Protein 9C27 (pdb70)

Solvent-accessible surface area: 28696 Å² total; per-residue (Å²): 190,56,87,122,90,52,178,112,56,127,58,104,85,77,75,88,110,112,126,96,199,66,146,104,40,74,32,21,97,47,55,80,107,30,0,49,0,19,4,0,4,89,0,44,3,51,65,41,86,115,42,63,51,116,86,96,38,53,68,18,84,170,45,35,58,73,37,11,57,2,0,23,22,0,8,0,52,10,2,8,6,5,1,0,13,7,3,1,49,38,131,32,4,43,71,0,9,55,63,20,4,20,0,4,1,27,32,1,43,1,30,1,14,69,1,12,0,45,45,32,75,118,116,133,85,48,58,94,78,64,70,91,5,117,91,0,68,0,0,6,13,25,5,102,134,43,98,8,36,29,20,6,7,100,63,97,155,30,72,2,21,68,40,60,137,127,59,4,127,0,19,76,0,43,9,100,21,84,18,86,79,74,79,70,61,187,74,49,54,25,74,30,110,48,31,188,140,17,34,106,68,54,0,62,168,23,112,51,93,92,20,21,56,48,18,78,10,81,4,77,23,149,7,51,125,22,49,68,8,78,8,13,6,25,51,60,54,21,52,85,102,64,83,81,130,152,37,28,233,90,36,25,72,82,67,140,60,88,100,58,108,124,92,86,13,74,91,116,35,70,107,75,47,42,77,137,112,64,20,0,21,0,51,52,0,5,7,75,191,96,60,119,39,68,20,34,30,67,40,111,56,138,96,36,40,70,47,69,71,1,6,56,24,10,2,2,7,14,0,106,44,123,114,124,102,15,28,2,23,3,18,38,40,39,38,83,14,113,210,37,104,15,5,23,2,23,4,66,8,0,49,48,8,42,0,0,10,34,56,64,24,137,86,166,119,80,68,47,96,8,64,88,53,153,36,20,59,64,34,89,25,10,16,7,10,18,0,16,1,1,14,49,16,88,121,137,157,129,62,128,114,43,85,24,17,42,46,20,3,0,7,3,108,114,0,0,6,2,3,0,0,10,11,50,56,42,93,7,86,124,50,64,119,166,119,51,50,155,63,45,74,67,4,41,0,25,2,20,0,15,0,36,0,27,0,90,9,16,111,97,117,96,66,82,81,253,81,115,33,57,32,23,173,81,16,82,11,43,3,82,96,11,41,78,139,21,84,25,115,86,37,148,25,184,20,88,157,51,146,0,75,0,62,0,55,29,2,14,12,10,18,27,39,16,6,86,95

Sequence (517 aa):
TSVNSAEASTGAGGGGSNPVKSMWSEGATFSANSVTCTFSRQFLIPYDPEHHYKVFSPAASKVCTISPIMGYSTPWRYLDFNALNLFFSPLEFQHLIENYGSIAPDALTVTISEIAVKDVTDKTGGGVQVTDSTTGRLCMLVDHEYKYPYVLGQGQDTLAPELPIWVYFPPQYAYLTVGDVNTQGISGDSKKLASEESAFYVLEHSSFQLLGTGGTATMSYKFPPVPPENLEGCSQHFYEMYNPLYGSRLGVPDTLGGDPKFRSLTHEDHAIQPQNFMPGPLVNSVSTKEGALTGLSTGTSQNTRISLRPGPVSQPYHHWDTDKYVTGINAISHGQTTQGVGRFPNEKEQLKQLQGLNMHTYFPTDQIERPLMVGSVWNRRALHYESQLWSKIPNLDDSFKTQFAALGGWGLHQPPPQIFLKILPQSGPIGGIKSMGITTLVQYAVGIMTVTMTFKLGPRKATGRWNPQPGVYPPHAAGHLPYVLYDPTATDAKQHHRHGYEKPEELWTAKSRVHPL

B-factor: mean 19.85, std 13.91, range [2.74, 76.26]

InterPro domains:
  IPR001403 Coat protein VP1/VP2, Parvovirus [PF00740] (237-746)
  IPR013607 Phospholipase A2-like domain [PF08398] (122-200)
  IPR016184 Capsid/spike protein, ssDNA virus [SSF88645] (247-781)
  IPR036952 Parvovirus coat protein VP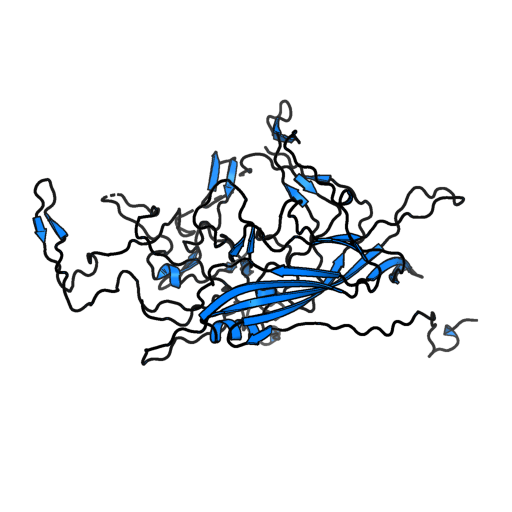1/VP2 [G3DSA:2.170.30.10] (248-781)

Radius of gyration: 28.63 Å; Cα contacts (8 Å, |Δi|>4): 1140; chains: 1; bounding box: 73×101×44 Å

Secondary structure (DSSP, 8-state):
--GGGSTT------------------EEEE-SSEEEEEEEEEEEE---SS---EEE---B---B-SS--EEEEEEEEE-----HHHHS-HHHHHHHHHH-SEEEEEEEEEEEEEEEEEEEEEPTTSSEEEEE-SS--EEEEE-TT--S----SS--S-PPPSSTTS-B-PPEEEEEE--EEEE-GGG--EEEE--TT-----GGGS--EEE-TT--EEEEEEPPP-PPEE--EESS-GGG-S-TTS--SSEEEEE-SSSPEEEE--SS-GGG---SSEEPPBSS--BTTT----SSEEEEETTEEEE-TT--TTS-SEEEETTEEEEBTT---SSEE---EE-EE--HHHIIIII-TT--EE---EES-BPPPTTEE--PPPP-TT---EEEPP--S--SS-SB-TTSSEEESS-S--EEEEEPP-B---SSSTT--S-B--EEEEEEEEEEEEEEEEPPPP---SSPPPP-PPPPBSSS-SSS---GGGS--S-GGGTT---BSEE-----SEE--

Nearest PDB structures (foldseek):
  9c27-assembly1_A  TM=1.002E+00  e=0.000E+00  Human parvovirus B19
  6nn3-assembly1_A  TM=9.720E-01  e=5.824E-78  Human parvovirus B19
  1s58-assembly1_A  TM=9.199E-01  e=7.116E-69  Human parvovirus B19
  8tu2-assembly1_A  TM=7.575E-01  e=6.068E-30  Rat bocavirus
  4qc8-assembly1_A  TM=7.443E-01  e=3.613E-29  Bovine parvovirus 1

Foldseek 3Di:
DDQVVPVPDDDDDPDDDDPDDDDQDADWDDDPWWIKFKHKAKAWEFFDFDQDKDKDKDWFQQAAAQATWIWIFGSWFWAAAQWQLRRDALVRVLVQLVFFFWWAFWKKKKKWFQKFKWFWDADVVGDIDIHTDQPWWKWKDWPLVCPDDDDYDPLDPAHDDSDRVDYHHTDGDMDIFQACWDQPPPSRITMGDHDPRGDDDDPVVDDTDTAGRRGMDMDIGTADDFDIFGLAFAPAALLPPDDLQAWDPDWDFDADDPDTDTDTGGSPVSVPDDHPAAAFWDDQLAFPVPALDGDDWDHDDNRHIDQPAPPFQQAAQWADDPPDITGGSRDDAPDADPVHHGAEAHQVRQVSHQRDHPRWDPVVHTDDTDDGDVRHDTDGRFAFNGAGAEDEDPPDPDDDPQQADNSGHGYDPSDRTIMIIDIDWAWDDDDDDPPPPTTTGRIMMMTMIMMMIMMTTHGDDDDPDPDDQADLDSAQFQFDRESDQDQCVVGPRPVCVVVRHTDHSYTRGRNSGHDHD

Organism: Human parvovirus B19 (NCBI:txid10798)

Structure (mmCIF, N/CA/C/O backbone):
data_9C27
#
_entry.id   9C27
#
_cell.length_a   1.00
_cell.length_b   1.00
_cell.length_c   1.00
_cell.angle_alpha   90.00
_cell.angle_beta   90.00
_cell.angle_gamma   90.00
#
_symmetry.space_group_name_H-M   'P 1'
#
loop_
_atom_site.group_PDB
_atom_site.id
_atom_site.type_symbol
_atom_site.label_atom_id
_atom_site.label_alt_id
_atom_site.label_comp_id
_atom_site.label_asym_id
_atom_site.label_entity_id
_atom_site.label_seq_id
_atom_site.pdbx_PDB_ins_code
_atom_site.Cartn_x
_atom_site.Cartn_y
_atom_site.Cartn_z
_atom_site.occupancy
_atom_site.B_iso_or_equiv
_atom_site.auth_seq_id
_atom_site.auth_comp_id
_atom_site.auth_asym_id
_atom_site.auth_atom_id
_atom_site.pdbx_PDB_model_num
ATOM 1 N N . THR A 1 2 ? -13.802 70.446 101.052 1.00 55.37 2 THR A N 1
ATOM 2 C CA . THR A 1 2 ? -14.539 69.209 100.822 1.00 56.46 2 THR A CA 1
ATOM 3 C C . THR A 1 2 ? -13.660 67.988 101.073 1.00 56.32 2 THR A C 1
ATOM 4 O O . THR A 1 2 ? -12.433 68.075 101.048 1.00 56.93 2 THR A O 1
ATOM 8 N N . SER A 1 3 ? -14.303 66.849 101.322 1.00 54.66 3 SER A N 1
ATOM 9 C CA . SER A 1 3 ? -13.602 65.609 101.613 1.00 51.83 3 SER A CA 1
ATOM 10 C C . SER A 1 3 ? -14.457 64.436 101.163 1.00 49.52 3 SER A C 1
ATOM 11 O O . SER A 1 3 ? -15.688 64.509 101.168 1.00 51.44 3 SER A O 1
ATOM 14 N N . VAL A 1 4 ? -13.788 63.355 100.755 1.00 48.72 4 VAL A N 1
ATOM 15 C CA . VAL A 1 4 ? -14.489 62.106 100.471 1.00 46.52 4 VAL A CA 1
ATOM 16 C C . VAL A 1 4 ? -15.158 61.554 101.724 1.00 49.18 4 VAL A C 1
ATOM 17 O O . VAL A 1 4 ? -16.177 60.858 101.638 1.00 49.50 4 VAL A O 1
ATOM 21 N N . ASN A 1 5 ? -14.622 61.871 102.906 1.00 50.92 5 ASN A N 1
ATOM 22 C CA . ASN A 1 5 ? -15.279 61.508 104.159 1.00 52.18 5 ASN A CA 1
ATOM 23 C C . ASN A 1 5 ? -16.660 62.132 104.319 1.00 52.83 5 ASN A C 1
ATOM 24 O O . ASN A 1 5 ? -17.408 61.706 105.205 1.00 55.29 5 ASN A O 1
ATOM 29 N N . SER A 1 6 ? -17.016 63.123 103.497 1.00 53.23 6 SER A N 1
ATOM 30 C CA . SER A 1 6 ? -18.337 63.738 103.594 1.00 51.83 6 SER A CA 1
ATOM 31 C C . SER A 1 6 ? -19.458 62.743 103.322 1.00 53.42 6 SER A C 1
ATOM 32 O O . SER A 1 6 ? -20.561 62.896 103.857 1.00 55.73 6 SER A O 1
ATOM 35 N N . ALA A 1 7 ? -19.208 61.727 102.502 1.00 53.15 7 ALA A N 1
ATOM 36 C CA . ALA A 1 7 ? -20.084 60.567 102.419 1.00 52.70 7 ALA A CA 1
ATOM 37 C C . ALA A 1 7 ? -19.548 59.463 103.322 1.00 52.78 7 ALA A C 1
ATOM 38 O O . ALA A 1 7 ? -18.426 58.983 103.127 1.00 51.46 7 ALA A O 1
ATOM 40 N N . GLU A 1 8 ? -20.352 59.071 104.315 1.00 54.42 8 GLU A N 1
ATOM 41 C CA . GLU A 1 8 ? -19.845 58.227 105.391 1.00 56.47 8 GLU A CA 1
ATOM 42 C C . GLU A 1 8 ? -19.656 56.783 104.944 1.00 52.14 8 GLU A C 1
ATOM 43 O O . GLU A 1 8 ? -18.826 56.065 105.513 1.00 51.93 8 GLU A O 1
ATOM 49 N N . ALA A 1 9 ? -20.409 56.339 103.938 1.00 48.37 9 ALA A N 1
ATOM 50 C CA . ALA A 1 9 ? -20.273 54.999 103.388 1.00 44.64 9 ALA A CA 1
ATOM 51 C C . ALA A 1 9 ? -19.443 54.971 102.110 1.00 40.10 9 ALA A C 1
ATOM 52 O O . ALA A 1 9 ? -19.606 54.060 101.292 1.00 41.35 9 ALA A O 1
ATOM 54 N N . SER A 1 10 ? -18.566 55.949 101.918 1.00 39.55 10 SER A N 1
ATOM 55 C CA . SER A 1 10 ? -17.724 56.024 100.737 1.00 35.60 10 SER A CA 1
ATOM 56 C C . SER A 1 10 ? -16.258 55.967 101.142 1.00 33.22 10 SER A C 1
ATOM 57 O O . SER A 1 10 ? -15.868 56.467 102.200 1.00 35.96 10 SER A O 1
ATOM 60 N N . THR A 1 11 ? -15.451 55.341 100.291 1.00 29.06 11 THR A N 1
ATOM 61 C CA . THR A 1 11 ? -14.006 55.323 100.438 1.00 27.67 11 THR A CA 1
ATOM 62 C C . THR A 1 11 ? -13.355 56.008 99.245 1.00 25.04 11 THR A C 1
ATOM 63 O O . THR A 1 11 ? -13.866 55.955 98.123 1.00 25.26 11 THR A O 1
ATOM 67 N N . GLY A 1 12 ? -12.225 56.663 99.502 1.00 24.75 12 GLY A N 1
ATOM 68 C CA . GLY A 1 12 ? -11.408 57.165 98.415 1.00 20.43 12 GLY A CA 1
ATOM 69 C C . GLY A 1 12 ? -10.849 56.041 97.565 1.00 20.11 12 GLY A C 1
ATOM 70 O O . GLY A 1 12 ? -10.623 54.926 98.037 1.00 23.96 12 GLY A O 1
ATOM 71 N N . ALA A 1 13 ? -10.633 56.342 96.289 1.00 19.92 13 ALA A N 1
ATOM 72 C CA . ALA A 1 13 ? -10.070 55.390 95.344 1.00 20.44 13 ALA A CA 1
ATOM 73 C C . ALA A 1 13 ? -8.924 56.023 94.569 1.00 21.39 13 ALA A C 1
ATOM 74 O O . ALA A 1 13 ? -9.025 57.164 94.111 1.00 21.49 13 ALA A O 1
ATOM 76 N N . GLY A 1 14 ? -7.833 55.274 94.438 1.00 23.80 14 GLY A N 1
ATOM 77 C CA . GLY A 1 14 ? -6.617 55.723 93.799 1.00 24.24 14 GLY A CA 1
ATOM 78 C C . GLY A 1 14 ? -6.462 55.357 92.340 1.00 28.03 14 GLY A C 1
ATOM 79 O O . GLY A 1 14 ? -5.440 55.703 91.740 1.00 30.51 14 GLY A O 1
ATOM 80 N N . GLY A 1 15 ? -7.437 54.671 91.749 1.00 27.65 15 GLY A N 1
ATOM 81 C CA . GLY A 1 15 ? -7.407 54.377 90.322 1.00 30.94 15 GLY A CA 1
ATOM 82 C C . GLY A 1 15 ? -6.218 53.572 89.843 1.00 34.20 15 GLY A C 1
ATOM 83 O O . GLY A 1 15 ? -5.625 53.904 88.808 1.00 39.64 15 GLY A O 1
ATOM 84 N N . GLY A 1 16 ? -5.849 52.522 90.573 1.00 29.74 16 GLY A N 1
ATOM 85 C CA . GLY A 1 16 ? -4.702 51.711 90.209 1.00 32.05 16 GLY A CA 1
ATOM 86 C C . GLY A 1 16 ? -4.871 50.950 88.900 1.00 31.60 16 GLY A C 1
ATOM 87 O O . GLY A 1 16 ? -5.934 50.913 88.279 1.00 37.66 16 GLY A O 1
ATOM 88 N N . GLY A 1 17 ? -3.763 50.328 88.478 1.00 24.12 17 GLY A N 1
ATOM 89 C CA . GLY A 1 17 ? -3.685 49.643 87.203 1.00 20.27 17 GLY A CA 1
ATOM 90 C C . GLY A 1 17 ? -4.335 48.265 87.195 1.00 21.38 17 GLY A C 1
ATOM 91 O O . GLY A 1 17 ? -4.661 47.683 88.228 1.00 23.68 17 GLY A O 1
ATOM 92 N N . SER A 1 18 ? -4.511 47.733 85.986 1.00 19.49 18 SER A N 1
ATOM 93 C CA . SER A 1 18 ? -5.114 46.425 85.763 1.00 21.65 18 SER A CA 1
ATOM 94 C C . SER A 1 18 ? -4.124 45.518 85.043 1.00 20.69 18 SER A C 1
ATOM 95 O O . SER A 1 18 ? -3.345 45.979 84.205 1.00 23.07 18 SER A O 1
ATOM 98 N N . ASN A 1 19 ? -4.152 44.227 85.375 1.00 20.27 19 ASN A N 1
ATOM 99 C CA . ASN A 1 19 ? -3.211 43.264 84.802 1.00 18.74 19 ASN A CA 1
ATOM 100 C C . ASN A 1 19 ? -3.856 41.890 84.671 1.00 18.53 19 ASN A C 1
ATOM 101 O O . ASN A 1 19 ? -3.725 41.037 85.558 1.00 19.91 19 ASN A O 1
ATOM 106 N N . PRO A 1 20 ? -4.555 41.635 83.566 1.00 20.98 20 PRO A N 1
ATOM 107 C CA . PRO A 1 20 ? -5.400 40.434 83.465 1.00 20.54 20 PRO A CA 1
ATOM 108 C C . PRO A 1 20 ? -4.625 39.149 83.185 1.00 22.36 20 PRO A C 1
ATOM 109 O O . PRO A 1 20 ? -5.073 38.309 82.401 1.00 25.25 20 PRO A O 1
ATOM 113 N N . VAL A 1 21 ? -3.463 38.991 83.811 1.00 22.97 21 VAL A N 1
ATOM 114 C CA . VAL A 1 21 ? -2.632 37.801 83.650 1.00 22.42 21 VAL A CA 1
ATOM 115 C C . VAL A 1 21 ? -3.241 36.630 84.411 1.00 24.50 21 VAL A C 1
ATOM 116 O O . VAL A 1 21 ? -3.818 36.796 85.492 1.00 27.20 21 VAL A O 1
ATOM 120 N N . LYS A 1 22 ? -3.119 35.435 83.837 1.00 24.01 22 LYS A N 1
ATOM 121 C CA . LYS A 1 22 ? -3.369 34.174 84.525 1.00 24.49 22 LYS A CA 1
ATOM 122 C C . LYS A 1 22 ? -2.052 33.453 84.778 1.00 24.57 22 LYS A C 1
ATOM 123 O O . LYS A 1 22 ? -1.231 33.313 83.867 1.00 28.29 22 LYS A O 1
ATOM 129 N N . SER A 1 23 ? -1.854 33.003 86.016 1.00 25.33 23 SER A N 1
ATOM 130 C CA . SER A 1 23 ? -0.721 32.162 86.379 1.00 23.21 23 SER A CA 1
ATOM 131 C C . SER A 1 23 ? -1.202 31.024 87.266 1.00 21.77 23 SER A C 1
ATOM 132 O O . SER A 1 23 ? -2.299 31.069 87.825 1.00 26.68 23 SER A O 1
ATOM 135 N N . MET A 1 24 ? -0.372 29.991 87.378 1.00 20.38 24 MET A N 1
ATOM 136 C CA . MET A 1 24 ? -0.689 28.814 88.174 1.00 19.18 24 MET A CA 1
ATOM 137 C C . MET A 1 24 ? 0.092 28.819 89.480 1.00 17.58 24 MET A C 1
ATOM 138 O O . MET A 1 24 ? 1.274 29.170 89.511 1.00 18.13 24 MET A O 1
ATOM 143 N N . TRP A 1 25 ? -0.577 28.423 90.558 1.00 16.71 25 TRP A N 1
ATOM 144 C CA . TRP A 1 25 ? 0.073 27.828 91.720 1.00 12.84 25 TRP A CA 1
ATOM 145 C C . TRP A 1 25 ? 0.165 26.322 91.498 1.00 13.73 25 TRP A C 1
ATOM 146 O O . TRP A 1 25 ? -0.840 25.613 91.596 1.00 19.06 25 TRP A O 1
ATOM 157 N N . SER A 1 26 ? 1.363 25.834 91.192 1.00 14.75 26 SER A N 1
ATOM 158 C CA . SER A 1 26 ? 1.578 24.430 90.859 1.00 14.36 26 SER A CA 1
ATOM 159 C C . SER A 1 26 ? 2.078 23.679 92.087 1.00 14.54 26 SER A C 1
ATOM 160 O O . SER A 1 26 ? 3.163 23.972 92.599 1.00 15.97 26 SER A O 1
ATOM 163 N N . GLU A 1 27 ? 1.291 22.709 92.549 1.00 13.82 27 GLU A N 1
ATOM 164 C CA . GLU A 1 27 ? 1.669 21.885 93.688 1.00 15.49 27 GLU A CA 1
ATOM 165 C C . GLU A 1 27 ? 1.079 20.491 93.542 1.00 16.19 27 GLU A C 1
ATOM 166 O O . GLU A 1 27 ? 0.041 20.300 92.903 1.00 20.07 27 GLU A O 1
ATOM 172 N N . GLY A 1 28 ? 1.762 19.521 94.144 1.00 14.02 28 GLY A N 1
ATOM 173 C CA . GLY A 1 28 ? 1.316 18.142 94.209 1.00 13.74 28 GLY A CA 1
ATOM 174 C C . GLY A 1 28 ? 2.254 17.140 93.569 1.00 14.36 28 GLY A C 1
ATOM 175 O O . GLY A 1 28 ? 3.055 17.482 92.695 1.00 15.10 28 GLY A O 1
ATOM 176 N N . ALA A 1 29 ? 2.160 15.889 94.012 1.00 14.99 29 ALA A N 1
ATOM 177 C CA . ALA A 1 29 ? 2.838 14.757 93.394 1.00 13.48 29 ALA A CA 1
ATOM 178 C C . ALA A 1 29 ? 1.905 14.039 92.428 1.00 13.64 29 ALA A C 1
ATOM 179 O O . ALA A 1 29 ? 0.802 13.639 92.811 1.00 16.75 29 ALA A O 1
ATOM 181 N N . THR A 1 30 ? 2.339 13.890 91.181 1.00 14.55 30 THR A N 1
ATOM 182 C CA . THR A 1 30 ? 1.694 12.996 90.227 1.00 13.48 30 THR A CA 1
ATOM 183 C C . THR A 1 30 ? 2.504 11.704 90.163 1.00 11.54 30 THR A C 1
ATOM 184 O O . THR A 1 30 ? 3.621 11.689 89.640 1.00 13.67 30 THR A O 1
ATOM 188 N N . PHE A 1 31 ? 1.938 10.625 90.694 1.00 10.83 31 PHE A N 1
ATOM 189 C CA . PHE A 1 31 ? 2.553 9.307 90.619 1.00 11.52 31 PHE A CA 1
ATOM 190 C C . PHE A 1 31 ? 2.249 8.603 89.301 1.00 12.83 31 PHE A C 1
ATOM 191 O O . PHE A 1 31 ? 1.194 8.792 88.691 1.00 17.73 31 PHE A O 1
ATOM 199 N N . SER A 1 32 ? 3.199 7.775 88.872 1.00 13.87 32 SER A N 1
ATOM 200 C CA . SER A 1 32 ? 3.022 6.864 87.753 1.00 13.76 32 SER A CA 1
ATOM 201 C C . SER A 1 32 ? 3.682 5.541 88.114 1.00 14.31 32 SER A C 1
ATOM 202 O O . SER A 1 32 ? 4.316 5.409 89.163 1.00 15.80 32 SER A O 1
ATOM 205 N N . ALA A 1 33 ? 3.505 4.542 87.244 1.00 17.11 33 ALA A N 1
ATOM 206 C CA . ALA A 1 33 ? 4.068 3.220 87.510 1.00 15.49 33 ALA A CA 1
ATOM 207 C C . ALA A 1 33 ? 5.568 3.279 87.771 1.00 15.00 33 ALA A C 1
ATOM 208 O O . ALA A 1 33 ? 6.086 2.545 88.618 1.00 16.28 33 ALA A O 1
ATOM 210 N N . ASN A 1 34 ? 6.283 4.148 87.061 1.00 15.27 34 ASN A N 1
ATOM 211 C CA . ASN A 1 34 ? 7.736 4.121 87.067 1.00 15.97 34 ASN A CA 1
ATOM 212 C C . ASN A 1 34 ? 8.359 5.415 87.562 1.00 14.43 34 ASN A C 1
ATOM 213 O O . ASN A 1 34 ? 9.590 5.510 87.607 1.00 14.91 34 ASN A O 1
ATOM 218 N N . SER A 1 35 ? 7.556 6.408 87.934 1.00 13.74 35 SER A N 1
ATOM 219 C CA . SER A 1 35 ? 8.090 7.688 88.369 1.00 12.73 35 SER A CA 1
ATOM 220 C C . SER A 1 35 ? 7.011 8.466 89.103 1.00 11.79 35 SER A C 1
ATOM 221 O O . SER A 1 35 ? 5.822 8.155 89.014 1.00 14.56 35 SER A O 1
ATOM 224 N N . VAL A 1 36 ? 7.446 9.485 89.834 1.00 11.12 36 VAL A N 1
ATOM 225 C CA . VAL A 1 36 ? 6.558 10.500 90.381 1.00 10.27 36 VAL A CA 1
ATOM 226 C C . VAL A 1 36 ? 7.112 11.861 89.990 1.00 10.71 36 VAL A C 1
ATOM 227 O O . VAL A 1 36 ? 8.327 12.079 90.023 1.00 13.51 36 VAL A O 1
ATOM 231 N N . THR A 1 37 ? 6.227 12.768 89.595 1.00 12.51 37 THR A N 1
ATOM 232 C CA . THR A 1 37 ? 6.583 14.165 89.401 1.00 12.41 37 THR A CA 1
ATOM 233 C C . THR A 1 37 ? 6.039 14.984 90.563 1.00 11.64 37 THR A C 1
ATOM 234 O O . THR A 1 37 ? 4.822 15.092 90.736 1.00 14.63 37 THR A O 1
ATOM 238 N N . CYS A 1 38 ? 6.938 15.561 91.348 1.00 13.16 38 CYS A N 1
ATOM 239 C CA . CYS A 1 38 ? 6.581 16.316 92.539 1.00 12.06 38 CYS A CA 1
ATOM 240 C C . CYS A 1 38 ? 6.788 17.798 92.270 1.00 14.15 38 CYS A C 1
ATOM 241 O O . CYS A 1 38 ? 7.889 18.212 91.893 1.00 15.55 38 CYS A O 1
ATOM 244 N N . THR A 1 39 ? 5.741 18.590 92.454 1.00 14.54 39 THR A N 1
ATOM 245 C CA . THR A 1 39 ? 5.851 20.034 92.342 1.00 12.89 39 THR A CA 1
ATOM 246 C C . THR A 1 39 ? 5.453 20.668 93.665 1.00 13.05 39 THR A C 1
ATOM 247 O O . THR A 1 39 ? 4.441 20.292 94.263 1.00 17.62 39 THR A O 1
ATOM 251 N N . PHE A 1 40 ? 6.247 21.627 94.121 1.00 12.19 40 PHE A N 1
ATOM 252 C CA . PHE A 1 40 ? 5.836 22.523 95.187 1.00 12.33 40 PHE A CA 1
ATOM 253 C C . PHE A 1 40 ? 6.048 23.964 94.748 1.00 12.31 40 PHE A C 1
ATOM 254 O O . PHE A 1 40 ? 6.912 24.258 93.920 1.00 13.07 40 PHE A O 1
ATOM 262 N N . SER A 1 41 ? 5.248 24.859 95.314 1.00 13.51 41 SER A N 1
ATOM 263 C CA . SER A 1 41 ? 5.412 26.290 95.126 1.00 11.00 41 SER A CA 1
ATOM 264 C C . SER A 1 41 ? 5.519 26.959 96.484 1.00 10.48 41 SER A C 1
ATOM 265 O O . SER A 1 41 ? 4.849 26.561 97.440 1.00 12.27 41 SER A O 1
ATOM 268 N N . ARG A 1 42 ? 6.376 27.966 96.564 1.00 10.04 42 ARG A N 1
ATOM 269 C CA . ARG A 1 42 ? 6.432 28.860 97.706 1.00 9.14 42 ARG A CA 1
ATOM 270 C C . ARG A 1 42 ? 6.489 30.284 97.188 1.00 9.00 42 ARG A C 1
ATOM 271 O O . ARG A 1 42 ? 7.167 30.562 96.196 1.00 11.43 42 ARG A O 1
ATOM 279 N N . GLN A 1 43 ? 5.775 31.182 97.851 1.00 8.22 43 GLN A N 1
ATOM 280 C CA . GLN A 1 43 ? 6.131 32.586 97.757 1.00 8.52 43 GLN A CA 1
ATOM 281 C C . GLN A 1 43 ? 7.488 32.809 98.405 1.00 8.05 43 GLN A C 1
ATOM 282 O O . GLN A 1 43 ? 7.769 32.290 99.487 1.00 10.59 43 GLN A O 1
ATOM 288 N N . PHE A 1 44 ? 8.330 33.588 97.743 1.00 7.84 44 PHE A N 1
ATOM 289 C CA . PHE A 1 44 ? 9.590 34.009 98.325 1.00 8.98 44 PHE A CA 1
ATOM 290 C C . PHE A 1 44 ? 9.619 35.525 98.439 1.00 7.86 44 PHE A C 1
ATOM 291 O O . PHE A 1 44 ? 8.919 36.238 97.718 1.00 8.57 44 PHE A O 1
ATOM 299 N N . LEU A 1 45 ? 10.436 36.009 99.368 1.00 8.12 45 LEU A N 1
ATOM 300 C CA . LEU A 1 45 ? 10.714 37.430 99.506 1.00 8.00 45 LEU A CA 1
ATOM 301 C C . LEU A 1 45 ? 12.216 37.643 99.587 1.00 9.16 45 LEU A C 1
ATOM 302 O O . LEU A 1 45 ? 12.910 36.949 100.337 1.00 9.89 45 LEU A O 1
ATOM 307 N N . ILE A 1 46 ? 12.706 38.601 98.818 1.00 8.91 46 ILE A N 1
ATOM 308 C CA . ILE A 1 46 ? 14.097 39.034 98.861 1.00 8.81 46 ILE A CA 1
ATOM 309 C C . ILE A 1 46 ? 14.124 40.451 99.423 1.00 8.89 46 ILE A C 1
ATOM 310 O O . ILE A 1 46 ? 13.506 41.352 98.843 1.00 9.68 46 ILE A O 1
ATOM 315 N N . PRO A 1 47 ? 14.803 40.691 100.540 1.00 9.93 47 PRO A N 1
ATOM 316 C CA . PRO A 1 47 ? 14.656 41.971 101.235 1.00 9.37 47 PRO A CA 1
ATOM 317 C C . PRO A 1 47 ? 15.378 43.097 100.515 1.00 10.49 47 PRO A C 1
ATOM 318 O O . PRO A 1 47 ? 16.254 42.885 99.675 1.00 11.32 47 PRO A O 1
ATOM 322 N N . TYR A 1 48 ? 14.985 44.318 100.862 1.00 11.44 48 TYR A N 1
ATOM 323 C CA . TYR A 1 48 ? 15.795 45.483 100.544 1.00 13.64 48 TYR A CA 1
ATOM 324 C C . TYR A 1 48 ? 17.166 45.356 101.185 1.00 13.63 48 TYR A C 1
ATOM 325 O O . TYR A 1 48 ? 17.283 45.221 102.406 1.00 14.10 48 TYR A O 1
ATOM 334 N N . ASP A 1 49 ? 18.200 45.414 100.357 1.00 14.87 49 ASP A N 1
ATOM 335 C CA . ASP A 1 49 ? 19.567 45.563 100.832 1.00 18.64 49 ASP A CA 1
ATOM 336 C C . ASP A 1 49 ? 20.028 46.990 100.582 1.00 19.33 49 ASP A C 1
ATOM 337 O O . ASP A 1 49 ? 20.144 47.405 99.419 1.00 20.17 49 ASP A O 1
ATOM 342 N N . PRO A 1 50 ? 20.291 47.775 101.629 1.00 21.01 50 PRO A N 1
ATOM 343 C CA . PRO A 1 50 ? 20.578 49.200 101.425 1.00 22.40 50 PRO A CA 1
ATOM 344 C C . PRO A 1 50 ? 21.966 49.460 100.872 1.00 24.35 50 PRO A C 1
ATOM 345 O O . PRO A 1 50 ? 22.191 50.527 100.288 1.00 28.25 50 PRO A O 1
ATOM 349 N N . GLU A 1 51 ? 22.897 48.525 101.038 1.00 23.51 51 GLU A N 1
ATOM 350 C CA . GLU A 1 51 ? 24.259 48.697 100.542 1.00 28.45 51 GLU A CA 1
ATOM 351 C C . GLU A 1 51 ? 24.764 47.333 100.097 1.00 26.83 51 GLU A C 1
ATOM 352 O O . GLU A 1 51 ? 24.977 46.447 100.928 1.00 29.87 51 GLU A O 1
ATOM 358 N N . HIS A 1 52 ? 24.929 47.166 98.785 1.00 23.81 52 HIS A N 1
ATOM 359 C CA . HIS A 1 52 ? 25.257 45.876 98.177 1.00 21.77 52 HIS A CA 1
ATOM 360 C C . HIS A 1 52 ? 26.746 45.551 98.330 1.00 23.07 52 HIS A C 1
ATOM 361 O O . HIS A 1 52 ? 27.465 45.302 97.364 1.00 23.94 52 HIS A O 1
ATOM 368 N N . HIS A 1 53 ? 27.209 45.571 99.574 1.00 22.98 53 HIS A N 1
ATOM 369 C CA . HIS A 1 53 ? 28.615 45.311 99.850 1.00 22.15 53 HIS A CA 1
ATOM 370 C C . HIS A 1 53 ? 28.932 43.827 99.702 1.00 17.84 53 HIS A C 1
ATOM 371 O O . HIS A 1 53 ? 28.148 42.964 100.104 1.00 17.55 53 HIS A O 1
ATOM 378 N N . TYR A 1 54 ? 30.092 43.536 99.124 1.00 16.51 54 TYR A N 1
ATOM 379 C CA . TYR A 1 54 ? 30.801 42.301 99.427 1.00 13.11 54 TYR A CA 1
ATOM 380 C C . TYR A 1 54 ? 31.598 42.488 100.709 1.00 13.87 54 TYR A C 1
ATOM 381 O O . TYR A 1 54 ? 32.266 43.509 100.889 1.00 19.71 54 TYR A O 1
ATOM 390 N N . LYS A 1 55 ? 31.531 41.503 101.598 1.00 12.88 55 LYS A N 1
ATOM 391 C CA . LYS A 1 55 ? 32.281 41.525 102.844 1.00 13.62 55 LYS A CA 1
ATOM 392 C C . LYS A 1 55 ? 33.135 40.274 102.965 1.00 14.60 55 LYS A C 1
ATOM 393 O O . LYS A 1 55 ? 32.714 39.182 102.574 1.00 15.45 55 LYS A O 1
ATOM 399 N N . VAL A 1 56 ? 34.332 40.440 103.516 1.00 16.30 56 VAL A N 1
ATOM 400 C CA . VAL A 1 56 ? 35.153 39.306 103.922 1.00 15.96 56 VAL A CA 1
ATOM 401 C C . VAL A 1 56 ? 34.666 38.765 105.264 1.00 18.91 56 VAL A C 1
ATOM 402 O O . VAL A 1 56 ? 34.560 39.500 106.251 1.00 21.60 56 VAL A O 1
ATOM 406 N N . PHE A 1 57 ? 34.315 37.483 105.281 1.00 21.36 57 PHE A N 1
ATOM 407 C CA . PHE A 1 57 ? 33.982 36.755 106.502 1.00 21.47 57 PHE A CA 1
ATOM 408 C C . PHE A 1 57 ? 35.283 36.272 107.132 1.00 23.73 57 PHE A C 1
ATOM 409 O O . PHE A 1 57 ? 35.947 35.385 106.588 1.00 24.14 57 PHE A O 1
ATOM 417 N N . SER A 1 58 ? 35.663 36.848 108.270 1.00 27.71 58 SER A N 1
ATOM 418 C CA . SER A 1 58 ? 36.993 36.623 108.842 1.00 32.78 58 SER A CA 1
ATOM 419 C C . SER A 1 58 ? 36.936 36.639 110.361 1.00 38.33 58 SER A C 1
ATOM 420 O O . SER A 1 58 ? 37.295 37.630 111.009 1.00 45.27 58 SER A O 1
ATOM 423 N N . PRO A 1 59 ? 36.481 35.547 110.971 1.00 37.53 59 PRO A N 1
ATOM 424 C CA . PRO A 1 59 ? 36.576 35.421 112.428 1.00 40.72 59 PRO A CA 1
ATOM 425 C C . PRO A 1 59 ? 38.014 35.191 112.869 1.00 44.22 59 PRO A C 1
ATOM 426 O O . PRO A 1 59 ? 38.839 34.652 112.128 1.00 45.55 59 PRO A O 1
ATOM 430 N N . ALA A 1 60 ? 38.311 35.607 114.098 1.00 47.50 60 ALA A N 1
ATOM 431 C CA . ALA A 1 60 ? 39.588 35.262 114.707 1.00 49.09 60 ALA A CA 1
ATOM 432 C C . ALA A 1 60 ? 39.549 33.856 115.303 1.00 52.06 60 ALA A C 1
ATOM 433 O O . ALA A 1 60 ? 38.486 33.289 115.566 1.00 52.56 60 ALA A O 1
ATOM 435 N N . ALA A 1 61 ? 40.742 33.295 115.514 1.00 49.92 61 ALA A N 1
ATOM 436 C CA . ALA A 1 61 ? 40.920 32.059 116.261 1.00 53.02 61 ALA A CA 1
ATOM 437 C C . ALA A 1 61 ? 41.950 32.246 117.366 1.00 58.20 61 ALA A C 1
ATOM 438 O O . ALA A 1 61 ? 42.879 33.049 117.244 1.00 58.02 61 ALA A O 1
ATOM 440 N N . SER A 1 62 ? 41.775 31.491 118.446 1.00 59.41 62 SER A N 1
ATOM 441 C CA . SER A 1 62 ? 42.546 31.698 119.666 1.00 60.32 62 SER A CA 1
ATOM 442 C C . SER A 1 62 ? 42.706 30.397 120.446 1.00 60.14 62 SER A C 1
ATOM 443 O O . SER A 1 62 ? 42.124 30.228 121.517 1.00 59.75 62 SER A O 1
ATOM 446 N N . LYS A 1 73 ? 36.655 24.008 124.654 1.00 48.08 73 LYS A N 1
ATOM 447 C CA . LYS A 1 73 ? 36.870 24.909 123.528 1.00 48.95 73 LYS A CA 1
ATOM 448 C C . LYS A 1 73 ? 37.645 24.196 122.424 1.00 46.52 73 LYS A C 1
ATOM 449 O O . LYS A 1 73 ? 38.795 23.803 122.615 1.00 45.57 73 LYS A O 1
ATOM 455 N N . VAL A 1 74 ? 37.011 24.032 121.267 1.00 42.23 74 VAL A N 1
ATOM 456 C CA . VAL A 1 74 ? 37.655 23.469 120.086 1.00 38.84 74 VAL A CA 1
ATOM 457 C C . VAL A 1 74 ? 37.505 24.457 118.940 1.00 36.53 74 VAL A C 1
ATOM 458 O O . VAL A 1 74 ? 36.384 24.840 118.585 1.00 37.66 74 VAL A O 1
ATOM 462 N N . CYS A 1 75 ? 38.630 24.871 118.371 1.00 33.46 75 CYS A N 1
ATOM 463 C CA . CYS A 1 75 ? 38.641 25.599 117.114 1.00 31.02 75 CYS A CA 1
ATOM 464 C C . CYS A 1 75 ? 38.685 24.617 115.947 1.00 28.32 75 CYS A C 1
ATOM 465 O O . CYS A 1 75 ? 39.009 23.440 116.107 1.00 28.03 75 CYS A O 1
ATOM 468 N N . THR A 1 76 ? 38.343 25.117 114.763 1.00 26.39 76 THR A N 1
ATOM 469 C CA . THR A 1 76 ? 38.693 24.422 113.535 1.00 24.76 76 THR A CA 1
ATOM 470 C C . THR A 1 76 ? 40.211 24.292 113.407 1.00 24.37 76 THR A C 1
ATOM 471 O O . THR A 1 76 ? 40.985 24.918 114.134 1.00 27.70 76 THR A O 1
ATOM 475 N N . ILE A 1 77 ? 40.632 23.443 112.467 1.00 23.65 77 ILE A N 1
ATOM 476 C CA . ILE A 1 77 ? 42.054 23.150 112.308 1.00 23.50 77 ILE A CA 1
ATOM 477 C C . ILE A 1 77 ? 42.837 24.422 112.001 1.00 25.21 77 ILE A C 1
ATOM 478 O O . ILE A 1 77 ? 43.967 24.602 112.470 1.00 26.90 77 ILE A O 1
ATOM 483 N N . SER A 1 78 ? 42.249 25.325 111.230 1.00 24.59 78 SER A N 1
ATOM 484 C CA . SER A 1 78 ? 42.759 26.674 111.056 1.00 25.45 78 SER A CA 1
ATOM 485 C C . SER A 1 78 ? 41.584 27.638 111.073 1.00 24.66 78 SER A C 1
ATOM 486 O O . SER A 1 78 ? 40.436 27.221 110.891 1.00 25.96 78 SER A O 1
ATOM 489 N N . PRO A 1 79 ? 41.834 28.930 111.300 1.00 26.14 79 PRO A N 1
ATOM 490 C CA . PRO A 1 79 ? 40.737 29.901 111.228 1.00 26.22 79 PRO A CA 1
ATOM 491 C C . PRO A 1 79 ? 40.135 29.931 109.833 1.00 23.43 79 PRO A C 1
ATOM 492 O O . PRO A 1 79 ? 40.848 29.901 108.831 1.00 24.49 79 PRO A O 1
ATOM 496 N N . ILE A 1 80 ? 38.815 29.973 109.772 1.00 22.67 80 ILE A N 1
ATOM 497 C CA . ILE A 1 80 ? 38.133 30.014 108.486 1.00 22.00 80 ILE A CA 1
ATOM 498 C C . ILE A 1 80 ? 38.122 31.443 107.967 1.00 20.29 80 ILE A C 1
ATOM 499 O O . ILE A 1 80 ? 38.157 32.411 108.733 1.00 25.41 80 ILE A O 1
ATOM 504 N N . MET A 1 81 ? 38.084 31.578 106.648 1.00 19.38 81 MET A N 1
ATOM 505 C CA . MET A 1 81 ? 37.877 32.871 106.023 1.00 18.02 81 MET A CA 1
ATOM 506 C C . MET A 1 81 ? 37.030 32.672 104.778 1.00 15.23 81 MET A C 1
ATOM 507 O O . MET A 1 81 ? 37.132 31.651 104.094 1.00 15.25 81 MET A O 1
ATOM 512 N N . GLY A 1 82 ? 36.196 33.659 104.489 1.00 13.47 82 GLY A N 1
ATOM 513 C CA . GLY A 1 82 ? 35.351 33.578 103.325 1.00 12.96 82 GLY A CA 1
ATOM 514 C C . GLY A 1 82 ? 34.867 34.941 102.892 1.00 12.64 82 GLY A C 1
ATOM 515 O O . GLY A 1 82 ? 35.352 35.973 103.361 1.00 14.31 82 GLY A O 1
ATOM 516 N N . TYR A 1 83 ? 33.887 34.931 101.995 1.00 10.14 83 TYR A N 1
ATOM 517 C CA . TYR A 1 83 ? 33.257 36.153 101.526 1.00 9.83 83 TYR A CA 1
ATOM 518 C C . TYR A 1 83 ? 31.747 36.026 101.611 1.00 8.47 83 TYR A C 1
ATOM 519 O O . TYR A 1 83 ? 31.181 34.973 101.309 1.00 8.85 83 TYR A O 1
ATOM 528 N N . SER A 1 84 ? 31.112 37.109 102.037 1.00 8.96 84 SER A N 1
ATOM 529 C CA . SER A 1 84 ? 29.669 37.282 101.985 1.00 8.17 84 SER A CA 1
ATOM 530 C C . SER A 1 84 ? 29.304 38.204 100.829 1.00 9.04 84 SER A C 1
ATOM 531 O O . SER A 1 84 ? 29.936 39.248 100.642 1.00 11.73 84 SER A O 1
ATOM 534 N N . THR A 1 85 ? 28.309 37.812 100.046 1.00 7.93 85 THR A N 1
ATOM 535 C CA . THR A 1 85 ? 27.918 38.571 98.869 1.00 8.91 85 THR A CA 1
ATOM 536 C C . THR A 1 85 ? 26.547 39.208 99.081 1.00 8.36 85 THR A C 1
ATOM 537 O O . THR A 1 85 ? 25.799 38.804 99.975 1.00 9.18 85 THR A O 1
ATOM 541 N N . PRO A 1 86 ? 26.192 40.230 98.292 1.00 10.09 86 PRO A N 1
ATOM 542 C CA . PRO A 1 86 ? 24.819 40.757 98.337 1.00 9.15 86 PRO A CA 1
ATOM 543 C C . PRO A 1 86 ? 23.777 39.871 97.673 1.00 7.71 86 PRO A C 1
ATOM 544 O O . PRO A 1 86 ? 22.594 40.225 97.682 1.00 11.29 86 PRO A O 1
ATOM 548 N N . TRP A 1 87 ? 24.169 38.742 97.101 1.00 7.44 87 TRP A N 1
ATOM 549 C CA . TRP A 1 87 ? 23.229 37.859 96.430 1.00 7.07 87 TRP A CA 1
ATOM 550 C C . TRP A 1 87 ? 22.540 36.930 97.421 1.00 6.29 87 TRP A C 1
ATOM 551 O O . TRP A 1 87 ? 23.115 36.523 98.432 1.00 7.42 87 TRP A O 1
ATOM 562 N N . ARG A 1 88 ? 21.288 36.610 97.123 1.00 7.02 88 ARG A N 1
ATOM 563 C CA . ARG A 1 88 ? 20.593 35.500 97.751 1.00 5.79 88 ARG A CA 1
ATOM 564 C C . ARG A 1 88 ? 20.651 34.294 96.822 1.00 5.91 88 ARG A C 1
ATOM 565 O O . ARG A 1 88 ? 20.964 34.409 95.638 1.00 7.66 88 ARG A O 1
ATOM 573 N N . TYR A 1 89 ? 20.334 33.126 97.370 1.00 6.43 89 TYR A N 1
ATOM 574 C CA . TYR A 1 89 ? 20.211 31.919 96.569 1.00 7.03 89 TYR A CA 1
ATOM 575 C C . TYR A 1 89 ? 19.058 31.071 97.087 1.00 7.85 89 TYR A C 1
ATOM 576 O O . TYR A 1 89 ? 18.591 31.238 98.213 1.00 9.77 89 TYR A O 1
ATOM 585 N N . LEU A 1 90 ? 18.611 30.148 96.239 1.00 9.85 90 LEU A N 1
ATOM 586 C CA . LEU A 1 90 ? 17.490 29.260 96.526 1.00 10.37 90 LEU A CA 1
ATOM 587 C C . LEU A 1 90 ? 17.983 27.916 97.045 1.00 13.07 90 LEU A C 1
ATOM 588 O O . LEU A 1 90 ? 18.832 27.277 96.414 1.00 13.63 90 LEU A O 1
ATOM 593 N N . ASP A 1 91 ? 17.451 27.488 98.188 1.00 14.74 91 ASP A N 1
ATOM 594 C CA . ASP A 1 91 ? 17.731 26.167 98.740 1.00 14.89 91 ASP A CA 1
ATOM 595 C C . ASP A 1 91 ? 16.420 25.411 98.922 1.00 16.80 91 ASP A C 1
ATOM 596 O O . ASP A 1 91 ? 15.573 25.809 99.727 1.00 18.89 91 ASP A O 1
ATOM 601 N N . PHE A 1 92 ? 16.264 24.320 98.171 1.00 14.28 92 PHE A N 1
ATOM 602 C CA . PHE A 1 92 ? 15.112 23.427 98.229 1.00 13.89 92 PHE A CA 1
ATOM 603 C C . PHE A 1 92 ? 15.564 21.974 98.343 1.00 12.54 92 PHE A C 1
ATOM 604 O O . PHE A 1 92 ? 14.851 21.056 97.931 1.00 14.33 92 PHE A O 1
ATOM 612 N N . ASN A 1 93 ? 16.753 21.763 98.901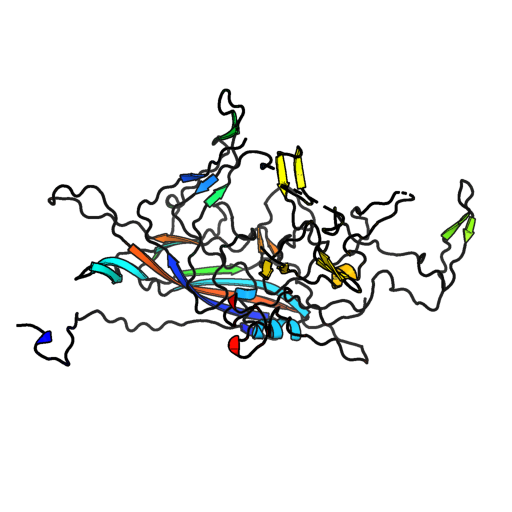 1.00 11.07 93 ASN A N 1
ATOM 613 C CA . ASN A 1 93 ? 17.392 20.451 98.988 1.00 10.53 93 ASN A CA 1
ATOM 614 C C . ASN A 1 93 ? 16.867 19.639 100.179 1.00 9.49 93 ASN A C 1
ATOM 615 O O . ASN A 1 93 ? 17.599 19.290 101.103 1.00 11.46 93 ASN A O 1
ATOM 620 N N . ALA A 1 94 ? 15.566 19.351 100.160 1.00 11.03 94 ALA A N 1
ATOM 621 C CA . ALA A 1 94 ? 15.002 18.439 101.147 1.00 10.69 94 ALA A CA 1
ATOM 622 C C . ALA A 1 94 ? 13.795 17.713 100.573 1.00 9.72 94 ALA A C 1
ATOM 623 O O . ALA A 1 94 ? 12.960 18.313 99.893 1.00 12.09 94 ALA A O 1
ATOM 625 N N . LEU A 1 95 ? 13.728 16.410 100.855 1.00 9.35 95 LEU A N 1
ATOM 626 C CA . LEU A 1 95 ? 12.708 15.550 100.261 1.00 9.31 95 LEU A CA 1
ATOM 627 C C . LEU A 1 95 ? 11.293 15.967 100.653 1.00 9.47 95 LEU A C 1
ATOM 628 O O . LEU A 1 95 ? 10.398 16.017 99.803 1.00 10.37 95 LEU A O 1
ATOM 633 N N . ASN A 1 96 ? 11.075 16.280 101.933 1.00 9.21 96 ASN A N 1
ATOM 634 C CA . ASN A 1 96 ? 9.758 16.668 102.433 1.00 8.49 96 ASN A CA 1
ATOM 635 C C . ASN A 1 96 ? 9.190 17.932 101.798 1.00 10.45 96 ASN A C 1
ATOM 636 O O . ASN A 1 96 ? 7.991 18.186 101.952 1.00 12.37 96 ASN A O 1
ATOM 641 N N . LEU A 1 97 ? 9.993 18.723 101.092 1.00 9.54 97 LEU A N 1
ATOM 642 C CA . LEU A 1 97 ? 9.423 19.812 100.306 1.00 10.45 97 LEU A CA 1
ATOM 643 C C . LEU A 1 97 ? 8.619 19.282 99.127 1.00 9.86 97 LEU A C 1
ATOM 644 O O . LEU A 1 97 ? 7.596 19.863 98.751 1.00 11.90 97 LEU A O 1
ATOM 649 N N . PHE A 1 98 ? 9.068 18.180 98.538 1.00 10.20 98 PHE A N 1
ATOM 650 C CA . PHE A 1 98 ? 8.456 17.658 97.325 1.00 10.62 98 PHE A CA 1
ATOM 651 C C . PHE A 1 98 ? 7.227 16.800 97.601 1.00 10.49 98 PHE A C 1
ATOM 652 O O . PHE A 1 98 ? 6.328 16.735 96.758 1.00 14.69 98 PHE A O 1
ATOM 660 N N . PHE A 1 99 ? 7.166 16.135 98.749 1.00 9.62 99 PHE A N 1
ATOM 661 C CA . PHE A 1 99 ? 6.033 15.292 99.107 1.00 9.76 99 PHE A CA 1
ATOM 662 C C . PHE A 1 99 ? 5.307 15.885 100.305 1.00 8.94 99 PHE A C 1
ATOM 663 O O . PHE A 1 99 ? 5.929 16.179 101.330 1.00 9.63 99 PHE A O 1
ATOM 671 N N . SER A 1 100 ? 3.992 16.067 100.170 1.00 9.28 100 SER A N 1
ATOM 672 C CA . SER A 1 100 ? 3.135 16.127 101.339 1.00 8.93 100 SER A CA 1
ATOM 673 C C . SER A 1 100 ? 3.274 14.838 102.149 1.00 7.23 100 SER A C 1
ATOM 674 O O . SER A 1 100 ? 3.702 13.809 101.624 1.00 7.82 100 SER A O 1
ATOM 677 N N . PRO A 1 101 ? 2.918 14.873 103.436 1.00 6.53 101 PRO A N 1
ATOM 678 C CA . PRO A 1 101 ? 2.926 13.634 104.233 1.00 7.24 101 PRO A CA 1
ATOM 679 C C . PRO A 1 101 ? 2.122 12.490 103.634 1.00 6.95 101 PRO A C 1
ATOM 680 O O . PRO A 1 101 ? 2.561 11.337 103.692 1.00 9.78 101 PRO A O 1
ATOM 684 N N . LEU A 1 102 ? 0.965 12.780 103.041 1.00 7.23 102 LEU A N 1
ATOM 685 C CA . LEU A 1 102 ? 0.203 11.751 102.338 1.00 8.12 102 LEU A CA 1
ATOM 686 C C . LEU A 1 102 ? 0.970 11.185 101.147 1.00 7.66 102 LEU A C 1
ATOM 687 O O . LEU A 1 102 ? 1.058 9.965 100.974 1.00 8.94 102 LEU A O 1
ATOM 692 N N . GLU A 1 103 ? 1.533 12.061 100.316 1.00 7.36 103 GLU A N 1
ATOM 693 C CA . GLU A 1 103 ? 2.263 11.614 99.133 1.00 8.84 103 GLU A CA 1
ATOM 694 C C . GLU A 1 103 ? 3.493 10.783 99.489 1.00 7.79 103 GLU A C 1
ATOM 695 O O . GLU A 1 103 ? 3.811 9.813 98.793 1.00 8.68 103 GLU A O 1
ATOM 701 N N . PHE A 1 104 ? 4.197 11.141 100.564 1.00 7.82 104 PHE A N 1
ATOM 702 C CA . PHE A 1 104 ? 5.323 10.324 101.010 1.00 7.62 104 PHE A CA 1
ATOM 703 C C . PHE A 1 104 ? 4.877 8.954 101.509 1.00 8.10 104 PHE A C 1
ATOM 704 O O . PHE A 1 104 ? 5.525 7.945 101.211 1.00 8.14 104 PHE A O 1
ATOM 712 N N . GLN A 1 105 ? 3.787 8.893 102.275 1.00 8.90 105 GLN A N 1
ATOM 713 C CA . GLN A 1 105 ? 3.177 7.606 102.596 1.00 9.16 105 GLN A CA 1
ATOM 714 C C . GLN A 1 105 ? 2.892 6.791 101.340 1.00 9.01 105 GLN A C 1
ATOM 715 O O . GLN A 1 105 ? 3.240 5.609 101.260 1.00 11.48 105 GLN A O 1
ATOM 721 N N . HIS A 1 106 ? 2.269 7.418 100.341 1.00 8.54 106 HIS A N 1
ATOM 722 C CA . HIS A 1 106 ? 1.977 6.734 99.084 1.00 9.46 106 HIS A CA 1
ATOM 723 C C . HIS A 1 106 ? 3.240 6.236 98.386 1.00 9.19 106 HIS A C 1
ATOM 724 O O . HIS A 1 106 ? 3.258 5.125 97.846 1.00 10.19 106 HIS A O 1
ATOM 731 N N . LEU A 1 107 ? 4.292 7.057 98.360 1.00 8.36 107 LEU A N 1
ATOM 732 C CA . LEU A 1 107 ? 5.587 6.638 97.824 1.00 8.39 107 LEU A CA 1
ATOM 733 C C . LEU A 1 107 ? 6.116 5.374 98.495 1.00 9.08 107 LEU A C 1
ATOM 734 O O . LEU A 1 107 ? 6.423 4.381 97.828 1.00 10.10 107 LEU A O 1
ATOM 739 N N . ILE A 1 108 ? 6.248 5.401 99.821 1.00 8.55 108 ILE A N 1
ATOM 740 C CA . ILE A 1 108 ? 6.838 4.280 100.541 1.00 9.92 108 ILE A CA 1
ATOM 741 C C . ILE A 1 108 ? 5.916 3.069 100.628 1.00 11.71 108 ILE A C 1
ATOM 742 O O . ILE A 1 108 ? 6.398 1.947 100.811 1.00 15.24 108 ILE A O 1
ATOM 747 N N . GLU A 1 109 ? 4.602 3.257 100.502 1.00 13.01 109 GLU A N 1
ATOM 748 C CA . GLU A 1 109 ? 3.680 2.125 100.457 1.00 12.96 109 GLU A CA 1
ATOM 749 C C . GLU A 1 109 ? 3.689 1.377 99.128 1.00 12.04 109 GLU A C 1
ATOM 750 O O . GLU A 1 109 ? 3.358 0.188 99.100 1.00 15.06 109 GLU A O 1
ATOM 756 N N . ASN A 1 110 ? 4.040 2.032 98.024 1.00 10.42 110 ASN A N 1
ATOM 757 C CA . ASN A 1 110 ? 3.728 1.495 96.706 1.00 9.94 110 ASN A CA 1
ATOM 758 C C . ASN A 1 110 ? 4.930 1.233 95.810 1.00 9.55 110 ASN A C 1
ATOM 759 O O . ASN A 1 110 ? 4.749 0.713 94.705 1.00 10.90 110 ASN A O 1
ATOM 764 N N . TYR A 1 111 ? 6.139 1.588 96.231 1.00 9.72 111 TYR A N 1
ATOM 765 C CA . TYR A 1 111 ? 7.298 1.541 95.355 1.00 9.46 111 TYR A CA 1
ATOM 766 C C . TYR A 1 111 ? 8.486 0.943 96.092 1.00 10.78 111 TYR A C 1
ATOM 767 O O . TYR A 1 111 ? 8.640 1.115 97.302 1.00 13.45 111 TYR A O 1
ATOM 776 N N . GLY A 1 112 ? 9.308 0.208 95.348 1.00 11.28 112 GLY A N 1
ATOM 777 C CA . GLY A 1 112 ? 10.454 -0.464 95.921 1.00 11.43 112 GLY A CA 1
ATOM 778 C C . GLY A 1 112 ? 11.718 0.366 96.010 1.00 11.55 112 GLY A C 1
ATOM 779 O O . GLY A 1 112 ? 12.591 0.065 96.828 1.00 14.53 112 GLY A O 1
ATOM 780 N N . SER A 1 113 ? 11.838 1.407 95.189 1.00 10.39 113 SER A N 1
ATOM 781 C CA . SER A 1 113 ? 13.024 2.252 95.242 1.00 11.42 113 SER A CA 1
ATOM 782 C C . SER A 1 113 ? 12.712 3.621 94.659 1.00 10.10 113 SER A C 1
ATOM 783 O O . SER A 1 113 ? 11.726 3.805 93.943 1.00 11.68 113 SER A O 1
ATOM 786 N N . ILE A 1 114 ? 13.577 4.580 94.978 1.00 9.59 114 ILE A N 1
ATOM 787 C CA . ILE A 1 114 ? 13.462 5.946 94.483 1.00 8.63 114 ILE A CA 1
ATOM 788 C C . ILE A 1 114 ? 14.843 6.458 94.089 1.00 8.81 114 ILE A C 1
ATOM 789 O O . ILE A 1 114 ? 15.834 6.198 94.778 1.00 10.33 114 ILE A O 1
ATOM 794 N N . ALA A 1 115 ? 14.906 7.182 92.977 1.00 8.49 115 ALA A N 1
ATOM 795 C CA . ALA A 1 115 ? 16.091 7.922 92.580 1.00 8.37 115 ALA A CA 1
ATOM 796 C C . ALA A 1 115 ? 15.678 9.269 92.007 1.00 8.54 115 ALA A C 1
ATOM 797 O O . ALA A 1 115 ? 14.617 9.381 91.384 1.00 8.94 115 ALA A O 1
ATOM 799 N N . PRO A 1 116 ? 16.499 10.301 92.189 1.00 9.34 116 PRO A N 1
ATOM 800 C CA . PRO A 1 116 ? 16.239 11.574 91.512 1.00 8.33 116 PRO A CA 1
ATOM 801 C C . PRO A 1 116 ? 16.461 11.448 90.014 1.00 9.53 116 PRO A C 1
ATOM 802 O O . PRO A 1 116 ? 17.391 10.781 89.560 1.00 11.95 116 PRO A O 1
ATOM 806 N N . ASP A 1 117 ? 15.592 12.097 89.244 1.00 9.18 117 ASP A N 1
ATOM 807 C CA . ASP A 1 117 ? 15.672 12.037 87.789 1.00 12.27 117 ASP A CA 1
ATOM 808 C C . ASP A 1 117 ? 15.882 13.403 87.150 1.00 12.15 117 ASP A C 1
ATOM 809 O O . ASP A 1 117 ? 16.861 13.590 86.422 1.00 14.77 117 ASP A O 1
ATOM 814 N N . ALA A 1 118 ? 14.999 14.364 87.399 1.00 11.79 118 ALA A N 1
ATOM 815 C CA . ALA A 1 118 ? 15.088 15.6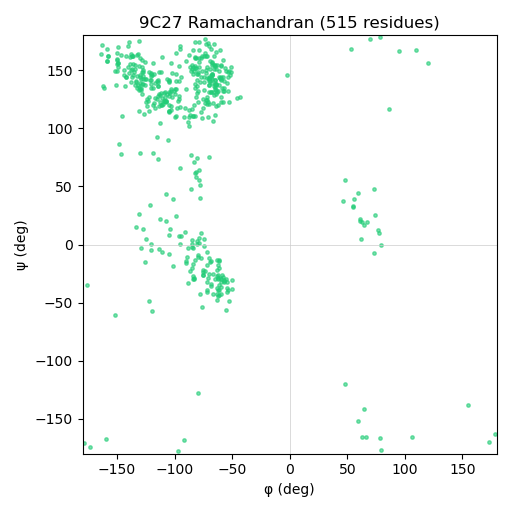65 86.757 1.00 11.41 118 ALA A CA 1
ATOM 816 C C . ALA A 1 118 ? 14.520 16.726 87.684 1.00 11.34 118 ALA A C 1
ATOM 817 O O . ALA A 1 118 ? 13.701 16.441 88.560 1.00 14.30 118 ALA A O 1
ATOM 819 N N . LEU A 1 119 ? 14.974 17.957 87.480 1.00 11.54 119 LEU A N 1
ATOM 820 C CA . LEU A 1 119 ? 14.548 19.093 88.277 1.00 12.14 119 LEU A CA 1
ATOM 821 C C . LEU A 1 119 ? 14.232 20.260 87.352 1.00 13.35 119 LEU A C 1
ATOM 822 O O . LEU A 1 119 ? 14.972 20.523 86.400 1.00 15.75 119 LEU A O 1
ATOM 827 N N . THR A 1 120 ? 13.135 20.958 87.637 1.00 12.46 120 THR A N 1
ATOM 828 C CA . THR A 1 120 ? 12.847 22.260 87.048 1.00 13.49 120 THR A CA 1
ATOM 829 C C . THR A 1 120 ? 12.536 23.250 88.158 1.00 12.40 120 THR A C 1
ATOM 830 O O . THR A 1 120 ? 11.714 22.967 89.033 1.00 15.14 120 THR A O 1
ATOM 834 N N . VAL A 1 121 ? 13.196 24.403 88.125 1.00 12.45 121 VAL A N 1
ATOM 835 C CA . VAL A 1 121 ? 12.883 25.524 89.002 1.00 13.61 121 VAL A CA 1
ATOM 836 C C . VAL A 1 121 ? 12.321 26.651 88.149 1.00 13.02 121 VAL A C 1
ATOM 837 O O . VAL A 1 121 ? 12.976 27.108 87.205 1.00 15.20 121 VAL A O 1
ATOM 841 N N . THR A 1 122 ? 11.113 27.097 88.472 1.00 13.32 122 THR A N 1
ATOM 842 C CA . THR A 1 122 ? 10.519 28.265 87.837 1.00 12.72 122 THR A CA 1
ATOM 843 C C . THR A 1 122 ? 10.344 29.365 88.871 1.00 12.48 122 THR A C 1
ATOM 844 O O . THR A 1 122 ? 9.720 29.152 89.915 1.00 15.39 122 THR A O 1
ATOM 848 N N . ILE A 1 123 ? 10.891 30.537 88.579 1.00 12.14 123 ILE A N 1
ATOM 849 C CA . ILE A 1 123 ? 10.576 31.755 89.312 1.00 12.31 123 ILE A CA 1
ATOM 850 C C . ILE A 1 123 ? 9.514 32.492 88.510 1.00 13.03 123 ILE A C 1
ATOM 851 O O . ILE A 1 123 ? 9.720 32.794 87.330 1.00 17.00 123 ILE A O 1
ATOM 856 N N . SER A 1 124 ? 8.372 32.773 89.133 1.00 11.65 124 SER A N 1
ATOM 857 C CA . SER A 1 124 ? 7.277 33.449 88.451 1.00 11.33 124 SER A CA 1
ATOM 858 C C . SER A 1 124 ? 6.617 34.450 89.388 1.00 10.53 124 SER A C 1
ATOM 859 O O . SER A 1 124 ? 6.901 34.494 90.587 1.00 11.59 124 SER A O 1
ATOM 862 N N . GLU A 1 125 ? 5.731 35.267 88.815 1.00 12.58 125 GLU A N 1
ATOM 863 C CA . GLU A 1 125 ? 5.021 36.308 89.556 1.00 11.78 125 GLU A CA 1
ATOM 864 C C . GLU A 1 125 ? 5.972 37.252 90.276 1.00 9.96 125 GLU A C 1
ATOM 865 O O . GLU A 1 125 ? 5.665 37.743 91.364 1.00 10.82 125 GLU A O 1
ATOM 871 N N . ILE A 1 126 ? 7.145 37.484 89.683 1.00 9.18 126 ILE A N 1
ATOM 872 C CA . ILE A 1 126 ? 8.095 38.418 90.267 1.00 10.40 126 ILE A CA 1
ATOM 873 C C . ILE A 1 126 ? 7.414 39.764 90.422 1.00 9.27 126 ILE A C 1
ATOM 874 O O . ILE A 1 126 ? 6.748 40.252 89.502 1.00 10.52 126 ILE A O 1
ATOM 879 N N . ALA A 1 127 ? 7.555 40.358 91.598 1.00 9.80 127 ALA A N 1
ATOM 880 C CA . ALA A 1 127 ? 7.230 41.762 91.804 1.00 9.10 127 ALA A CA 1
ATOM 881 C C . ALA A 1 127 ? 8.394 42.420 92.521 1.00 9.39 127 ALA A C 1
ATOM 882 O O . ALA A 1 127 ? 8.674 42.100 93.680 1.00 10.05 127 ALA A O 1
ATOM 884 N N . VAL A 1 128 ? 9.056 43.349 91.847 1.00 9.82 128 VAL A N 1
ATOM 885 C CA . VAL A 1 128 ? 9.933 44.281 92.540 1.00 9.75 128 VAL A CA 1
ATOM 886 C C . VAL A 1 128 ? 9.042 45.395 93.067 1.00 11.07 128 VAL A C 1
ATOM 887 O O . VAL A 1 128 ? 8.351 46.068 92.298 1.00 14.32 128 VAL A O 1
ATOM 891 N N . LYS A 1 129 ? 9.034 45.572 94.379 1.00 10.10 129 LYS A N 1
ATOM 892 C CA . LYS A 1 129 ? 8.103 46.474 95.039 1.00 12.70 129 LYS A CA 1
ATOM 893 C C . LYS A 1 129 ? 8.846 47.675 95.607 1.00 13.30 129 LYS A C 1
ATOM 894 O O . LYS A 1 129 ? 9.728 47.520 96.457 1.00 13.58 129 LYS A O 1
ATOM 900 N N . ASP A 1 130 ? 8.479 48.865 95.139 1.00 16.54 130 ASP A N 1
ATOM 901 C CA . ASP A 1 130 ? 8.896 50.105 95.775 1.00 15.25 130 ASP A CA 1
ATOM 902 C C . ASP A 1 130 ? 8.249 50.260 97.146 1.00 15.65 130 ASP A C 1
ATOM 903 O O . ASP A 1 130 ? 7.116 49.835 97.376 1.00 16.76 130 ASP A O 1
ATOM 908 N N . VAL A 1 131 ? 8.987 50.881 98.061 1.00 14.24 131 VAL A N 1
ATOM 909 C CA . VAL A 1 131 ? 8.483 51.248 99.376 1.00 13.98 131 VAL A CA 1
ATOM 910 C C . VAL A 1 131 ? 8.618 52.754 99.549 1.00 13.37 131 VAL A C 1
ATOM 911 O O . VAL A 1 131 ? 9.611 53.350 99.120 1.00 17.38 131 VAL A O 1
ATOM 915 N N . THR A 1 132 ? 7.621 53.366 100.186 1.00 14.22 132 THR A N 1
ATOM 916 C CA . THR A 1 132 ? 7.673 54.782 100.518 1.00 16.78 132 THR A CA 1
ATOM 917 C C . THR A 1 132 ? 6.886 55.014 101.800 1.00 18.24 132 THR A C 1
ATOM 918 O O . THR A 1 132 ? 6.185 54.127 102.290 1.00 19.96 132 THR A O 1
ATOM 922 N N . ASP A 1 133 ? 7.020 56.222 102.346 1.00 21.79 133 ASP A N 1
ATOM 923 C CA . ASP A 1 133 ? 6.278 56.592 103.545 1.00 23.01 133 ASP A CA 1
ATOM 924 C C . ASP A 1 133 ? 4.778 56.632 103.285 1.00 23.82 133 ASP A C 1
ATOM 925 O O . ASP A 1 133 ? 4.317 57.165 102.273 1.00 22.93 133 ASP A O 1
ATOM 930 N N . LYS A 1 134 ? 4.021 56.065 104.217 1.00 23.73 134 LYS A N 1
ATOM 931 C CA . LYS A 1 134 ? 2.570 56.139 104.211 1.00 24.68 134 LYS A CA 1
ATOM 932 C C . LYS A 1 134 ? 2.093 57.413 104.899 1.00 26.70 134 LYS A C 1
ATOM 933 O O . LYS A 1 134 ? 2.744 57.932 105.809 1.00 27.71 134 LYS A O 1
ATOM 939 N N . THR A 1 135 ? 0.946 57.917 104.447 1.00 27.45 135 THR A N 1
ATOM 940 C CA . THR A 1 135 ? 0.254 58.986 105.157 1.00 31.03 135 THR A CA 1
ATOM 941 C C . THR A 1 135 ? -0.064 58.554 106.584 1.00 31.41 135 THR A C 1
ATOM 942 O O . THR A 1 135 ? -0.580 57.457 106.813 1.00 33.10 135 THR A O 1
ATOM 946 N N . GLY A 1 136 ? 0.243 59.419 107.545 1.00 31.48 136 GLY A N 1
ATOM 947 C CA . GLY A 1 136 ? 0.030 59.079 108.935 1.00 32.12 136 GLY A CA 1
ATOM 948 C C . GLY A 1 136 ? 1.056 58.142 109.524 1.00 33.73 136 GLY A C 1
ATOM 949 O O . GLY A 1 136 ? 0.830 57.608 110.616 1.00 36.52 136 GLY A O 1
ATOM 950 N N . GLY A 1 137 ? 2.171 57.920 108.838 1.00 32.01 137 GLY A N 1
ATOM 951 C CA . GLY A 1 137 ? 3.252 57.112 109.356 1.00 28.56 137 GLY A CA 1
ATOM 952 C C . GLY A 1 137 ? 3.183 55.664 108.909 1.00 28.33 137 GLY A C 1
ATOM 953 O O . GLY A 1 137 ? 2.179 55.175 108.386 1.00 29.41 137 GLY A O 1
ATOM 954 N N . GLY A 1 138 ? 4.291 54.972 109.125 1.00 28.21 138 GLY A N 1
ATOM 955 C CA . GLY A 1 138 ? 4.529 53.690 108.505 1.00 22.86 138 GLY A CA 1
ATOM 956 C C . GLY A 1 138 ? 4.971 53.835 107.062 1.00 22.68 138 GLY A C 1
ATOM 957 O O . GLY A 1 138 ? 5.335 54.913 106.588 1.00 24.47 138 GLY A O 1
ATOM 958 N N . VAL A 1 139 ? 4.941 52.707 106.353 1.00 20.62 139 VAL A N 1
ATOM 959 C CA . VAL A 1 139 ? 5.349 52.648 104.958 1.00 18.89 139 VAL A CA 1
ATOM 960 C C . VAL A 1 139 ? 4.228 52.038 104.129 1.00 19.60 139 VAL A C 1
ATOM 961 O O . VAL A 1 139 ? 3.363 51.322 104.637 1.00 22.02 139 VAL A O 1
ATOM 965 N N . GLN A 1 140 ? 4.245 52.346 102.837 1.00 18.25 140 GLN A N 1
ATOM 966 C CA . GLN A 1 140 ? 3.344 51.728 101.878 1.00 17.11 140 GLN A CA 1
ATOM 967 C C . GLN A 1 140 ? 4.140 51.231 100.681 1.00 16.24 140 GLN A C 1
ATOM 968 O O . GLN A 1 140 ? 5.211 51.755 100.363 1.00 17.57 140 GLN A O 1
ATOM 974 N N . VAL A 1 141 ? 3.603 50.208 100.024 1.00 13.73 141 VAL A N 1
ATOM 975 C CA . VAL A 1 141 ? 4.309 49.448 99.001 1.00 14.14 141 VAL A CA 1
ATOM 976 C C . VAL A 1 141 ? 3.581 49.612 97.674 1.00 14.91 141 VAL A C 1
ATOM 977 O O . VAL A 1 141 ? 2.346 49.600 97.631 1.00 17.86 141 VAL A O 1
ATOM 981 N N . THR A 1 142 ? 4.344 49.771 96.593 1.00 16.50 142 THR A N 1
ATOM 982 C CA . THR A 1 142 ? 3.786 49.798 95.248 1.00 17.09 142 THR A CA 1
ATOM 983 C C . THR A 1 142 ? 4.637 48.949 94.314 1.00 16.24 142 THR A C 1
ATOM 984 O O . THR A 1 142 ? 5.851 48.828 94.486 1.00 17.96 142 THR A O 1
ATOM 988 N N . ASP A 1 143 ? 3.976 48.355 93.327 1.00 17.04 143 ASP A N 1
ATOM 989 C CA . ASP A 1 143 ? 4.658 47.568 92.308 1.00 18.82 143 ASP A CA 1
ATOM 990 C C . ASP A 1 143 ? 5.477 48.451 91.371 1.00 17.45 143 ASP A C 1
ATOM 991 O O . ASP A 1 143 ? 5.031 49.517 90.942 1.00 20.54 143 ASP A O 1
ATOM 996 N N . SER A 1 144 ? 6.689 48.000 91.063 1.00 17.54 144 SER A N 1
ATOM 997 C CA . SER A 1 144 ? 7.649 48.765 90.279 1.00 15.47 144 SER A CA 1
ATOM 998 C C . SER A 1 144 ? 7.732 48.198 88.868 1.00 13.87 144 SER A C 1
ATOM 999 O O . SER A 1 144 ? 7.943 46.996 88.690 1.00 14.89 144 SER A O 1
ATOM 1002 N N . THR A 1 145 ? 7.573 49.064 87.869 1.00 12.17 145 THR A N 1
ATOM 1003 C CA . THR A 1 145 ? 7.785 48.648 86.488 1.00 11.55 145 THR A CA 1
ATOM 1004 C C . THR A 1 145 ? 9.250 48.723 86.075 1.00 11.29 145 THR A C 1
ATOM 1005 O O . THR A 1 145 ? 9.637 48.081 85.095 1.00 13.42 145 THR A O 1
ATOM 1009 N N . THR A 1 146 ? 10.066 49.503 86.782 1.00 10.99 146 THR A N 1
ATOM 1010 C CA . THR A 1 146 ? 11.485 49.616 86.469 1.00 12.39 146 THR A CA 1
ATOM 1011 C C . THR A 1 146 ? 12.384 48.801 87.393 1.00 11.90 146 THR A C 1
ATOM 1012 O O . THR A 1 146 ? 13.544 48.565 87.043 1.00 13.56 146 THR A O 1
ATOM 1016 N N . GLY A 1 147 ? 11.893 48.393 88.559 1.00 11.95 147 GLY A N 1
ATOM 1017 C CA . GLY A 1 147 ? 12.657 47.481 89.396 1.00 10.36 147 GLY A CA 1
ATOM 1018 C C . GLY A 1 147 ? 12.955 46.176 88.677 1.00 8.82 147 GLY A C 1
ATOM 1019 O O . GLY A 1 147 ? 12.133 45.659 87.917 1.00 9.11 147 GLY A O 1
ATOM 1020 N N . ARG A 1 148 ? 14.143 45.632 88.933 1.00 8.90 148 ARG A N 1
ATOM 1021 C CA . ARG A 1 148 ? 14.574 44.379 88.326 1.00 9.20 148 ARG A CA 1
ATOM 1022 C C . ARG A 1 148 ? 15.073 43.417 89.391 1.00 8.34 148 ARG A C 1
ATOM 1023 O O . ARG A 1 148 ? 15.832 43.805 90.283 1.00 10.27 148 ARG A O 1
ATOM 1031 N N . LEU A 1 149 ? 14.636 42.167 89.289 1.00 8.82 149 LEU A N 1
ATOM 1032 C CA . LEU A 1 149 ? 15.237 41.057 90.014 1.00 8.43 149 LEU A CA 1
ATOM 1033 C C . LEU A 1 149 ? 16.334 40.419 89.169 1.00 9.74 149 LEU A C 1
ATOM 1034 O O . LEU A 1 149 ? 16.071 39.912 88.075 1.00 11.45 149 LEU A O 1
ATOM 1039 N N . CYS A 1 150 ? 17.561 40.467 89.673 1.00 8.80 150 CYS A N 1
ATOM 1040 C CA . CYS A 1 150 ? 18.676 39.744 89.074 1.00 9.75 150 CYS A CA 1
ATOM 1041 C C . CYS A 1 150 ? 18.526 38.253 89.353 1.00 8.86 150 CYS A C 1
ATOM 1042 O O . CYS A 1 150 ? 18.413 37.844 90.511 1.00 10.29 150 CYS A O 1
ATOM 1045 N N . MET A 1 151 ? 18.515 37.436 88.302 1.00 9.19 151 MET A N 1
ATOM 1046 C CA . MET A 1 151 ? 18.630 35.990 88.451 1.00 10.36 151 MET A CA 1
ATOM 1047 C C . MET A 1 151 ? 19.883 35.497 87.746 1.00 10.10 151 MET A C 1
ATOM 1048 O O . MET A 1 151 ? 20.045 35.701 86.539 1.00 11.57 151 MET A O 1
ATOM 1053 N N . LEU A 1 152 ? 20.762 34.848 88.500 1.00 8.65 152 LEU A N 1
ATOM 1054 C CA . LEU A 1 152 ? 21.948 34.195 87.964 1.00 9.49 152 LEU A CA 1
ATOM 1055 C C . LEU A 1 152 ? 21.827 32.705 88.248 1.00 11.00 152 LEU A C 1
ATOM 1056 O O . LEU A 1 152 ? 21.782 32.296 89.412 1.00 11.72 152 LEU A O 1
ATOM 1061 N N . VAL A 1 153 ? 21.767 31.900 87.193 1.00 11.03 153 VAL A N 1
ATOM 1062 C CA . VAL A 1 153 ? 21.797 30.447 87.311 1.00 11.28 153 VAL A CA 1
ATOM 1063 C C . VAL A 1 153 ? 23.193 29.975 86.933 1.00 12.38 153 VAL A C 1
ATOM 1064 O O . VAL A 1 153 ? 23.655 30.202 85.808 1.00 15.37 153 VAL A O 1
ATOM 1068 N N . ASP A 1 154 ? 23.867 29.326 87.880 1.00 11.36 154 ASP A N 1
ATOM 1069 C CA . ASP A 1 154 ? 25.276 28.957 87.736 1.00 13.33 154 ASP A CA 1
ATOM 1070 C C . ASP A 1 154 ? 25.397 27.520 87.218 1.00 13.52 154 ASP A C 1
ATOM 1071 O O . ASP A 1 154 ? 25.876 26.612 87.898 1.00 14.94 154 ASP A O 1
ATOM 1076 N N . HIS A 1 155 ? 24.933 27.326 85.978 1.00 14.37 155 HIS A N 1
ATOM 1077 C CA . HIS A 1 155 ? 25.065 26.024 85.325 1.00 14.13 155 HIS A CA 1
ATOM 1078 C C . HIS A 1 155 ? 26.515 25.566 85.240 1.00 15.49 155 HIS A C 1
ATOM 1079 O O . HIS A 1 155 ? 26.787 24.362 85.284 1.00 17.04 155 HIS A O 1
ATOM 1086 N N . GLU A 1 156 ? 27.453 26.501 85.131 1.00 17.16 156 GLU A N 1
ATOM 1087 C CA . GLU A 1 156 ? 28.861 26.164 84.978 1.00 18.46 156 GLU A CA 1
ATOM 1088 C C . GLU A 1 156 ? 29.541 25.783 86.283 1.00 15.28 156 GLU A C 1
ATOM 1089 O O . GLU A 1 156 ? 30.688 25.326 86.244 1.00 17.95 156 GLU A O 1
ATOM 1095 N N . TYR A 1 157 ? 28.877 25.958 87.425 1.00 14.72 157 TYR A N 1
ATOM 1096 C CA . TYR A 1 157 ? 29.506 25.781 88.733 1.00 14.37 157 TYR A CA 1
ATOM 1097 C C . TYR A 1 157 ? 30.746 26.659 88.873 1.00 13.50 157 TYR A C 1
ATOM 1098 O O . TYR A 1 157 ? 31.763 26.246 89.431 1.00 16.67 157 TYR A O 1
ATOM 1107 N N . LYS A 1 158 ? 30.661 27.878 88.343 1.00 13.11 158 LYS A N 1
ATOM 1108 C CA . LYS A 1 158 ? 31.741 28.839 88.527 1.00 14.13 158 LYS A CA 1
ATOM 1109 C C . LYS A 1 158 ? 31.938 29.161 90.000 1.00 12.72 158 LYS A C 1
ATOM 1110 O O . LYS A 1 158 ? 33.072 29.227 90.487 1.00 12.50 158 LYS A O 1
ATOM 1116 N N . TYR A 1 159 ? 30.848 29.353 90.721 1.00 11.02 159 TYR A N 1
ATOM 1117 C CA . TYR A 1 159 ? 30.786 29.904 92.062 1.00 9.94 159 TYR A CA 1
ATOM 1118 C C . TYR A 1 159 ? 30.742 28.796 93.102 1.00 7.85 159 TYR A C 1
ATOM 1119 O O . TYR A 1 159 ? 30.103 27.766 92.879 1.00 10.09 159 TYR A O 1
ATOM 1128 N N . PRO A 1 160 ? 31.452 28.993 94.211 1.00 7.61 160 PRO A N 1
ATOM 1129 C CA . PRO A 1 160 ? 31.472 27.993 95.285 1.00 6.85 160 PRO A CA 1
ATOM 1130 C C . PRO A 1 160 ? 30.095 27.452 95.643 1.00 6.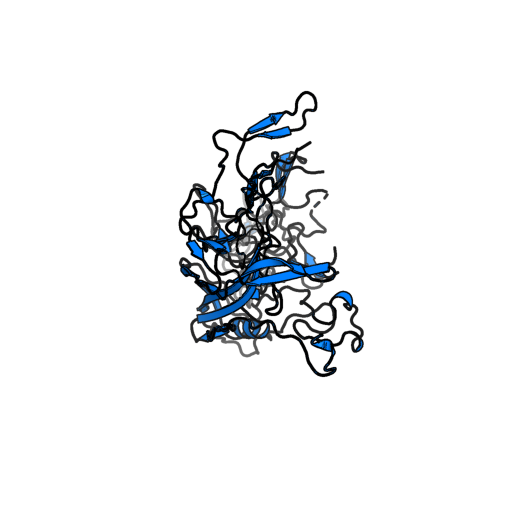48 160 PRO A C 1
ATOM 1131 O O . PRO A 1 160 ? 29.162 28.199 95.938 1.00 7.30 160 PRO A O 1
ATOM 1135 N N . TYR A 1 161 ? 29.979 26.133 95.606 1.00 6.89 161 TYR A N 1
ATOM 1136 C CA . TYR A 1 161 ? 28.709 25.459 95.827 1.00 5.76 161 TYR A CA 1
ATOM 1137 C C . TYR A 1 161 ? 28.495 25.266 97.323 1.00 6.28 161 TYR A C 1
ATOM 1138 O O . TYR A 1 161 ? 29.263 24.553 97.974 1.00 8.88 161 TYR A O 1
ATOM 1147 N N . VAL A 1 162 ? 27.460 25.898 97.870 1.00 6.29 162 VAL A N 1
ATOM 1148 C CA . VAL A 1 162 ? 27.195 25.847 99.305 1.00 6.79 162 VAL A CA 1
ATOM 1149 C C . VAL A 1 162 ? 25.941 25.058 99.651 1.00 7.46 162 VAL A C 1
ATOM 1150 O O . VAL A 1 162 ? 25.678 24.840 100.843 1.00 12.38 162 VAL A O 1
ATOM 1154 N N . LEU A 1 163 ? 25.166 24.629 98.662 1.00 7.90 163 LEU A N 1
ATOM 1155 C CA . LEU A 1 163 ? 24.007 23.781 98.898 1.00 8.63 163 LEU A CA 1
ATOM 1156 C C . LEU A 1 163 ? 24.423 22.394 99.383 1.00 9.12 163 LEU A C 1
ATOM 1157 O O . LEU A 1 163 ? 25.528 21.917 99.115 1.00 11.69 163 LEU A O 1
ATOM 1162 N N . GLY A 1 164 ? 23.518 21.749 100.113 1.00 10.26 164 GLY A N 1
ATOM 1163 C CA . GLY A 1 164 ? 23.710 20.376 100.536 1.00 9.66 164 GLY A CA 1
ATOM 1164 C C . GLY A 1 164 ? 24.734 20.216 101.637 1.00 10.71 164 GLY A C 1
ATOM 1165 O O . GLY A 1 164 ? 25.626 19.367 101.572 1.00 15.53 164 GLY A O 1
ATOM 1166 N N . GLN A 1 165 ? 24.597 21.056 102.661 1.00 10.27 165 GLN A N 1
ATOM 1167 C CA . GLN A 1 165 ? 25.507 21.112 103.795 1.00 11.60 165 GLN A CA 1
ATOM 1168 C C . GLN A 1 165 ? 24.760 21.004 105.118 1.00 11.45 165 GLN A C 1
ATOM 1169 O O . GLN A 1 165 ? 25.339 21.298 106.168 1.00 13.26 165 GLN A O 1
ATOM 1175 N N . GLY A 1 166 ? 23.490 20.603 105.091 1.00 11.57 166 GLY A N 1
ATOM 1176 C CA . GLY A 1 166 ? 22.684 20.496 106.291 1.00 11.02 166 GLY A CA 1
ATOM 1177 C C . GLY A 1 166 ? 22.367 21.808 106.968 1.00 12.37 166 GLY A C 1
ATOM 1178 O O . GLY A 1 166 ? 22.012 21.815 108.148 1.00 15.06 166 GLY A O 1
ATOM 1179 N N . GLN A 1 167 ? 22.490 22.921 106.254 1.00 13.84 167 GLN A N 1
ATOM 1180 C CA . GLN A 1 167 ? 22.290 24.242 106.830 1.00 14.81 167 GLN A CA 1
ATOM 1181 C C . GLN A 1 167 ? 20.808 24.607 106.883 1.00 16.29 167 GLN A C 1
ATOM 1182 O O . GLN A 1 167 ? 19.993 24.117 106.097 1.00 19.93 167 GLN A O 1
ATOM 1188 N N . ASP A 1 168 ? 20.468 25.480 107.832 1.00 18.02 168 ASP A N 1
ATOM 1189 C CA . ASP A 1 168 ? 19.094 25.928 108.070 1.00 23.42 168 ASP A CA 1
ATOM 1190 C C . ASP A 1 168 ? 18.637 26.993 107.065 1.00 23.12 168 ASP A C 1
ATOM 1191 O O . ASP A 1 168 ? 18.361 28.144 107.400 1.00 26.45 168 ASP A O 1
ATOM 1196 N N . THR A 1 169 ? 18.573 26.581 105.801 1.00 20.48 169 THR A N 1
ATOM 1197 C CA . THR A 1 169 ? 18.430 27.487 104.671 1.00 19.95 169 THR A CA 1
ATOM 1198 C C . THR A 1 169 ? 17.291 27.075 103.747 1.00 17.73 169 THR A C 1
ATOM 1199 O O . THR A 1 169 ? 17.015 27.783 102.773 1.00 17.43 169 THR A O 1
ATOM 1203 N N . LEU A 1 170 ? 16.635 25.952 104.027 1.00 18.71 170 LEU A N 1
ATOM 1204 C CA . LEU A 1 170 ? 15.643 25.353 103.147 1.00 16.29 170 LEU A CA 1
ATOM 1205 C C . LEU A 1 170 ? 14.404 26.226 102.976 1.00 15.94 170 LEU A C 1
ATOM 1206 O O . LEU A 1 170 ? 14.050 27.032 103.840 1.00 17.28 170 LEU A O 1
ATOM 1211 N N . ALA A 1 171 ? 13.739 26.039 101.841 1.00 15.66 171 ALA A N 1
ATOM 1212 C CA . ALA A 1 171 ? 12.364 26.467 101.627 1.00 13.92 171 ALA A CA 1
ATOM 1213 C C . ALA A 1 171 ? 11.456 25.990 102.755 1.00 13.15 171 ALA A C 1
ATOM 1214 O O . ALA A 1 171 ? 11.703 24.936 103.355 1.00 13.80 171 ALA A O 1
ATOM 1216 N N . PRO A 1 172 ? 10.415 26.755 103.084 1.00 14.76 172 PRO A N 1
ATOM 1217 C CA . PRO A 1 172 ? 9.501 26.355 104.159 1.00 14.74 172 PRO A CA 1
ATOM 1218 C C . PRO A 1 172 ? 8.815 25.028 103.880 1.00 13.66 172 PRO A C 1
ATOM 1219 O O . PRO A 1 172 ? 8.466 24.710 102.742 1.00 14.74 172 PRO A O 1
ATOM 1223 N N . GLU A 1 173 ? 8.624 24.257 104.948 1.00 16.87 173 GLU A N 1
ATOM 1224 C CA . GLU A 1 173 ? 8.026 22.934 104.831 1.00 17.94 173 GLU A CA 1
ATOM 1225 C C . GLU A 1 173 ? 6.554 23.006 104.446 1.00 16.61 173 GLU A C 1
ATOM 1226 O O . GLU A 1 173 ? 6.066 22.143 103.710 1.00 20.11 173 GLU A O 1
ATOM 1232 N N . LEU A 1 174 ? 5.837 24.027 104.914 1.00 16.35 174 LEU A N 1
ATOM 1233 C CA . LEU A 1 174 ? 4.442 24.211 104.525 1.00 18.12 174 LEU A CA 1
ATOM 1234 C C . LEU A 1 174 ? 4.322 25.169 103.343 1.00 15.29 174 LEU A C 1
ATOM 1235 O O . LEU A 1 174 ? 5.075 26.141 103.251 1.00 18.14 174 LEU A O 1
ATOM 1240 N N . PRO A 1 175 ? 3.365 24.909 102.448 1.00 16.01 175 PRO A N 1
ATOM 1241 C CA . PRO A 1 175 ? 3.129 25.824 101.322 1.00 16.06 175 PRO A CA 1
ATOM 1242 C C . PRO A 1 175 ? 2.520 27.157 101.723 1.00 16.52 175 PRO A C 1
ATOM 1243 O O . PRO A 1 175 ? 2.472 28.069 100.888 1.00 18.10 175 PRO A O 1
ATOM 1247 N N . ILE A 1 176 ? 2.045 27.299 102.965 1.00 16.95 176 ILE A N 1
ATOM 1248 C CA . ILE A 1 176 ? 1.483 28.561 103.437 1.00 16.20 176 ILE A CA 1
ATOM 1249 C C . ILE A 1 176 ? 2.530 29.533 103.969 1.00 14.39 176 ILE A C 1
ATOM 1250 O O . ILE A 1 176 ? 2.161 30.598 104.483 1.00 17.03 176 ILE A O 1
ATOM 1255 N N . TRP A 1 177 ? 3.815 29.206 103.881 1.00 16.18 177 TRP A N 1
ATOM 1256 C CA . TRP A 1 177 ? 4.873 30.023 104.463 1.00 13.75 177 TRP A CA 1
ATOM 1257 C C . TRP A 1 177 ? 5.762 30.613 103.374 1.00 12.11 177 TRP A C 1
ATOM 1258 O O . TRP A 1 177 ? 6.069 29.949 102.381 1.00 15.05 177 TRP A O 1
ATOM 1269 N N . VAL A 1 178 ? 6.176 31.864 103.572 1.00 11.60 178 VAL A N 1
ATOM 1270 C CA . VAL A 1 178 ? 7.015 32.570 102.607 1.00 10.10 178 VAL A CA 1
ATOM 1271 C C . VAL A 1 178 ? 8.471 32.162 102.790 1.00 10.36 178 VAL A C 1
ATOM 1272 O O . VAL A 1 178 ? 9.018 32.236 103.895 1.00 11.18 178 VAL A O 1
ATOM 1276 N N . TYR A 1 179 ? 9.100 31.730 101.700 1.00 9.72 179 TYR A N 1
ATOM 1277 C CA . TYR A 1 179 ? 10.536 31.483 101.688 1.00 9.02 179 TYR A CA 1
ATOM 1278 C C . TYR A 1 179 ? 11.314 32.795 101.733 1.00 9.45 179 TYR A C 1
ATOM 1279 O O . TYR A 1 179 ? 11.079 33.696 100.927 1.00 10.22 179 TYR A O 1
ATOM 1288 N N . PHE A 1 180 ? 12.231 32.910 102.692 1.00 10.15 180 PHE A N 1
ATOM 1289 C CA . PHE A 1 180 ? 13.236 33.971 102.718 1.00 8.92 180 PHE A CA 1
ATOM 1290 C C . PHE A 1 180 ? 14.593 33.398 102.330 1.00 8.48 180 PHE A C 1
ATOM 1291 O O . PHE A 1 180 ? 15.341 32.920 103.195 1.00 10.01 180 PHE A O 1
ATOM 1299 N N . PRO A 1 181 ? 14.941 33.394 101.046 1.00 8.25 181 PRO A N 1
ATOM 1300 C CA . PRO A 1 181 ? 16.165 32.719 100.587 1.00 8.72 181 PRO A CA 1
ATOM 1301 C C . PRO A 1 181 ? 17.415 33.242 101.275 1.00 7.51 181 PRO A C 1
ATOM 1302 O O . PRO A 1 181 ? 17.550 34.449 101.520 1.00 7.13 181 PRO A O 1
ATOM 1306 N N . PRO A 1 182 ? 18.342 32.342 101.612 1.00 8.83 182 PRO A N 1
ATOM 1307 C CA . PRO A 1 182 ? 19.545 32.722 102.362 1.00 6.44 182 PRO A CA 1
ATOM 1308 C C . PRO A 1 182 ? 20.464 33.651 101.579 1.00 6.18 182 PRO A C 1
ATOM 1309 O O . PRO A 1 182 ? 20.522 33.613 100.349 1.00 6.56 182 PRO A O 1
ATOM 1313 N N . GLN A 1 183 ? 21.191 34.488 102.315 1.00 6.16 183 GLN A N 1
ATOM 1314 C CA . GLN A 1 183 ? 22.290 35.250 101.734 1.00 6.47 183 GLN A CA 1
ATOM 1315 C C . GLN A 1 183 ? 23.424 34.322 101.314 1.00 6.07 183 GLN A C 1
ATOM 1316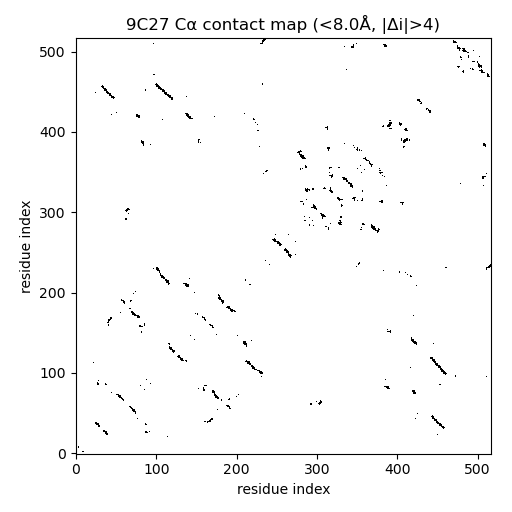 O O . GLN A 1 183 ? 23.856 33.460 102.084 1.00 5.65 183 GLN A O 1
ATOM 1322 N N . TYR A 1 184 ? 23.901 34.504 100.087 1.00 5.92 184 TYR A N 1
ATOM 1323 C CA . TYR A 1 184 ? 25.021 33.724 99.571 1.00 5.53 184 TYR A CA 1
ATOM 1324 C C . TYR A 1 184 ? 26.343 34.162 100.190 1.00 5.87 184 TYR A C 1
ATOM 1325 O O . TYR A 1 184 ? 26.742 35.326 100.084 1.00 7.09 184 TYR A O 1
ATOM 1334 N N . ALA A 1 185 ? 27.016 33.217 100.838 1.00 5.03 185 ALA A N 1
ATOM 1335 C CA . ALA A 1 185 ? 28.328 33.423 101.429 1.00 5.78 185 ALA A CA 1
ATOM 1336 C C . ALA A 1 185 ? 29.068 32.095 101.394 1.00 4.98 185 ALA A C 1
ATOM 1337 O O . ALA A 1 185 ? 28.454 31.029 101.466 1.00 7.54 185 ALA A O 1
ATOM 1339 N N . TYR A 1 186 ? 30.391 32.165 101.277 1.00 5.36 186 TYR A N 1
ATOM 1340 C CA . TYR A 1 186 ? 31.185 30.961 101.083 1.00 6.07 186 TYR A CA 1
ATOM 1341 C C . TYR A 1 186 ? 32.557 31.152 101.705 1.00 6.64 186 TYR A C 1
ATOM 1342 O O . TYR A 1 186 ? 33.035 32.275 101.872 1.00 8.75 186 TYR A O 1
ATOM 1351 N N . LEU A 1 187 ? 33.185 30.032 102.034 1.00 7.24 187 LEU A N 1
ATOM 1352 C CA . LEU A 1 187 ? 34.524 29.982 102.598 1.00 8.19 187 LEU A CA 1
ATOM 1353 C C . LEU A 1 187 ? 35.557 29.671 101.524 1.00 8.91 187 LEU A C 1
ATOM 1354 O O . LEU A 1 187 ? 35.286 28.937 100.570 1.00 9.80 187 LEU A O 1
ATOM 1359 N N . THR A 1 188 ? 36.751 30.236 101.687 1.00 9.59 188 THR A N 1
ATOM 1360 C CA . THR A 1 188 ? 37.831 30.017 100.739 1.00 10.45 188 THR A CA 1
ATOM 1361 C C . THR A 1 188 ? 39.130 29.781 101.501 1.00 11.53 188 THR A C 1
ATOM 1362 O O . THR A 1 188 ? 39.246 30.094 102.688 1.00 15.38 188 THR A O 1
ATOM 1366 N N . VAL A 1 189 ? 40.109 29.211 100.795 1.00 12.39 189 VAL A N 1
ATOM 1367 C CA . VAL A 1 189 ? 41.452 29.025 101.347 1.00 13.41 189 VAL A CA 1
ATOM 1368 C C . VAL A 1 189 ? 42.133 30.371 101.586 1.00 16.15 189 VAL A C 1
ATOM 1369 O O . VAL A 1 189 ? 41.747 31.410 101.043 1.00 16.87 189 VAL A O 1
ATOM 1373 N N . GLY A 1 190 ? 43.172 30.338 102.410 1.00 18.37 190 GLY A N 1
ATOM 1374 C CA . GLY A 1 190 ? 43.952 31.528 102.686 1.00 20.42 190 GLY A CA 1
ATOM 1375 C C . GLY A 1 190 ? 45.162 31.197 103.532 1.00 23.48 190 GLY A C 1
ATOM 1376 O O . GLY A 1 190 ? 45.453 30.032 103.801 1.00 24.81 190 GLY A O 1
ATOM 1377 N N . ASP A 1 191 ? 45.877 32.244 103.939 1.00 25.82 191 ASP A N 1
ATOM 1378 C CA . ASP A 1 191 ? 47.076 32.107 104.760 1.00 27.35 191 ASP A CA 1
ATOM 1379 C C . ASP A 1 191 ? 46.800 32.491 106.208 1.00 29.18 191 ASP A C 1
ATOM 1380 O O . ASP A 1 191 ? 46.219 33.547 106.479 1.00 32.13 191 ASP A O 1
ATOM 1385 N N . VAL A 1 192 ? 47.224 31.630 107.129 1.00 29.93 192 VAL A N 1
ATOM 1386 C CA . VAL A 1 192 ? 47.098 31.864 108.565 1.00 33.57 192 VAL A CA 1
ATOM 1387 C C . VAL A 1 192 ? 48.175 32.854 108.999 1.00 36.57 192 VAL A C 1
ATOM 1388 O O . VAL A 1 192 ? 49.369 32.552 108.939 1.00 37.65 192 VAL A O 1
ATOM 1392 N N . ASN A 1 193 ? 47.757 34.037 109.439 1.00 39.65 193 ASN A N 1
ATOM 1393 C CA . ASN A 1 193 ? 48.667 35.084 109.887 1.00 44.12 193 ASN A CA 1
ATOM 1394 C C . ASN A 1 193 ? 48.539 35.269 111.394 1.00 48.70 193 ASN A C 1
ATOM 1395 O O . ASN A 1 193 ? 47.434 35.465 111.908 1.00 49.06 193 ASN A O 1
ATOM 1400 N N . THR A 1 194 ? 49.670 35.195 112.094 1.00 51.93 194 THR A N 1
ATOM 1401 C CA . THR A 1 194 ? 49.690 35.397 113.539 1.00 54.95 194 THR A CA 1
ATOM 1402 C C . THR A 1 194 ? 49.379 36.850 113.877 1.00 56.61 194 THR A C 1
ATOM 1403 O O . THR A 1 194 ? 49.962 37.771 113.297 1.00 57.04 194 THR A O 1
ATOM 1407 N N . GLN A 1 195 ? 48.448 37.058 114.810 1.00 57.59 195 GLN A N 1
ATOM 1408 C CA . GLN A 1 195 ? 48.010 38.407 115.175 1.00 58.53 195 GLN A CA 1
ATOM 1409 C C . GLN A 1 195 ? 48.965 39.030 116.198 1.00 62.44 195 GLN A C 1
ATOM 1410 O O . GLN A 1 195 ? 48.649 39.212 117.375 1.00 64.08 195 GLN A O 1
ATOM 1416 N N . GLY A 1 196 ? 50.159 39.365 115.715 1.00 63.57 196 GLY A N 1
ATOM 1417 C CA . GLY A 1 196 ? 51.156 40.015 116.553 1.00 63.22 196 GLY A CA 1
ATOM 1418 C C . GLY A 1 196 ? 51.656 39.160 117.703 1.00 66.73 196 GLY A C 1
ATOM 1419 O O . GLY A 1 196 ? 51.854 37.946 117.581 1.00 66.88 196 GLY A O 1
ATOM 1420 N N . ILE A 1 197 ? 51.860 39.818 118.848 1.00 68.08 197 ILE A N 1
ATOM 1421 C CA . ILE A 1 197 ? 52.360 39.156 120.051 1.00 68.79 197 ILE A CA 1
ATOM 1422 C C . ILE A 1 197 ? 51.351 38.151 120.600 1.00 66.85 197 ILE A C 1
ATOM 1423 O O . ILE A 1 197 ? 51.735 37.169 121.250 1.00 67.14 197 ILE A O 1
ATOM 1428 N N . SER A 1 198 ? 50.060 38.349 120.320 1.00 66.50 198 SER A N 1
ATOM 1429 C CA . SER A 1 198 ? 49.019 37.572 120.988 1.00 68.84 198 SER A CA 1
ATOM 1430 C C . SER A 1 198 ? 49.126 36.081 120.693 1.00 67.41 198 SER A C 1
ATOM 1431 O O . SER A 1 198 ? 48.683 35.257 121.500 1.00 66.19 198 SER A O 1
ATOM 1434 N N . GLY A 1 199 ? 49.703 35.714 119.551 1.00 67.49 199 GLY A N 1
ATOM 1435 C CA . GLY A 1 199 ? 49.691 34.343 119.093 1.00 65.22 199 GLY A CA 1
ATOM 1436 C C . GLY A 1 199 ? 48.359 33.844 118.582 1.00 64.90 199 GLY A C 1
ATOM 1437 O O . GLY A 1 199 ? 48.301 32.731 118.045 1.00 63.32 199 GLY A O 1
ATOM 1438 N N . ASP A 1 200 ? 47.290 34.621 118.724 1.00 64.69 200 ASP A N 1
ATOM 1439 C CA . ASP A 1 200 ? 46.035 34.316 118.060 1.00 60.76 200 ASP A CA 1
ATOM 1440 C C . ASP A 1 200 ? 46.197 34.468 116.552 1.00 57.52 200 ASP A C 1
ATOM 1441 O O . ASP A 1 200 ? 47.082 35.176 116.064 1.00 57.96 200 ASP A O 1
ATOM 1446 N N . SER A 1 201 ? 45.329 33.793 115.805 1.00 53.86 201 SER A N 1
ATOM 1447 C CA . SER A 1 201 ? 45.523 33.659 114.372 1.00 49.14 201 SER A CA 1
ATOM 1448 C C . SER A 1 201 ? 44.253 34.023 113.622 1.00 44.90 201 SER A C 1
ATOM 1449 O O . SER A 1 201 ? 43.136 33.785 114.087 1.00 45.63 201 SER A O 1
ATOM 1452 N N . LYS A 1 202 ? 44.455 34.607 112.446 1.00 42.02 202 LYS A N 1
ATOM 1453 C CA . LYS A 1 202 ? 43.423 34.816 111.448 1.00 37.06 202 LYS A CA 1
ATOM 1454 C C . LYS A 1 202 ? 43.917 34.280 110.116 1.00 35.00 202 LYS A C 1
ATOM 1455 O O . LYS A 1 202 ? 45.116 34.299 109.829 1.00 35.07 202 LYS A O 1
ATOM 1461 N N . LYS A 1 203 ? 42.983 33.800 109.304 1.00 30.75 203 LYS A N 1
ATOM 1462 C CA . LYS A 1 203 ? 43.277 33.453 107.921 1.00 28.84 203 LYS A CA 1
ATOM 1463 C C . LYS A 1 203 ? 43.108 34.696 107.057 1.00 27.49 203 LYS A C 1
ATOM 1464 O O . LYS A 1 203 ? 41.991 35.180 106.860 1.00 28.64 203 LYS A O 1
ATOM 1470 N N . LEU A 1 204 ? 44.223 35.215 106.558 1.00 27.26 204 LEU A N 1
ATOM 1471 C CA . LEU A 1 204 ? 44.227 36.310 105.604 1.00 24.61 204 LEU A CA 1
ATOM 1472 C C . LEU A 1 204 ? 44.096 35.759 104.189 1.00 22.64 204 LEU A C 1
ATOM 1473 O O . LEU A 1 204 ? 44.479 34.621 103.909 1.00 26.47 204 LEU A O 1
ATOM 1478 N N . ALA A 1 205 ? 43.543 36.577 103.298 1.00 21.28 205 ALA A N 1
ATOM 1479 C CA . ALA A 1 205 ? 43.511 36.215 101.889 1.00 21.53 205 ALA A CA 1
ATOM 1480 C C . ALA A 1 205 ? 44.916 36.027 101.331 1.00 20.96 205 ALA A C 1
ATOM 1481 O O . ALA A 1 205 ? 45.854 36.740 101.695 1.00 23.90 205 ALA A O 1
ATOM 1483 N N . SER A 1 206 ? 45.047 35.053 100.438 1.00 19.74 206 SER A N 1
ATOM 1484 C CA . SER A 1 206 ? 46.277 34.745 99.730 1.00 20.25 206 SER A CA 1
ATOM 1485 C C . SER A 1 206 ? 45.962 34.634 98.245 1.00 20.37 206 SER A C 1
ATOM 1486 O O . SER A 1 206 ? 44.806 34.732 97.831 1.00 20.22 206 SER A O 1
ATOM 1489 N N . GLU A 1 207 ? 47.010 34.456 97.436 1.00 23.91 207 GLU A N 1
ATOM 1490 C CA . GLU A 1 207 ? 46.823 34.360 95.991 1.00 23.65 207 GLU A CA 1
ATOM 1491 C C . GLU A 1 207 ? 45.816 33.282 95.610 1.00 20.86 207 GLU A C 1
ATOM 1492 O O . GLU A 1 207 ? 45.094 33.431 94.620 1.00 22.64 207 GLU A O 1
ATOM 1498 N N . GLU A 1 208 ? 45.745 32.197 96.384 1.00 20.53 208 GLU A N 1
ATOM 1499 C CA . GLU A 1 208 ? 44.770 31.145 96.127 1.00 18.89 208 GLU A CA 1
ATOM 1500 C C . GLU A 1 208 ? 43.355 31.525 96.542 1.00 16.02 208 GLU A C 1
ATOM 1501 O O . GLU A 1 208 ? 42.399 30.953 96.010 1.00 15.64 208 GLU A O 1
ATOM 1507 N N . SER A 1 209 ? 43.200 32.459 97.479 1.00 16.04 209 SER A N 1
ATOM 1508 C CA . SER A 1 209 ? 41.876 32.852 97.949 1.00 13.95 209 SER A CA 1
ATOM 1509 C C . SER A 1 209 ? 41.027 33.354 96.788 1.00 12.80 209 SER A C 1
ATOM 1510 O O . SER A 1 209 ? 41.408 34.295 96.087 1.00 14.36 209 SER A O 1
ATOM 1513 N N . ALA A 1 210 ? 39.882 32.713 96.583 1.00 11.72 210 ALA A N 1
ATOM 1514 C CA . ALA A 1 210 ? 38.995 33.020 95.466 1.00 10.61 210 ALA A CA 1
ATOM 1515 C C . ALA A 1 210 ? 37.968 34.067 95.888 1.00 9.84 210 ALA A C 1
ATOM 1516 O O . ALA A 1 210 ? 37.066 33.780 96.681 1.00 9.82 210 ALA A O 1
ATOM 1518 N N . PHE A 1 211 ? 38.109 35.281 95.360 1.00 8.78 211 PHE A N 1
ATOM 1519 C CA . PHE A 1 211 ? 37.132 36.350 95.539 1.00 8.56 211 PHE A CA 1
ATOM 1520 C C . PHE A 1 211 ? 36.249 36.415 94.295 1.00 7.97 211 PHE A C 1
ATOM 1521 O O . PHE A 1 211 ? 36.716 36.778 93.212 1.00 9.86 211 PHE A O 1
ATOM 1529 N N . TYR A 1 212 ? 34.984 36.039 94.450 1.00 7.97 212 TYR A N 1
ATOM 1530 C CA . TYR A 1 212 ? 34.024 35.985 93.355 1.00 8.58 212 TYR A CA 1
ATOM 1531 C C . TYR A 1 212 ? 33.098 37.194 93.398 1.00 9.96 212 TYR A C 1
ATOM 1532 O O . TYR A 1 212 ? 32.479 37.471 94.429 1.00 12.15 212 TYR A O 1
ATOM 1541 N N . VAL A 1 213 ? 33.007 37.909 92.282 1.00 10.71 213 VAL A N 1
ATOM 1542 C CA . VAL A 1 213 ? 32.064 39.011 92.126 1.00 10.93 213 VAL A CA 1
ATOM 1543 C C . VAL A 1 213 ? 31.038 38.588 91.083 1.00 11.39 213 VAL A C 1
ATOM 1544 O O . VAL A 1 213 ? 31.320 38.568 89.880 1.00 13.57 213 VAL A O 1
ATOM 1548 N N . LEU A 1 214 ? 29.838 38.244 91.553 1.00 11.25 214 LEU A N 1
ATOM 1549 C CA . LEU A 1 214 ? 28.794 37.722 90.676 1.00 11.67 214 LEU A CA 1
ATOM 1550 C C . LEU A 1 214 ? 28.320 38.748 89.650 1.00 13.15 214 LEU A C 1
ATOM 1551 O O . LEU A 1 214 ? 27.913 38.372 88.547 1.00 14.02 214 LEU A O 1
ATOM 1556 N N . GLU A 1 215 ? 28.374 40.039 89.985 1.00 11.29 215 GLU A N 1
ATOM 1557 C CA . GLU A 1 215 ? 28.106 41.098 89.014 1.00 12.45 215 GLU A CA 1
ATOM 1558 C C . GLU A 1 215 ? 29.097 41.151 87.860 1.00 14.07 215 GLU A C 1
ATOM 1559 O O . GLU A 1 215 ? 28.825 41.846 86.876 1.00 15.42 215 GLU A O 1
ATOM 1565 N N . HIS A 1 216 ? 30.233 40.466 87.941 1.00 14.4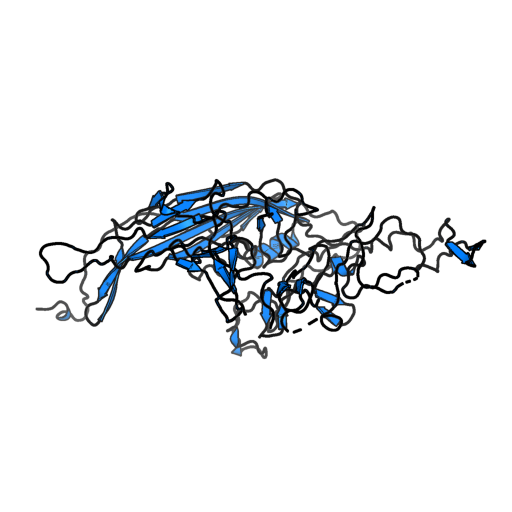2 216 HIS A N 1
ATOM 1566 C CA . HIS A 1 216 ? 31.113 40.436 86.782 1.00 14.37 216 HIS A CA 1
ATOM 1567 C C . HIS A 1 216 ? 30.673 39.445 85.712 1.00 16.95 216 HIS A C 1
ATOM 1568 O O . HIS A 1 216 ? 31.215 39.480 84.603 1.00 21.95 216 HIS A O 1
ATOM 1575 N N . SER A 1 217 ? 29.712 38.578 85.998 1.00 15.63 217 SER A N 1
ATOM 1576 C CA . SER A 1 217 ? 29.143 37.695 84.991 1.00 15.06 217 SER A CA 1
ATOM 1577 C C . SER A 1 217 ? 27.871 38.295 84.396 1.00 13.56 217 SER A C 1
ATOM 1578 O O . SER A 1 217 ? 27.324 39.282 84.890 1.00 15.53 217 SER A O 1
ATOM 1581 N N . SER A 1 218 ? 27.409 37.684 83.308 1.00 12.78 218 SER A N 1
ATOM 1582 C CA . SER A 1 218 ? 26.090 37.982 82.769 1.00 11.91 218 SER A CA 1
ATOM 1583 C C . SER A 1 218 ? 24.990 37.250 83.526 1.00 12.60 218 SER A C 1
ATOM 1584 O O . SER A 1 218 ? 25.111 36.066 83.849 1.00 15.39 218 SER A O 1
ATOM 1587 N N . PHE A 1 219 ? 23.916 37.980 83.815 1.00 10.69 219 PHE A N 1
ATOM 1588 C CA . PHE A 1 219 ? 22.728 37.447 84.463 1.00 9.84 219 PHE A CA 1
ATOM 1589 C C . PHE A 1 219 ? 21.498 38.171 83.933 1.00 10.02 219 PHE A C 1
ATOM 1590 O O . PHE A 1 219 ? 21.597 39.229 83.308 1.00 9.40 219 PHE A O 1
ATOM 1598 N N . GLN A 1 220 ? 20.337 37.564 84.169 1.00 11.17 220 GLN A N 1
ATOM 1599 C CA . GLN A 1 220 ? 19.068 38.090 83.683 1.00 11.66 220 GLN A CA 1
ATOM 1600 C C . GLN A 1 220 ? 18.530 39.185 84.594 1.00 11.71 220 GLN A C 1
ATOM 1601 O O . GLN A 1 220 ? 18.584 39.077 85.821 1.00 12.85 220 GLN A O 1
ATOM 1607 N N . LEU A 1 221 ? 18.003 40.242 83.981 1.00 11.03 221 LEU A N 1
ATOM 1608 C CA . LEU A 1 221 ? 17.233 41.260 84.683 1.00 10.22 221 LEU A CA 1
ATOM 1609 C C . LEU A 1 221 ? 15.749 41.039 84.410 1.00 11.03 221 LEU A C 1
ATOM 1610 O O . LEU A 1 221 ? 15.299 41.148 83.265 1.00 14.24 221 LEU A O 1
ATOM 1615 N N . LEU A 1 222 ? 15.000 40.720 85.458 1.00 9.37 222 LEU A N 1
ATOM 1616 C CA . LEU A 1 222 ? 13.593 40.356 85.358 1.00 8.91 222 LEU A CA 1
ATOM 1617 C C . LEU A 1 222 ? 12.742 41.472 85.949 1.00 9.83 222 LEU A C 1
ATOM 1618 O O . LEU A 1 222 ? 12.935 41.856 87.107 1.00 11.05 222 LEU A O 1
ATOM 1623 N N . GLY A 1 223 ? 11.814 41.997 85.149 1.00 9.32 223 GLY A N 1
ATOM 1624 C CA . GLY A 1 223 ? 10.858 42.969 85.634 1.00 8.82 223 GLY A CA 1
ATOM 1625 C C . GLY A 1 223 ? 9.720 42.335 86.417 1.00 10.32 223 GLY A C 1
ATOM 1626 O O . GLY A 1 223 ? 9.596 41.118 86.510 1.00 12.29 223 GLY A O 1
ATOM 1627 N N . THR A 1 224 ? 8.882 43.200 86.986 1.00 11.44 224 THR A N 1
ATOM 1628 C CA . THR A 1 224 ? 7.650 42.760 87.633 1.00 10.66 224 THR A CA 1
ATOM 1629 C C . THR A 1 224 ? 6.742 42.012 86.664 1.00 10.24 224 THR A C 1
ATOM 1630 O O . THR A 1 224 ? 6.517 42.450 85.533 1.00 12.57 224 THR A O 1
ATOM 1634 N N . GLY A 1 225 ? 6.204 40.886 87.128 1.00 10.77 225 GLY A N 1
ATOM 1635 C CA . GLY A 1 225 ? 5.516 39.940 86.280 1.00 9.99 225 GLY A CA 1
ATOM 1636 C C . GLY A 1 225 ? 6.433 39.037 85.490 1.00 11.59 225 GLY A C 1
ATOM 1637 O O . GLY A 1 225 ? 5.944 38.186 84.737 1.00 13.46 225 GLY A O 1
ATOM 1638 N N . GLY A 1 226 ? 7.743 39.200 85.640 1.00 10.48 226 GLY A N 1
ATOM 1639 C CA . GLY A 1 226 ? 8.685 38.378 84.914 1.00 11.66 226 GLY A CA 1
ATOM 1640 C C . GLY A 1 226 ? 8.692 36.939 85.388 1.00 12.05 226 GLY A C 1
ATOM 1641 O O . GLY A 1 226 ? 8.407 36.632 86.544 1.00 12.77 226 GLY A O 1
ATOM 1642 N N . THR A 1 227 ? 9.023 36.045 84.465 1.00 14.09 227 THR A N 1
ATOM 1643 C CA . THR A 1 227 ? 9.195 34.631 84.753 1.00 15.29 227 THR A CA 1
ATOM 1644 C C . THR A 1 227 ? 10.536 34.196 84.184 1.00 15.20 227 THR A C 1
ATOM 1645 O O . THR A 1 227 ? 10.936 34.646 83.108 1.00 18.18 227 THR A O 1
ATOM 1649 N N . ALA A 1 228 ? 11.229 33.319 84.905 1.00 15.58 228 ALA A N 1
ATOM 1650 C CA . ALA A 1 228 ? 12.382 32.621 84.362 1.00 15.55 228 ALA A CA 1
ATOM 1651 C C . ALA A 1 228 ? 12.435 31.204 84.914 1.00 15.90 228 ALA A C 1
ATOM 1652 O O . ALA A 1 228 ? 11.991 30.941 86.034 1.00 17.20 228 ALA A O 1
ATOM 1654 N N . THR A 1 229 ? 12.982 30.291 84.112 1.00 16.31 229 THR A N 1
ATOM 1655 C CA . THR A 1 229 ? 12.976 28.868 84.424 1.00 15.69 229 THR A CA 1
ATOM 1656 C C . THR A 1 229 ? 14.377 28.287 84.293 1.00 16.60 229 THR A C 1
ATOM 1657 O O . THR A 1 229 ? 15.078 28.548 83.311 1.00 21.27 229 THR A O 1
ATOM 1661 N N . MET A 1 230 ? 14.776 27.513 85.297 1.00 17.12 230 MET A N 1
ATOM 1662 C CA . MET A 1 230 ? 15.959 26.664 85.274 1.00 14.41 230 MET A CA 1
ATOM 1663 C C . MET A 1 230 ? 15.520 25.215 85.108 1.00 14.98 230 MET A C 1
ATOM 1664 O O . MET A 1 230 ? 14.516 24.795 85.689 1.00 16.63 230 MET A O 1
ATOM 1669 N N . SER A 1 231 ? 16.264 24.449 84.312 1.00 13.07 231 SER A N 1
ATOM 1670 C CA . SER A 1 231 ? 16.049 23.010 84.244 1.00 14.13 231 SER A CA 1
ATOM 1671 C C . SER A 1 231 ? 17.358 22.251 84.409 1.00 13.12 231 SER A C 1
ATOM 1672 O O . SER A 1 231 ? 18.412 22.694 83.947 1.00 16.60 231 SER A O 1
ATOM 1675 N N . TYR A 1 232 ? 17.278 21.104 85.086 1.00 11.88 232 TYR A N 1
ATOM 1676 C CA . TYR A 1 232 ? 18.428 20.275 85.416 1.00 10.39 232 TYR A CA 1
ATOM 1677 C C . TYR A 1 232 ? 18.046 18.806 85.318 1.00 9.53 232 TYR A C 1
ATOM 1678 O O . TYR A 1 232 ? 16.977 18.407 85.785 1.00 12.00 232 TYR A O 1
ATOM 1687 N N . LYS A 1 233 ? 18.922 18.001 84.725 1.00 9.51 233 LYS A N 1
ATOM 1688 C CA . LYS A 1 233 ? 18.786 16.552 84.763 1.00 10.45 233 LYS A CA 1
ATOM 1689 C C . LYS A 1 233 ? 19.817 15.962 85.711 1.00 9.51 233 LYS A C 1
ATOM 1690 O O . LYS A 1 233 ? 21.010 16.259 85.602 1.00 11.32 233 LYS A O 1
ATOM 1696 N N . PHE A 1 234 ? 19.356 15.119 86.628 1.00 9.87 234 PHE A N 1
ATOM 1697 C CA . PHE A 1 234 ? 20.267 14.367 87.472 1.00 9.58 234 PHE A CA 1
ATOM 1698 C C . PHE A 1 234 ? 21.052 13.347 86.649 1.00 9.97 234 PHE A C 1
ATOM 1699 O O . PHE A 1 234 ? 20.537 12.792 85.677 1.00 12.63 234 PHE A O 1
ATOM 1707 N N . PRO A 1 235 ? 22.305 13.093 87.013 1.00 11.51 235 PRO A N 1
ATOM 1708 C CA . PRO A 1 235 ? 23.022 11.944 86.464 1.00 11.75 235 PRO A CA 1
ATOM 1709 C C . PRO A 1 235 ? 22.351 10.650 86.887 1.00 11.53 235 PRO A C 1
ATOM 1710 O O . PRO A 1 235 ? 21.521 10.650 87.807 1.00 13.45 235 PRO A O 1
ATOM 1714 N N . PRO A 1 236 ? 22.680 9.526 86.253 1.00 14.31 236 PRO A N 1
ATOM 1715 C CA . PRO A 1 236 ? 22.247 8.235 86.799 1.00 12.85 236 PRO A CA 1
ATOM 1716 C C . PRO A 1 236 ? 22.888 7.984 88.156 1.00 12.72 236 PRO A C 1
ATOM 1717 O O . PRO A 1 236 ? 24.103 8.105 88.320 1.00 14.29 236 PRO A O 1
ATOM 1721 N N . VAL A 1 237 ? 22.058 7.637 89.133 1.00 10.60 237 VAL A N 1
ATOM 1722 C CA . VAL A 1 237 ? 22.519 7.381 90.495 1.00 10.11 237 VAL A CA 1
ATOM 1723 C C . VAL A 1 237 ? 21.864 6.106 91.013 1.00 9.95 237 VAL A C 1
ATOM 1724 O O . VAL A 1 237 ? 20.786 5.731 90.531 1.00 11.69 237 VAL A O 1
ATOM 1728 N N . PRO A 1 238 ? 22.469 5.401 91.964 1.00 9.59 238 PRO A N 1
ATOM 1729 C CA . PRO A 1 238 ? 21.818 4.219 92.530 1.00 9.40 238 PRO A CA 1
ATOM 1730 C C . PRO A 1 238 ? 20.538 4.611 93.242 1.00 10.22 238 PRO A C 1
ATOM 1731 O O . PRO A 1 238 ? 20.528 5.560 94.040 1.00 10.69 238 PRO A O 1
ATOM 1735 N N . PRO A 1 239 ? 19.433 3.926 92.973 1.00 10.07 239 PRO A N 1
ATOM 1736 C CA . PRO A 1 239 ? 18.212 4.199 93.733 1.00 10.49 239 PRO A CA 1
ATOM 1737 C C . PRO A 1 239 ? 18.362 3.784 95.186 1.00 10.25 239 PRO A C 1
ATOM 1738 O O . PRO A 1 239 ? 19.056 2.820 95.515 1.00 13.50 239 PRO A O 1
ATOM 1742 N N . GLU A 1 240 ? 17.710 4.542 96.061 1.00 11.51 240 GLU A N 1
ATOM 1743 C CA . GLU A 1 240 ? 17.521 4.117 97.442 1.00 12.35 240 GLU A CA 1
ATOM 1744 C C . GLU A 1 240 ? 16.505 2.983 97.497 1.00 12.71 240 GLU A C 1
ATOM 1745 O O . GLU A 1 240 ? 15.371 3.138 97.038 1.00 13.98 240 GLU A O 1
ATOM 1751 N N . ASN A 1 241 ? 16.900 1.855 98.084 1.00 13.80 241 ASN A N 1
ATOM 1752 C CA . ASN A 1 241 ? 15.978 0.748 98.313 1.00 13.38 241 ASN A CA 1
ATOM 1753 C C . ASN A 1 241 ? 14.995 1.093 99.427 1.00 14.16 241 ASN A C 1
ATOM 1754 O O . ASN A 1 241 ? 15.400 1.379 100.558 1.00 15.63 241 ASN A O 1
ATOM 1759 N N . LEU A 1 242 ? 13.706 1.076 99.104 1.00 13.45 242 LEU A N 1
ATOM 1760 C CA . LEU A 1 242 ? 12.640 1.340 100.061 1.00 13.66 242 LEU A CA 1
ATOM 1761 C C . LEU A 1 242 ? 12.166 0.097 100.805 1.00 14.41 242 LEU A C 1
ATOM 1762 O O . LEU A 1 242 ? 11.285 0.211 101.660 1.00 17.17 242 LEU A O 1
ATOM 1767 N N . GLU A 1 243 ? 12.702 -1.079 100.495 1.00 15.15 243 GLU A N 1
ATOM 1768 C CA . GLU A 1 243 ? 12.281 -2.326 101.120 1.00 17.41 243 GLU A CA 1
ATOM 1769 C C . GLU A 1 243 ? 13.415 -2.921 101.944 1.00 16.56 243 GLU A C 1
ATOM 1770 O O . GLU A 1 243 ? 14.578 -2.883 101.533 1.00 20.31 243 GLU A O 1
ATOM 1776 N N . GLY A 1 244 ? 13.074 -3.461 103.115 1.00 15.84 244 GLY A N 1
ATOM 1777 C CA . GLY A 1 244 ? 14.052 -4.047 104.008 1.00 15.96 244 GLY A CA 1
ATOM 1778 C C . GLY A 1 244 ? 14.269 -5.538 103.803 1.00 14.22 244 GLY A C 1
ATOM 1779 O O . GLY A 1 244 ? 13.844 -6.138 102.815 1.00 14.45 244 GLY A O 1
ATOM 1780 N N . CYS A 1 245 ? 14.971 -6.133 104.766 1.00 14.44 245 CYS A N 1
ATOM 1781 C CA . CYS A 1 245 ? 15.381 -7.532 104.728 1.00 12.97 245 CYS A CA 1
ATOM 1782 C C . CYS A 1 245 ? 14.706 -8.342 105.830 1.00 12.48 245 CYS A C 1
ATOM 1783 O O . CYS A 1 245 ? 14.619 -7.894 106.976 1.00 14.71 245 CYS A O 1
ATOM 1786 N N . SER A 1 246 ? 14.227 -9.533 105.477 1.00 11.65 246 SER A N 1
ATOM 1787 C CA . SER A 1 246 ? 13.659 -10.468 106.440 1.00 10.59 246 SER A CA 1
ATOM 1788 C C . SER A 1 246 ? 14.670 -11.496 106.946 1.00 9.01 246 SER A C 1
ATOM 1789 O O . SER A 1 246 ? 14.280 -12.422 107.662 1.00 9.84 246 SER A O 1
ATOM 1792 N N . GLN A 1 247 ? 15.950 -11.357 106.598 1.00 9.09 247 GLN A N 1
ATOM 1793 C CA . GLN A 1 247 ? 16.988 -12.267 107.062 1.00 9.39 247 GLN A CA 1
ATOM 1794 C C . GLN A 1 247 ? 18.236 -11.494 107.459 1.00 8.87 247 GLN A C 1
ATOM 1795 O O . GLN A 1 247 ? 18.523 -10.423 106.920 1.00 10.63 247 GLN A O 1
ATOM 1801 N N . HIS A 1 248 ? 18.966 -12.053 108.421 1.00 7.80 248 HIS A N 1
ATOM 1802 C CA . HIS A 1 248 ? 20.347 -11.665 108.678 1.00 7.45 248 HIS A CA 1
ATOM 1803 C C . HIS A 1 248 ? 21.276 -12.354 107.685 1.00 7.85 248 HIS A C 1
ATOM 1804 O O . HIS A 1 248 ? 21.194 -13.571 107.491 1.00 8.72 248 HIS A O 1
ATOM 1811 N N . PHE A 1 249 ? 22.157 -11.575 107.050 1.00 7.21 249 PHE A N 1
ATOM 1812 C CA . PHE A 1 249 ? 23.027 -12.139 106.022 1.00 6.56 249 PHE A CA 1
ATOM 1813 C C . PHE A 1 249 ? 23.951 -13.207 106.589 1.00 7.15 249 PHE A C 1
ATOM 1814 O O . PHE A 1 249 ? 24.351 -14.126 105.868 1.00 9.23 249 PHE A O 1
ATOM 1822 N N . TYR A 1 250 ? 24.307 -13.099 107.864 1.00 7.10 250 TYR A N 1
ATOM 1823 C CA . TYR A 1 250 ? 25.100 -14.102 108.563 1.00 7.30 250 TYR A CA 1
ATOM 1824 C C . TYR A 1 250 ? 24.280 -15.295 109.046 1.00 7.93 250 TYR A C 1
ATOM 1825 O O . TYR A 1 250 ? 24.846 -16.200 109.665 1.00 9.20 250 TYR A O 1
ATOM 1834 N N . GLU A 1 251 ? 22.972 -15.322 108.788 1.00 8.68 251 GLU A N 1
ATOM 1835 C CA . GLU A 1 251 ? 22.108 -16.447 109.137 1.00 9.01 251 GLU A CA 1
ATOM 1836 C C . GLU A 1 251 ? 21.414 -17.038 107.914 1.00 9.31 251 GLU A C 1
ATOM 1837 O O . GLU A 1 251 ? 20.264 -17.471 107.996 1.00 11.94 251 GLU A O 1
ATOM 1843 N N . MET A 1 252 ? 22.086 -17.038 106.769 1.00 10.33 252 MET A N 1
ATOM 1844 C CA . MET A 1 252 ? 21.522 -17.557 105.530 1.00 10.09 252 MET A CA 1
ATOM 1845 C C . MET A 1 252 ? 21.695 -19.063 105.362 1.00 9.25 252 MET A C 1
ATOM 1846 O O . MET A 1 252 ? 21.241 -19.612 104.355 1.00 13.37 252 MET A O 1
ATOM 1851 N N . TYR A 1 253 ? 22.352 -19.735 106.301 1.00 8.31 253 TYR A N 1
ATOM 1852 C CA . TYR A 1 253 ? 22.535 -21.177 106.251 1.00 8.01 253 TYR A CA 1
ATOM 1853 C C . TYR A 1 253 ? 21.255 -21.919 106.641 1.00 8.47 253 TYR A C 1
ATOM 1854 O O . TYR A 1 253 ? 20.336 -21.360 107.240 1.00 8.85 253 TYR A O 1
ATOM 1863 N N . ASN A 1 254 ? 21.209 -23.199 106.284 1.00 7.61 254 ASN A N 1
ATOM 1864 C CA . ASN A 1 254 ? 20.134 -24.082 106.725 1.00 6.71 254 ASN A CA 1
ATOM 1865 C C . ASN A 1 254 ? 20.341 -24.470 108.185 1.00 8.38 254 ASN A C 1
ATOM 1866 O O . ASN A 1 254 ? 21.351 -25.103 108.509 1.00 10.91 254 ASN A O 1
ATOM 1871 N N . PRO A 1 255 ? 19.421 -24.116 109.088 1.00 8.51 255 PRO A N 1
ATOM 1872 C CA . PRO A 1 255 ? 19.637 -24.378 110.520 1.00 8.79 255 PRO A CA 1
ATOM 1873 C C . PRO A 1 255 ? 19.617 -25.849 110.907 1.00 9.83 255 PRO A C 1
ATOM 1874 O O . PRO A 1 255 ? 20.046 -26.173 112.020 1.00 15.67 255 PRO A O 1
ATOM 1878 N N . LEU A 1 256 ? 19.143 -26.744 110.043 1.00 9.44 256 LEU A N 1
ATOM 1879 C CA . LEU A 1 256 ? 19.044 -28.153 110.406 1.00 12.08 256 LEU A CA 1
ATOM 1880 C C . LEU A 1 256 ? 20.345 -28.928 110.249 1.00 13.51 256 LEU A C 1
ATOM 1881 O O . LEU A 1 256 ? 20.436 -30.045 110.765 1.00 18.03 256 LEU A O 1
ATOM 1886 N N . TYR A 1 257 ? 21.348 -28.384 109.574 1.00 13.99 257 TYR A N 1
ATOM 1887 C CA . TYR A 1 257 ? 22.528 -29.160 109.232 1.00 15.93 257 TYR A CA 1
ATOM 1888 C C . TYR A 1 257 ? 23.791 -28.526 109.793 1.00 18.77 257 TYR A C 1
ATOM 1889 O O . TYR A 1 257 ? 23.888 -27.306 109.936 1.00 19.70 257 TYR A O 1
ATOM 1898 N N . GLY A 1 258 ? 24.753 -29.388 110.127 1.00 22.82 258 GLY A N 1
ATOM 1899 C CA . GLY A 1 258 ? 26.092 -28.942 110.428 1.00 23.96 258 GLY A CA 1
ATOM 1900 C C . GLY A 1 258 ? 26.907 -28.630 109.188 1.00 23.56 258 GLY A C 1
ATOM 1901 O O . GLY A 1 258 ? 26.602 -29.062 108.078 1.00 23.73 258 GLY A O 1
ATOM 1902 N N . SER A 1 259 ? 27.965 -27.852 109.395 1.00 25.79 259 SER A N 1
ATOM 1903 C CA . SER A 1 259 ? 28.905 -27.560 108.324 1.00 23.10 259 SER A CA 1
ATOM 1904 C C . SER A 1 259 ? 29.726 -28.788 107.953 1.00 21.92 259 SER A C 1
ATOM 1905 O O . SER A 1 259 ? 30.103 -29.589 108.811 1.00 26.09 259 SER A O 1
ATOM 1908 N N . ARG A 1 260 ? 30.001 -28.929 106.656 1.00 18.08 260 ARG A N 1
ATOM 1909 C CA . ARG A 1 260 ? 31.052 -29.817 106.177 1.00 20.12 260 ARG A CA 1
ATOM 1910 C C . ARG A 1 260 ? 32.447 -29.281 106.473 1.00 19.34 260 ARG A C 1
ATOM 1911 O O . ARG A 1 260 ? 33.429 -29.989 106.226 1.00 22.56 260 ARG A O 1
ATOM 1919 N N . LEU A 1 261 ? 32.556 -28.059 106.981 1.00 18.84 261 LEU A N 1
ATOM 1920 C CA . LEU A 1 261 ? 33.832 -27.423 107.277 1.00 18.28 261 LEU A CA 1
ATOM 1921 C C . LEU A 1 261 ? 34.139 -27.549 108.763 1.00 21.32 261 LEU A C 1
ATOM 1922 O O . LEU A 1 261 ? 33.299 -27.221 109.606 1.00 26.09 261 LEU A O 1
ATOM 1927 N N . GLY A 1 262 ? 35.344 -28.014 109.079 1.00 20.73 262 GLY A N 1
ATOM 1928 C CA . GLY A 1 262 ? 35.819 -27.960 110.441 1.00 23.71 262 GLY A CA 1
ATOM 1929 C C . GLY A 1 262 ? 36.402 -26.609 110.813 1.00 23.33 262 GLY A C 1
ATOM 1930 O O . GLY A 1 262 ? 36.767 -25.799 109.965 1.00 23.81 262 GLY A O 1
ATOM 1931 N N . VAL A 1 263 ? 36.495 -26.377 112.118 1.00 27.02 263 VAL A N 1
ATOM 1932 C CA . VAL A 1 263 ? 37.098 -25.161 112.659 1.00 26.59 263 VAL A CA 1
ATOM 1933 C C . VAL A 1 263 ? 38.107 -25.565 113.725 1.00 27.87 263 VAL A C 1
ATOM 1934 O O . VAL A 1 263 ? 38.057 -26.689 114.248 1.00 30.40 263 VAL A O 1
ATOM 1938 N N . PRO A 1 264 ? 39.048 -24.678 114.057 1.00 28.05 264 PRO A N 1
ATOM 1939 C CA . PRO A 1 264 ? 40.027 -24.998 115.103 1.00 29.79 264 PRO A CA 1
ATOM 1940 C C . PRO A 1 264 ? 39.366 -25.414 116.409 1.00 31.96 264 PRO A C 1
ATOM 1941 O O . PRO A 1 264 ? 38.362 -24.840 116.837 1.00 32.25 264 PRO A O 1
ATOM 1945 N N . ASP A 1 265 ? 39.944 -26.434 117.036 1.00 36.13 265 ASP A N 1
ATOM 1946 C CA . ASP A 1 265 ? 39.523 -26.938 118.336 1.00 41.09 265 ASP A CA 1
ATOM 1947 C C . ASP A 1 265 ? 40.654 -26.900 119.349 1.00 44.51 265 ASP A C 1
ATOM 1948 O O . ASP A 1 265 ? 40.465 -26.416 120.470 1.00 46.73 265 ASP A O 1
ATOM 1953 N N . THR A 1 266 ? 41.827 -27.402 118.981 1.00 45.56 266 THR A N 1
ATOM 1954 C CA . THR A 1 266 ? 43.029 -27.321 119.797 1.00 47.18 266 THR A CA 1
ATOM 1955 C C . THR A 1 266 ? 44.010 -26.401 119.088 1.00 46.67 266 THR A C 1
ATOM 1956 O O . THR A 1 266 ? 44.273 -26.575 117.896 1.00 47.25 266 THR A O 1
ATOM 1960 N N . LEU A 1 267 ? 44.525 -25.411 119.807 1.00 47.80 267 LEU A N 1
ATOM 1961 C CA . LEU A 1 267 ? 45.383 -24.397 119.216 1.00 46.48 267 LEU A CA 1
ATOM 1962 C C . LEU A 1 267 ? 46.856 -24.739 119.426 1.00 46.58 267 LEU A C 1
ATOM 1963 O O . LEU A 1 267 ? 47.215 -25.778 119.983 1.00 47.10 267 LEU A O 1
ATOM 1968 N N . GLY A 1 268 ? 47.715 -23.843 118.963 1.00 47.03 268 GLY A N 1
ATOM 1969 C CA . GLY A 1 268 ? 49.150 -24.027 118.974 1.00 45.53 268 GLY A CA 1
ATOM 1970 C C . GLY A 1 268 ? 49.694 -24.308 117.585 1.00 46.87 268 GLY A C 1
ATOM 1971 O O . GLY A 1 268 ? 49.027 -24.112 116.565 1.00 46.90 268 GLY A O 1
ATOM 1972 N N . GLY A 1 269 ? 50.942 -24.780 117.561 1.00 47.52 269 GLY A N 1
ATOM 1973 C CA . GLY A 1 269 ? 51.611 -25.033 116.297 1.00 49.56 269 GLY A CA 1
ATOM 1974 C C . GLY A 1 269 ? 51.066 -26.222 115.532 1.00 50.21 269 GLY A C 1
ATOM 1975 O O . GLY A 1 269 ? 51.131 -26.251 114.300 1.00 50.80 269 GLY A O 1
ATOM 1976 N N . ASP A 1 270 ? 50.528 -27.212 116.239 1.00 50.21 270 ASP A N 1
ATOM 1977 C CA . ASP A 1 270 ? 49.907 -28.377 115.619 1.00 49.43 270 ASP A CA 1
ATOM 1978 C C . ASP A 1 270 ? 48.416 -28.385 115.938 1.00 48.62 270 ASP A C 1
ATOM 1979 O O . ASP A 1 270 ? 47.961 -29.180 116.770 1.00 49.02 270 ASP A O 1
ATOM 1984 N N . PRO A 1 271 ? 47.627 -27.510 115.316 1.00 47.30 271 PRO A N 1
ATOM 1985 C CA . PRO A 1 271 ? 46.217 -27.400 115.695 1.00 46.76 271 PRO A CA 1
ATOM 1986 C C . PRO A 1 271 ? 45.404 -28.603 115.239 1.00 44.08 271 PRO A C 1
ATOM 1987 O O . PRO A 1 271 ? 45.628 -29.160 114.162 1.00 44.86 271 PRO A O 1
ATOM 1991 N N . LYS A 1 272 ? 44.452 -28.997 116.078 1.00 43.32 272 LYS A N 1
ATOM 1992 C CA . LYS A 1 272 ? 43.456 -29.998 115.727 1.00 41.02 272 LYS A CA 1
ATOM 1993 C C . LYS A 1 272 ? 42.136 -29.304 115.430 1.00 38.60 272 LYS A C 1
ATOM 1994 O O . LYS A 1 272 ? 41.690 -28.446 116.198 1.00 40.70 272 LYS A O 1
ATOM 2000 N N . PHE A 1 273 ? 41.525 -29.676 114.316 1.00 36.63 273 PHE A N 1
ATOM 2001 C CA . PHE A 1 273 ? 40.239 -29.144 113.903 1.00 33.24 273 PHE A CA 1
ATOM 2002 C C . PHE A 1 273 ? 39.102 -30.068 114.315 1.00 33.80 273 PHE A C 1
ATOM 2003 O O . PHE A 1 273 ? 39.276 -31.277 114.477 1.00 36.80 273 PHE A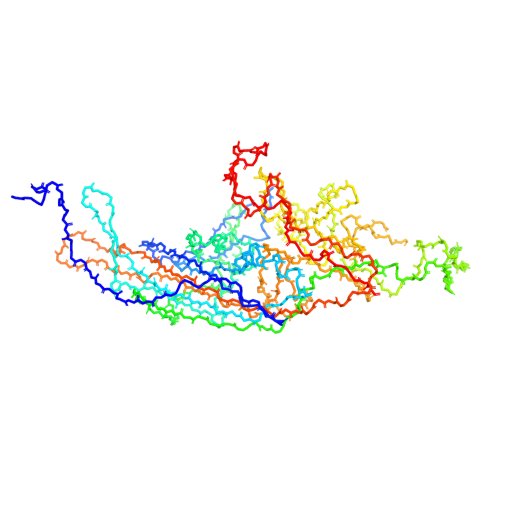 O 1
ATOM 2011 N N . ARG A 1 274 ? 37.934 -29.466 114.493 1.00 35.01 274 ARG A N 1
ATOM 2012 C CA . ARG A 1 274 ? 36.711 -30.150 114.876 1.00 36.17 274 ARG A CA 1
ATOM 2013 C C . ARG A 1 274 ? 35.613 -29.838 113.871 1.00 36.29 274 ARG A C 1
ATOM 2014 O O . ARG A 1 274 ? 35.448 -28.688 113.454 1.00 37.04 274 ARG A O 1
ATOM 2022 N N . SER A 1 275 ? 34.861 -30.869 113.496 1.00 38.42 275 SER A N 1
ATOM 2023 C CA . SER A 1 275 ? 33.672 -30.684 112.676 1.00 38.24 275 SER A CA 1
ATOM 2024 C C . SER A 1 275 ? 32.566 -29.994 113.462 1.00 39.32 275 SER A C 1
ATOM 2025 O O . SER A 1 275 ? 32.372 -30.248 114.653 1.00 42.10 275 SER A O 1
ATOM 2028 N N . LEU A 1 276 ? 31.855 -29.097 112.785 1.00 38.12 276 LEU A N 1
ATOM 2029 C CA . LEU A 1 276 ? 30.774 -28.347 113.404 1.00 39.60 276 LEU A CA 1
ATOM 2030 C C . LEU A 1 276 ? 29.488 -29.156 113.478 1.00 40.72 276 LEU A C 1
ATOM 2031 O O . LEU A 1 276 ? 29.145 -29.896 112.552 1.00 38.40 276 LEU A O 1
ATOM 2036 N N . THR A 1 277 ? 28.769 -29.000 114.586 1.00 42.06 277 THR A N 1
ATOM 2037 C CA . THR A 1 277 ? 27.442 -29.576 114.706 1.00 43.29 277 THR A CA 1
ATOM 2038 C C . THR A 1 277 ? 26.414 -28.668 114.033 1.00 41.62 277 THR A C 1
ATOM 2039 O O . THR A 1 277 ? 26.722 -27.570 113.562 1.00 41.82 277 THR A O 1
ATOM 2043 N N . HIS A 1 278 ? 25.174 -29.146 113.978 1.00 42.14 278 HIS A N 1
ATOM 2044 C CA . HIS A 1 278 ? 24.034 -28.306 113.629 1.00 40.55 278 HIS A CA 1
ATOM 2045 C C . HIS A 1 278 ? 23.614 -27.350 114.745 1.00 43.64 278 HIS A C 1
ATOM 2046 O O . HIS A 1 278 ? 22.597 -26.667 114.579 1.00 41.27 278 HIS A O 1
ATOM 2053 N N . GLU A 1 279 ? 24.338 -27.281 115.868 1.00 44.11 279 GLU A N 1
ATOM 2054 C CA . GLU A 1 279 ? 23.912 -26.463 117.002 1.00 43.49 279 GLU A CA 1
ATOM 2055 C C . GLU A 1 279 ? 24.930 -25.441 117.505 1.00 43.30 279 GLU A C 1
ATOM 2056 O O . GLU A 1 279 ? 24.534 -24.547 118.263 1.00 42.55 279 GLU A O 1
ATOM 2062 N N . ASP A 1 280 ? 26.208 -25.532 117.133 1.00 42.59 280 ASP A N 1
ATOM 2063 C CA . ASP A 1 280 ? 27.162 -24.449 117.391 1.00 39.00 280 ASP A CA 1
ATOM 2064 C C . ASP A 1 280 ? 27.048 -23.354 116.325 1.00 34.42 280 ASP A C 1
ATOM 2065 O O . ASP A 1 280 ? 27.969 -23.071 115.560 1.00 32.99 280 ASP A O 1
ATOM 2070 N N . HIS A 1 281 ? 25.860 -22.748 116.287 1.00 32.79 281 HIS A N 1
ATOM 2071 C CA . HIS A 1 281 ? 25.532 -21.733 115.291 1.00 27.86 281 HIS A CA 1
ATOM 2072 C C . HIS A 1 281 ? 26.468 -20.529 115.340 1.00 25.03 281 HIS A C 1
ATOM 2073 O O . HIS A 1 281 ? 26.734 -19.913 114.302 1.00 25.49 281 HIS A O 1
ATOM 2080 N N . ALA A 1 282 ? 26.970 -20.174 116.523 1.00 25.57 282 ALA A N 1
ATOM 2081 C CA . ALA A 1 282 ? 27.816 -18.991 116.655 1.00 22.87 282 ALA A CA 1
ATOM 2082 C C . ALA A 1 282 ? 29.120 -19.092 115.874 1.00 23.56 282 ALA A C 1
ATOM 2083 O O . ALA A 1 282 ? 29.719 -18.059 115.560 1.00 26.73 282 ALA A O 1
ATOM 2085 N N . ILE A 1 283 ? 29.573 -20.294 115.547 1.00 22.57 283 ILE A N 1
ATOM 2086 C CA . ILE A 1 283 ? 30.837 -20.477 114.848 1.00 22.81 283 ILE A CA 1
ATOM 2087 C C . ILE A 1 283 ? 30.622 -21.004 113.429 1.00 21.41 283 ILE A C 1
ATOM 2088 O O . ILE A 1 283 ? 31.521 -21.599 112.843 1.00 24.83 283 ILE A O 1
ATOM 2093 N N . GLN A 1 284 ? 29.428 -20.800 112.883 1.00 19.23 284 GLN A N 1
ATOM 2094 C CA . GLN A 1 284 ? 29.144 -20.966 111.466 1.00 17.65 284 GLN A CA 1
ATOM 2095 C C . GLN A 1 284 ? 30.120 -20.159 110.605 1.00 17.36 284 GLN A C 1
ATOM 2096 O O . GLN A 1 284 ? 30.233 -18.938 110.786 1.00 17.12 284 GLN A O 1
ATOM 2102 N N . PRO A 1 285 ? 30.847 -20.798 109.688 1.00 18.27 285 PRO A N 1
ATOM 2103 C CA . PRO A 1 285 ? 31.661 -20.046 108.726 1.00 14.89 285 PRO A CA 1
ATOM 2104 C C . PRO A 1 285 ? 30.803 -19.147 107.847 1.00 13.37 285 PRO A C 1
ATOM 2105 O O . PRO A 1 285 ? 29.643 -19.444 107.560 1.00 16.54 285 PRO A O 1
ATOM 2109 N N . GLN A 1 286 ? 31.386 -18.030 107.425 1.00 11.38 286 GLN A N 1
ATOM 2110 C CA . GLN A 1 286 ? 30.676 -17.010 106.669 1.00 10.65 286 GLN A CA 1
ATOM 2111 C C . GLN A 1 286 ? 31.346 -16.805 105.317 1.00 9.89 286 GLN A C 1
ATOM 2112 O O . GLN A 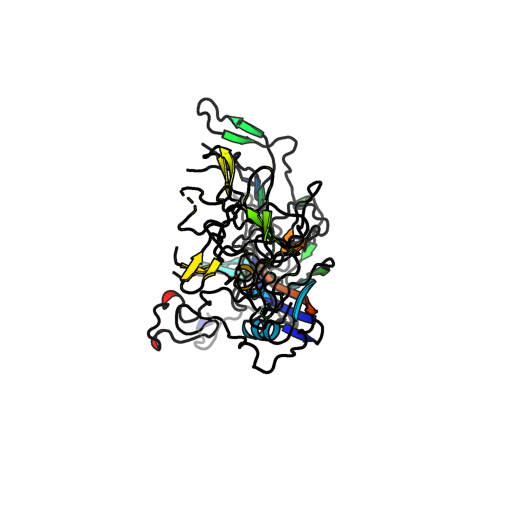1 286 ? 32.574 -16.849 105.212 1.00 11.24 286 GLN A O 1
ATOM 2118 N N . ASN A 1 287 ? 30.535 -16.593 104.279 1.00 8.30 287 ASN A N 1
ATOM 2119 C CA . ASN A 1 287 ? 31.090 -16.274 102.967 1.00 7.86 287 ASN A CA 1
ATOM 2120 C C . ASN A 1 287 ? 31.424 -14.797 102.826 1.00 6.61 287 ASN A C 1
ATOM 2121 O O . ASN A 1 287 ? 32.343 -14.444 102.081 1.00 8.65 287 ASN A O 1
ATOM 2126 N N . PHE A 1 288 ? 30.696 -13.929 103.514 1.00 6.86 288 PHE A N 1
ATOM 2127 C CA . PHE A 1 288 ? 30.848 -12.493 103.356 1.00 6.29 288 PHE A CA 1
ATOM 2128 C C . PHE A 1 288 ? 31.068 -11.848 104.712 1.00 7.10 288 PHE A C 1
ATOM 2129 O O . PHE A 1 288 ? 30.469 -12.253 105.711 1.00 9.06 288 PHE A O 1
ATOM 2137 N N . MET A 1 289 ? 31.893 -10.883 104.735 1.00 7.39 289 MET A N 1
ATOM 2138 C CA . MET A 1 289 ? 32.191 -10.116 105.928 1.00 7.95 289 MET A CA 1
ATOM 2139 C C . MET A 1 289 ? 31.175 -8.995 106.117 1.00 6.25 289 MET A C 1
ATOM 2140 O O . MET A 1 289 ? 30.548 -8.547 105.154 1.00 5.49 289 MET A O 1
ATOM 2145 N N . PRO A 1 290 ? 30.976 -8.546 107.353 1.00 6.48 290 PRO A N 1
ATOM 2146 C CA . PRO A 1 290 ? 30.210 -7.320 107.578 1.00 6.23 290 PRO A CA 1
ATOM 2147 C C . PRO A 1 290 ? 30.989 -6.083 107.155 1.00 6.51 290 PRO A C 1
ATOM 2148 O O . PRO A 1 290 ? 32.207 -6.108 106.970 1.00 7.19 290 PRO A O 1
ATOM 2152 N N . GLY A 1 291 ? 30.251 -4.989 106.982 1.00 6.71 291 GLY A N 1
ATOM 2153 C CA . GLY A 1 291 ? 30.814 -3.734 106.542 1.00 6.18 291 GLY A CA 1
ATOM 2154 C C . GLY A 1 291 ? 31.699 -3.013 107.541 1.00 7.28 291 GLY A C 1
ATOM 2155 O O . GLY A 1 291 ? 31.796 -3.374 108.716 1.00 8.26 291 GLY A O 1
ATOM 2156 N N . PRO A 1 292 ? 32.361 -1.958 107.068 1.00 7.88 292 PRO A N 1
ATOM 2157 C CA . PRO A 1 292 ? 33.220 -1.157 107.946 1.00 8.54 292 PRO A CA 1
ATOM 2158 C C . PRO A 1 292 ? 32.421 -0.383 108.985 1.00 8.53 292 PRO A C 1
ATOM 2159 O O . PRO A 1 292 ? 31.318 0.095 108.718 1.00 9.65 292 PRO A O 1
ATOM 2163 N N . LEU A 1 293 ? 32.991 -0.275 110.181 1.00 10.44 293 LEU A N 1
ATOM 2164 C CA . LEU A 1 293 ? 32.465 0.586 111.232 1.00 11.16 293 LEU A CA 1
ATOM 2165 C C . LEU A 1 293 ? 33.601 1.445 111.761 1.00 12.99 293 LEU A C 1
ATOM 2166 O O . LEU A 1 293 ? 34.694 0.936 112.027 1.00 16.18 293 LEU A O 1
ATOM 2171 N N . VAL A 1 294 ? 33.344 2.740 111.916 1.00 13.82 294 VAL A N 1
ATOM 2172 C CA . VAL A 1 294 ? 34.338 3.689 112.402 1.00 14.42 294 VAL A CA 1
ATOM 2173 C C . VAL A 1 294 ? 33.754 4.448 113.584 1.00 14.28 294 VAL A C 1
ATOM 2174 O O . VAL A 1 294 ? 32.825 5.247 113.415 1.00 17.34 294 VAL A O 1
ATOM 2178 N N . ASN A 1 295 ? 34.314 4.215 114.773 1.00 16.00 295 ASN A N 1
ATOM 2179 C CA . ASN A 1 295 ? 33.854 4.817 116.028 1.00 17.43 295 ASN A CA 1
ATOM 2180 C C . ASN A 1 295 ? 32.336 4.741 116.196 1.00 17.36 295 ASN A C 1
ATOM 2181 O O . ASN A 1 295 ? 31.694 5.671 116.686 1.00 18.18 295 ASN A O 1
ATOM 2186 N N . SER A 1 296 ? 31.744 3.628 115.768 1.00 16.25 296 SER A N 1
ATOM 2187 C CA . SER A 1 296 ? 30.287 3.508 115.727 1.00 15.35 296 SER A CA 1
ATOM 2188 C C . SER A 1 296 ? 29.738 3.145 117.112 1.00 16.66 296 SER A C 1
ATOM 2189 O O . SER A 1 296 ? 29.080 2.127 117.310 1.00 19.00 296 SER A O 1
ATOM 2192 N N . VAL A 1 297 ? 30.040 4.001 118.086 1.00 18.15 297 VAL A N 1
ATOM 2193 C CA . VAL A 1 297 ? 29.689 3.757 119.478 1.00 18.36 297 VAL A CA 1
ATOM 2194 C C . VAL A 1 297 ? 28.487 4.609 119.862 1.00 19.03 297 VAL A C 1
ATOM 2195 O O . VAL A 1 297 ? 28.199 5.644 119.257 1.00 19.79 297 VAL A O 1
ATOM 2199 N N . SER A 1 298 ? 27.763 4.160 120.883 1.00 20.20 298 SER A N 1
ATOM 2200 C CA . SER A 1 298 ? 26.669 4.949 121.425 1.00 20.56 298 SER A CA 1
ATOM 2201 C C . SER A 1 298 ? 27.176 6.142 122.231 1.00 22.99 298 SER A C 1
ATOM 2202 O O . SER A 1 298 ? 28.345 6.228 122.612 1.00 26.36 298 SER A O 1
ATOM 2205 N N . THR A 1 299 ? 26.256 7.078 122.482 1.00 22.68 299 THR A N 1
ATOM 2206 C CA . THR A 1 299 ? 26.548 8.246 123.308 1.00 25.69 299 THR A CA 1
ATOM 2207 C C . THR A 1 299 ? 27.017 7.869 124.709 1.00 28.99 299 THR A C 1
ATOM 2208 O O . THR A 1 299 ? 27.768 8.626 125.333 1.00 31.34 299 THR A O 1
ATOM 2212 N N . LYS A 1 300 ? 26.591 6.713 125.220 1.00 29.10 300 LYS A N 1
ATOM 2213 C CA . LYS A 1 300 ? 27.086 6.250 126.512 1.00 34.27 300 LYS A CA 1
ATOM 2214 C C . LYS A 1 300 ? 28.536 5.788 126.445 1.00 36.14 300 LYS A C 1
ATOM 2215 O O . LYS A 1 300 ? 29.276 5.941 127.424 1.00 38.69 300 LYS A O 1
ATOM 2221 N N . GLU A 1 301 ? 28.966 5.230 125.317 1.00 35.22 301 GLU A N 1
ATOM 2222 C CA . GLU A 1 301 ? 30.297 4.649 125.214 1.00 35.85 301 GLU A CA 1
ATOM 2223 C C . GLU A 1 301 ? 31.268 5.522 124.432 1.00 36.22 301 GLU A C 1
ATOM 2224 O O . GLU A 1 301 ? 32.464 5.215 124.401 1.00 38.26 301 GLU A O 1
ATOM 2230 N N . GLY A 1 302 ? 30.789 6.589 123.801 1.00 35.16 302 GLY A N 1
ATOM 2231 C CA . GLY A 1 302 ? 31.658 7.577 123.191 1.00 35.02 302 GLY A CA 1
ATOM 2232 C C . GLY A 1 302 ? 32.233 8.566 124.184 1.00 36.62 302 GLY A C 1
ATOM 2233 O O . GLY A 1 302 ? 31.497 9.186 124.951 1.00 39.03 302 GLY A O 1
ATOM 2234 N N . ALA A 1 312 ? 32.347 20.888 124.286 1.00 41.30 312 ALA A N 1
ATOM 2235 C CA . ALA A 1 312 ? 33.488 20.562 123.441 1.00 37.37 312 ALA A CA 1
ATOM 2236 C C . ALA A 1 312 ? 33.071 19.623 122.316 1.00 36.42 312 ALA A C 1
ATOM 2237 O O . ALA A 1 312 ? 31.965 19.085 122.325 1.00 41.94 312 ALA A O 1
ATOM 2239 N N . LEU A 1 313 ? 33.956 19.435 121.343 1.00 33.30 313 LEU A N 1
ATOM 2240 C CA . LEU A 1 313 ? 33.677 18.560 120.210 1.00 30.08 313 LEU A CA 1
ATOM 2241 C C . LEU A 1 313 ? 33.820 17.107 120.651 1.00 28.51 313 LEU A C 1
ATOM 2242 O O . LEU A 1 313 ? 34.930 16.633 120.909 1.00 29.81 313 LEU A O 1
ATOM 2247 N N . THR A 1 314 ? 32.697 16.405 120.747 1.00 27.40 314 THR A N 1
ATOM 2248 C CA . THR A 1 314 ? 32.687 14.964 120.934 1.00 23.52 314 THR A CA 1
ATOM 2249 C C . THR A 1 314 ? 32.554 14.243 119.594 1.00 20.91 314 THR A C 1
ATOM 2250 O O . THR A 1 314 ? 32.325 14.850 118.547 1.00 21.36 314 THR A O 1
ATOM 2254 N N . GLY A 1 315 ? 32.725 12.925 119.639 1.00 20.46 315 GLY A N 1
ATOM 2255 C CA . GLY A 1 315 ? 32.531 12.092 118.472 1.00 18.94 315 GLY A CA 1
ATOM 2256 C C . GLY A 1 315 ? 33.693 12.103 117.497 1.00 17.36 315 GLY A C 1
ATOM 2257 O O . GLY A 1 315 ? 34.742 12.710 117.713 1.00 18.68 315 GLY A O 1
ATOM 2258 N N . LEU A 1 316 ? 33.479 11.387 116.396 1.00 14.62 316 LEU A N 1
ATOM 2259 C CA . LEU A 1 316 ? 34.504 11.188 115.380 1.00 14.37 316 LEU A CA 1
ATOM 2260 C C . LEU A 1 316 ? 34.963 12.519 114.800 1.00 12.79 316 LEU A C 1
ATOM 2261 O O . LEU A 1 316 ? 34.149 13.331 114.355 1.00 14.75 316 LEU A O 1
ATOM 2266 N N . SER A 1 317 ? 36.272 12.745 114.819 1.00 12.49 317 SER A N 1
ATOM 2267 C CA . SER A 1 317 ? 36.823 14.041 114.462 1.00 13.02 317 SER A CA 1
ATOM 2268 C C . SER A 1 317 ? 38.276 13.860 114.061 1.00 12.87 317 SER A C 1
ATOM 2269 O O . SER A 1 317 ? 38.924 12.877 114.428 1.00 14.61 317 SER A O 1
ATOM 2272 N N . THR A 1 318 ? 38.777 14.826 113.300 1.00 14.57 318 THR A N 1
ATOM 2273 C CA . THR A 1 318 ? 40.128 14.773 112.768 1.00 13.38 318 THR A CA 1
ATOM 2274 C C . THR A 1 318 ? 40.734 16.167 112.802 1.00 15.49 318 THR A C 1
ATOM 2275 O O . THR A 1 318 ? 40.036 17.165 112.601 1.00 18.10 318 THR A O 1
ATOM 2279 N N . GLY A 1 319 ? 42.030 16.227 113.079 1.00 14.54 319 GLY A N 1
ATOM 2280 C CA . GLY A 1 319 ? 42.714 17.499 113.146 1.00 16.15 319 GLY A CA 1
ATOM 2281 C C . GLY A 1 319 ? 44.133 17.315 113.641 1.00 16.63 319 GLY A C 1
ATOM 2282 O O . GLY A 1 319 ? 44.632 16.196 113.758 1.00 17.79 319 GLY A O 1
ATOM 2283 N N . THR A 1 320 ? 44.770 18.446 113.930 1.00 19.49 320 THR A N 1
ATOM 2284 C CA . THR A 1 320 ? 46.167 18.460 114.340 1.00 20.11 320 THR A CA 1
ATOM 2285 C C . THR A 1 320 ? 46.355 18.358 115.846 1.00 21.05 320 THR A C 1
ATOM 2286 O O . THR A 1 320 ? 47.467 18.064 116.296 1.00 24.04 320 THR A O 1
ATOM 2290 N N . SER A 1 321 ? 45.304 18.584 116.629 1.00 20.40 321 SER A N 1
ATOM 2291 C CA . SER A 1 321 ? 45.371 18.459 118.079 1.00 21.86 321 SER A CA 1
ATOM 2292 C C . SER A 1 321 ? 43.950 18.363 118.614 1.00 24.20 321 SER A C 1
ATOM 2293 O O . SER A 1 321 ? 42.981 18.561 117.883 1.00 24.73 321 SER A O 1
ATOM 2296 N N . GLN A 1 322 ? 43.843 18.068 119.910 1.00 25.33 322 GLN A N 1
ATOM 2297 C CA . GLN A 1 322 ? 42.541 18.015 120.573 1.00 25.79 322 GLN A CA 1
ATOM 2298 C C . GLN A 1 322 ? 41.786 19.338 120.499 1.00 26.55 322 GLN A C 1
ATOM 2299 O O . GLN A 1 322 ? 40.551 19.344 120.490 1.00 28.62 322 GLN A O 1
ATOM 2305 N N . ASN A 1 323 ? 42.497 20.460 120.441 1.00 26.55 323 ASN A N 1
ATOM 2306 C CA . ASN A 1 323 ? 41.865 21.770 120.358 1.00 27.50 323 ASN A CA 1
ATOM 2307 C C . ASN A 1 323 ? 41.588 22.241 118.937 1.00 26.82 323 ASN A C 1
ATOM 2308 O O . ASN A 1 323 ? 40.876 23.235 118.766 1.00 30.79 323 ASN A O 1
ATOM 2313 N N . THR A 1 324 ? 42.120 21.568 117.916 1.00 23.86 324 THR A N 1
ATOM 2314 C CA . THR A 1 324 ? 42.085 22.064 116.537 1.00 24.36 324 THR A CA 1
ATOM 2315 C C . THR A 1 324 ? 41.567 20.946 115.630 1.00 21.95 324 THR A C 1
ATOM 2316 O O . THR A 1 324 ? 42.337 20.267 114.950 1.00 22.45 324 THR A O 1
ATOM 2320 N N . ARG A 1 325 ? 40.247 20.765 115.632 1.00 22.98 325 ARG A N 1
ATOM 2321 C CA . ARG A 1 325 ? 39.586 19.614 115.035 1.00 20.86 325 ARG A CA 1
ATOM 2322 C C . ARG A 1 325 ? 38.341 20.081 114.301 1.00 20.43 325 ARG A C 1
ATOM 2323 O O . ARG A 1 325 ? 37.768 21.125 114.614 1.00 23.69 325 ARG A O 1
ATOM 2331 N N . ILE A 1 326 ? 37.922 19.292 113.320 1.00 17.58 326 ILE A N 1
ATOM 2332 C CA . ILE A 1 326 ? 36.575 19.380 112.775 1.00 15.80 326 ILE A CA 1
ATOM 2333 C C . ILE A 1 326 ? 35.813 18.117 113.153 1.00 14.57 326 ILE A C 1
ATOM 2334 O O . ILE A 1 326 ? 36.393 17.037 113.291 1.00 14.96 326 ILE A O 1
ATOM 2339 N N . SER A 1 327 ? 34.503 18.264 113.331 1.00 14.59 327 SER A N 1
ATOM 2340 C CA . SER A 1 327 ? 33.608 17.116 113.410 1.00 13.23 327 SER A CA 1
ATOM 2341 C C . SER A 1 327 ? 33.558 16.356 112.090 1.00 11.89 327 SER A C 1
ATOM 2342 O O . SER A 1 327 ? 33.501 16.952 111.013 1.00 13.19 327 SER A O 1
ATOM 2345 N N . LEU A 1 328 ? 33.578 15.028 112.178 1.00 11.21 328 LEU A N 1
ATOM 2346 C CA . LEU A 1 328 ? 33.245 14.173 111.046 1.00 11.10 328 LEU A CA 1
ATOM 2347 C C . LEU A 1 328 ? 31.856 13.548 111.150 1.00 10.84 328 LEU A C 1
ATOM 2348 O O . LEU A 1 328 ? 31.559 12.608 110.407 1.00 11.82 328 LEU A O 1
ATOM 2353 N N . ARG A 1 329 ? 31.012 14.030 112.059 1.00 10.65 329 ARG A N 1
ATOM 2354 C CA . ARG A 1 329 ? 29.617 13.610 112.084 1.00 11.01 329 ARG A CA 1
ATOM 2355 C C . ARG A 1 329 ? 28.950 13.852 110.729 1.00 9.88 329 ARG A C 1
ATOM 2356 O O . ARG A 1 329 ? 29.305 14.789 110.012 1.00 13.18 329 ARG A O 1
ATOM 2364 N N . PRO A 1 330 ? 27.963 13.022 110.355 1.00 9.32 330 PRO A N 1
ATOM 2365 C CA . PRO A 1 330 ? 27.466 11.829 111.056 1.00 10.29 330 PRO A CA 1
ATOM 2366 C C . PRO A 1 330 ? 28.341 10.596 110.862 1.00 9.73 330 PRO A C 1
ATOM 2367 O O . PRO A 1 330 ? 27.981 9.506 111.288 1.00 12.64 330 PRO A O 1
ATOM 2371 N N . GLY A 1 331 ? 29.488 10.731 110.209 1.00 9.63 331 GLY A N 1
ATOM 2372 C CA . GLY A 1 331 ? 30.274 9.589 109.810 1.00 9.66 331 GLY A CA 1
ATOM 2373 C C . GLY A 1 331 ? 29.737 8.897 108.572 1.00 9.23 331 GLY A C 1
ATOM 2374 O O . GLY A 1 331 ? 28.719 9.296 108.000 1.00 10.77 331 GLY A O 1
ATOM 2375 N N . PRO A 1 332 ? 30.437 7.854 108.129 1.00 9.13 332 PRO A N 1
ATOM 2376 C CA . PRO A 1 332 ? 30.059 7.158 106.891 1.00 8.74 332 PRO A CA 1
ATOM 2377 C C . PRO A 1 332 ? 28.605 6.698 106.886 1.00 7.91 332 PRO A C 1
ATOM 2378 O O . PRO A 1 332 ? 28.055 6.303 107.914 1.00 9.48 332 PRO A O 1
ATOM 2382 N N . VAL A 1 333 ? 27.982 6.755 105.705 1.00 8.70 333 VAL A N 1
ATOM 2383 C CA . VAL A 1 333 ? 26.623 6.250 105.535 1.00 8.12 333 VAL A CA 1
ATOM 2384 C C . VAL A 1 333 ? 26.528 4.758 105.813 1.00 8.54 333 VAL A C 1
ATOM 2385 O O . VAL A 1 333 ? 25.430 4.238 106.024 1.00 10.17 333 VAL A O 1
ATOM 2389 N N . SER A 1 334 ? 27.655 4.050 105.802 1.00 8.29 334 SER A N 1
ATOM 2390 C CA . SER A 1 334 ? 27.695 2.613 106.039 1.00 8.36 334 SER A CA 1
ATOM 2391 C C . SER A 1 334 ? 27.553 2.236 107.504 1.00 8.10 334 SER A C 1
ATOM 2392 O O . SER A 1 334 ? 27.774 1.072 107.849 1.00 10.54 334 SER A O 1
ATOM 2395 N N . GLN A 1 335 ? 27.209 3.180 108.375 1.00 7.46 335 GLN A N 1
ATOM 2396 C CA . GLN A 1 335 ? 26.974 2.855 109.763 1.00 8.91 335 GLN A CA 1
ATOM 2397 C C . GLN A 1 335 ? 25.818 3.679 110.310 1.00 8.84 335 GLN A C 1
ATOM 2398 O O . GLN A 1 335 ? 25.648 4.845 109.928 1.00 11.25 335 GLN A O 1
ATOM 2404 N N . PRO A 1 336 ? 25.008 3.101 111.190 1.00 10.85 336 PRO A N 1
ATOM 2405 C CA . PRO A 1 336 ? 23.937 3.862 111.827 1.00 11.41 336 PRO A CA 1
ATOM 2406 C C . PRO A 1 336 ? 24.471 4.757 112.930 1.00 10.69 336 PRO A C 1
ATOM 2407 O O . PRO A 1 336 ? 25.570 4.569 113.453 1.00 14.78 336 PRO A O 1
ATOM 2411 N N . TYR A 1 337 ? 23.663 5.750 113.272 1.00 10.95 337 TYR A N 1
ATOM 2412 C CA . TYR A 1 337 ? 23.849 6.510 114.493 1.00 10.85 337 TYR A CA 1
ATOM 2413 C C . TYR A 1 337 ? 22.625 6.544 115.397 1.00 11.16 337 TYR A C 1
ATOM 2414 O O . TYR A 1 337 ? 22.658 7.223 116.429 1.00 13.85 337 TYR A O 1
ATOM 2423 N N . HIS A 1 338 ? 21.562 5.821 115.057 1.00 10.46 338 HIS A N 1
ATOM 2424 C CA . HIS A 1 338 ? 20.421 5.662 115.945 1.00 11.25 338 HIS A CA 1
ATOM 2425 C C . HIS A 1 338 ? 19.622 4.449 115.502 1.00 12.33 338 HIS A C 1
ATOM 2426 O O . HIS A 1 338 ? 19.355 4.286 114.311 1.00 14.42 338 HIS A O 1
ATOM 2433 N N . HIS A 1 339 ? 19.231 3.617 116.462 1.00 12.17 339 HIS A N 1
ATOM 2434 C CA . HIS A 1 339 ? 18.261 2.568 116.188 1.00 13.52 339 HIS A CA 1
ATOM 2435 C C . HIS A 1 339 ? 17.614 2.123 117.488 1.00 14.90 339 HIS A C 1
ATOM 2436 O O . HIS A 1 339 ? 18.181 2.271 118.574 1.00 15.93 339 HIS A O 1
ATOM 2443 N N . TRP A 1 340 ? 16.427 1.540 117.352 1.00 16.59 340 TRP A N 1
ATOM 2444 C CA . TRP A 1 340 ? 15.878 0.660 118.375 1.00 19.49 340 TRP A CA 1
ATOM 2445 C C . TRP A 1 340 ? 16.716 -0.603 118.471 1.00 20.40 340 TRP A C 1
ATOM 2446 O O . TRP A 1 340 ? 16.654 -1.466 117.592 1.00 24.23 340 TRP A O 1
ATOM 2457 N N . ASP A 1 341 ? 17.502 -0.712 119.532 1.00 22.32 341 ASP A N 1
ATOM 2458 C CA . ASP A 1 341 ? 17.986 -2.012 119.950 1.00 26.96 341 ASP A CA 1
ATOM 2459 C C . ASP A 1 341 ? 16.920 -2.686 120.810 1.00 29.21 341 ASP A C 1
ATOM 2460 O O . ASP A 1 341 ? 15.955 -2.056 121.248 1.00 32.42 341 ASP A O 1
ATOM 2465 N N . THR A 1 342 ? 17.109 -3.986 121.050 1.00 32.03 342 THR A N 1
ATOM 2466 C CA . THR A 1 342 ? 15.989 -4.893 121.299 1.00 33.34 342 THR A CA 1
ATOM 2467 C C . THR A 1 342 ? 15.017 -4.379 122.357 1.00 32.90 342 THR A C 1
ATOM 2468 O O . THR A 1 342 ? 13.818 -4.668 122.286 1.00 34.80 342 THR A O 1
ATOM 2472 N N . ASP A 1 343 ? 15.504 -3.617 123.338 1.00 32.24 343 ASP A N 1
ATOM 2473 C CA . ASP A 1 343 ? 14.648 -3.084 124.391 1.00 32.19 343 ASP A CA 1
ATOM 2474 C C . ASP A 1 343 ? 14.890 -1.604 124.664 1.00 30.49 343 ASP A C 1
ATOM 2475 O O . ASP A 1 343 ? 14.441 -1.095 125.697 1.00 31.10 343 ASP A O 1
ATOM 2480 N N . LYS A 1 344 ? 15.578 -0.902 123.769 1.00 30.67 344 LYS A N 1
ATOM 2481 C CA . LYS A 1 344 ? 16.181 0.379 124.101 1.00 27.34 344 LYS A CA 1
ATOM 2482 C C . LYS A 1 344 ? 16.504 1.113 122.809 1.00 23.92 344 LYS A C 1
ATOM 2483 O O . LYS A 1 344 ? 17.011 0.509 121.862 1.00 25.77 344 LYS A O 1
ATOM 2489 N N . TYR A 1 345 ? 16.208 2.408 122.770 1.00 20.83 345 TYR A N 1
ATOM 2490 C CA . TYR A 1 345 ? 16.787 3.254 121.736 1.00 19.04 345 TYR A CA 1
ATOM 2491 C C . TYR A 1 345 ? 18.251 3.542 122.040 1.00 18.94 345 TYR A C 1
ATOM 2492 O O . TYR A 1 345 ? 18.591 4.031 123.121 1.00 22.52 345 TYR A O 1
ATOM 2501 N N . VAL A 1 346 ? 19.116 3.233 121.080 1.00 17.67 346 VAL A N 1
ATOM 2502 C CA . VAL A 1 346 ? 20.544 3.516 121.157 1.00 15.09 346 VAL A CA 1
ATOM 2503 C C . VAL A 1 346 ? 20.862 4.627 120.168 1.00 14.14 346 VAL A C 1
ATOM 2504 O O . VAL A 1 346 ? 20.476 4.550 118.997 1.00 15.08 346 VAL A O 1
ATOM 2508 N N . THR A 1 347 ? 21.566 5.655 120.632 1.00 14.33 347 THR A N 1
ATOM 2509 C CA . THR A 1 347 ? 21.955 6.771 119.784 1.00 14.09 347 THR A CA 1
ATOM 2510 C C . THR A 1 347 ? 23.470 6.907 119.744 1.00 15.29 347 THR A C 1
ATOM 2511 O O . THR A 1 347 ? 24.145 6.778 120.768 1.00 18.71 347 THR A O 1
ATOM 2515 N N . GLY A 1 348 ? 23.993 7.172 118.548 1.00 14.40 348 GLY A N 1
ATOM 2516 C CA . GLY A 1 348 ? 25.432 7.272 118.356 1.00 14.53 348 GLY A CA 1
ATOM 2517 C C . GLY A 1 348 ? 25.978 8.602 118.852 1.00 14.89 348 GLY A C 1
ATOM 2518 O O . GLY A 1 348 ? 25.323 9.639 118.767 1.00 15.80 348 GLY A O 1
ATOM 2519 N N . ILE A 1 349 ? 27.190 8.557 119.408 1.00 15.76 349 ILE A N 1
ATOM 2520 C CA . ILE A 1 349 ? 27.924 9.794 119.667 1.00 17.37 349 ILE A CA 1
ATOM 2521 C C . ILE A 1 349 ? 28.080 10.616 118.392 1.00 15.50 349 ILE A C 1
ATOM 2522 O O . ILE A 1 349 ? 28.149 11.848 118.445 1.00 18.27 349 ILE A O 1
ATOM 2527 N N . ASN A 1 350 ? 28.126 9.959 117.233 1.00 14.06 350 ASN A N 1
ATOM 2528 C CA . ASN A 1 350 ? 28.232 10.622 115.939 1.00 12.98 350 ASN A CA 1
ATOM 2529 C C . ASN A 1 350 ? 26.889 11.056 115.370 1.00 13.18 350 ASN A C 1
ATOM 2530 O O . ASN A 1 350 ? 26.860 11.604 114.264 1.00 13.94 350 ASN A O 1
ATOM 2535 N N . ALA A 1 351 ? 25.790 10.812 116.080 1.00 12.38 351 ALA A N 1
ATOM 2536 C CA . ALA A 1 351 ? 24.466 11.128 115.559 1.00 12.07 351 ALA A CA 1
ATOM 2537 C C . ALA A 1 351 ? 24.319 12.609 115.240 1.00 11.07 351 ALA A C 1
ATOM 2538 O O . ALA A 1 351 ? 24.829 13.475 115.955 1.00 12.48 351 ALA A O 1
ATOM 2540 N N . ILE A 1 352 ? 23.617 12.886 114.147 1.00 10.61 352 ILE A N 1
ATOM 2541 C CA . ILE A 1 352 ? 23.055 14.198 113.855 1.00 11.54 352 ILE A CA 1
ATOM 2542 C C . ILE A 1 352 ? 21.549 14.143 114.062 1.00 12.06 352 ILE A C 1
ATOM 2543 O O . ILE A 1 352 ? 20.901 13.133 113.761 1.00 12.58 352 ILE A O 1
ATOM 2548 N N . SER A 1 353 ? 20.998 15.228 114.589 1.00 13.87 353 SER A N 1
ATOM 2549 C CA . SER A 1 353 ? 19.570 15.361 114.829 1.00 12.59 353 SER A CA 1
ATOM 2550 C C . SER A 1 353 ? 18.939 16.262 113.777 1.00 14.74 353 SER A C 1
ATOM 2551 O O . SER A 1 353 ? 19.440 17.357 113.508 1.00 17.50 353 SER A O 1
ATOM 2554 N N . HIS A 1 354 ? 17.843 15.796 113.178 1.00 13.07 354 HIS A N 1
ATOM 2555 C CA . HIS A 1 354 ? 17.026 16.645 112.311 1.00 14.55 354 HIS A CA 1
ATOM 2556 C C . HIS A 1 354 ? 16.036 17.416 113.179 1.00 16.50 354 HIS A C 1
ATOM 2557 O O . HIS A 1 354 ? 14.851 17.095 113.275 1.00 21.54 354 HIS A O 1
ATOM 2564 N N . GLY A 1 355 ? 16.549 18.449 113.832 1.00 18.73 355 GLY A N 1
ATOM 2565 C CA . GLY A 1 355 ? 15.815 19.121 114.885 1.00 23.57 355 GLY A CA 1
ATOM 2566 C C . GLY A 1 355 ? 15.660 18.266 116.131 1.00 26.37 355 GLY A C 1
ATOM 2567 O O . GLY A 1 355 ? 16.073 17.110 116.201 1.00 25.57 355 GLY A O 1
ATOM 2568 N N . GLN A 1 356 ? 15.046 18.875 117.140 1.00 30.65 356 GLN A N 1
ATOM 2569 C CA . GLN A 1 356 ? 14.860 18.249 118.438 1.00 30.59 356 GLN A CA 1
ATOM 2570 C C . GLN A 1 356 ? 13.393 18.323 118.830 1.00 34.11 356 GLN A C 1
ATOM 2571 O O . GLN A 1 356 ? 12.682 19.261 118.463 1.00 37.97 356 GLN A O 1
ATOM 2577 N N . THR A 1 357 ? 12.946 17.318 119.578 1.00 36.95 357 THR A N 1
ATOM 2578 C CA . THR A 1 357 ? 11.704 17.412 120.338 1.00 39.94 357 THR A CA 1
ATOM 2579 C C . THR A 1 357 ? 11.982 18.143 121.645 1.00 41.52 357 THR A C 1
ATOM 2580 O O . THR A 1 357 ? 12.667 17.615 122.526 1.00 41.71 357 THR A O 1
ATOM 2584 N N . THR A 1 358 ? 11.463 19.358 121.770 1.00 47.41 358 THR A N 1
ATOM 2585 C CA . THR A 1 358 ? 11.643 20.140 122.986 1.00 49.73 358 THR A CA 1
ATOM 2586 C C . THR A 1 358 ? 10.689 19.674 124.081 1.00 49.07 358 THR A C 1
ATOM 2587 O O . THR A 1 358 ? 9.508 19.439 123.827 1.00 48.06 358 THR A O 1
ATOM 2591 N N . GLN A 1 369 ? 17.268 22.912 122.689 1.00 50.84 369 GLN A N 1
ATOM 2592 C CA . GLN A 1 369 ? 17.787 21.603 123.066 1.00 47.56 369 GLN A CA 1
ATOM 2593 C C . GLN A 1 369 ? 16.660 20.667 123.488 1.00 49.48 369 GLN A C 1
ATOM 2594 O O . GLN A 1 369 ? 15.672 21.096 124.085 1.00 52.11 369 GLN A O 1
ATOM 2600 N N . GLY A 1 370 ? 16.816 19.387 123.180 1.00 45.74 370 GLY A N 1
ATOM 2601 C CA . GLY A 1 370 ? 15.824 18.411 123.575 1.00 40.90 370 GLY A CA 1
ATOM 2602 C C . GLY A 1 370 ? 16.198 17.035 123.080 1.00 35.81 370 GLY A C 1
ATOM 2603 O O . GLY A 1 370 ? 17.347 16.782 122.716 1.00 36.94 370 GLY A O 1
ATOM 2604 N N . VAL A 1 371 ? 15.208 16.144 123.070 1.00 34.11 371 VAL A N 1
ATOM 2605 C CA . VAL A 1 371 ? 15.402 14.816 122.505 1.00 32.50 371 VAL A CA 1
ATOM 2606 C C . VAL A 1 371 ? 15.578 14.919 120.997 1.00 30.18 371 VAL A C 1
ATOM 2607 O O . VAL A 1 371 ? 14.800 15.589 120.306 1.00 31.33 371 VAL A O 1
ATOM 2611 N N . GLY A 1 372 ? 16.607 14.254 120.480 1.00 27.41 372 GLY A N 1
ATOM 2612 C CA . GLY A 1 372 ? 16.892 14.315 119.066 1.00 21.24 372 GLY A CA 1
ATOM 2613 C C . GLY A 1 372 ? 15.847 13.602 118.230 1.00 19.19 372 GLY A C 1
ATOM 2614 O O . GLY A 1 372 ? 15.119 12.728 118.699 1.00 21.28 372 GLY A O 1
ATOM 2615 N N . ARG A 1 373 ? 15.773 13.987 116.961 1.00 17.33 373 ARG A N 1
ATOM 2616 C CA . ARG A 1 373 ? 14.910 13.325 115.990 1.00 16.92 373 ARG A CA 1
ATOM 2617 C C . ARG A 1 373 ? 15.787 12.569 115.004 1.00 14.26 373 ARG A C 1
ATOM 2618 O O . ARG A 1 373 ? 16.626 13.170 114.326 1.00 15.49 373 ARG A O 1
ATOM 2626 N N . PHE A 1 374 ? 15.594 11.258 114.924 1.00 13.89 374 PHE A N 1
ATOM 2627 C CA . PHE A 1 374 ? 16.555 10.384 114.276 1.00 12.41 374 PHE A CA 1
ATOM 2628 C C . PHE A 1 374 ? 15.853 9.362 113.397 1.00 12.92 374 PHE A C 1
ATOM 2629 O O . PHE A 1 374 ? 14.713 8.973 113.677 1.00 16.38 374 PHE A O 1
ATOM 2637 N N . PRO A 1 375 ? 16.507 8.912 112.328 1.00 15.07 375 PRO A N 1
ATOM 2638 C CA . PRO A 1 375 ? 16.030 7.717 111.628 1.00 14.48 375 PRO A CA 1
ATOM 2639 C C . PRO A 1 375 ? 16.255 6.480 112.483 1.00 14.87 375 PRO A C 1
ATOM 2640 O O . PRO A 1 375 ? 17.251 6.379 113.202 1.00 16.46 375 PRO A O 1
ATOM 2644 N N . ASN A 1 376 ? 15.305 5.551 112.434 1.00 15.62 376 ASN A N 1
ATOM 2645 C CA . ASN A 1 376 ? 15.488 4.235 113.046 1.00 15.76 376 ASN A CA 1
ATOM 2646 C C . ASN A 1 376 ? 16.165 3.310 112.036 1.00 16.62 376 ASN A C 1
ATOM 2647 O O . ASN A 1 376 ? 15.522 2.802 111.116 1.00 19.62 376 ASN A O 1
ATOM 2652 N N . GLU A 1 377 ? 17.468 3.094 112.203 1.00 14.86 377 GLU A N 1
ATOM 2653 C CA . GLU A 1 377 ? 18.285 2.354 111.233 1.00 15.33 377 GLU A CA 1
ATOM 2654 C C . GLU A 1 377 ? 18.235 0.843 111.464 1.00 14.12 377 GLU A C 1
ATOM 2655 O O . GLU A 1 377 ? 19.258 0.163 111.510 1.00 15.97 377 GLU A O 1
ATOM 2661 N N . LYS A 1 378 ? 17.021 0.317 111.627 1.00 15.03 378 LYS A N 1
ATOM 2662 C CA . LYS A 1 378 ? 16.812 -1.102 111.908 1.00 14.91 378 LYS A CA 1
ATOM 2663 C C . LYS A 1 378 ? 17.414 -2.038 110.857 1.00 13.22 378 LYS A C 1
ATOM 2664 O O . LYS A 1 378 ? 17.856 -3.139 111.201 1.00 14.60 378 LYS A O 1
ATOM 2670 N N . GLU A 1 379 ? 17.456 -1.627 109.586 1.00 13.45 379 GLU A N 1
ATOM 2671 C CA . GLU A 1 379 ? 18.103 -2.446 108.558 1.00 12.80 379 GLU A CA 1
ATOM 2672 C C . GLU A 1 379 ? 19.621 -2.511 108.684 1.00 11.98 379 GLU A C 1
ATOM 2673 O O . GLU A 1 379 ? 20.229 -3.483 108.224 1.00 12.23 379 GLU A O 1
ATOM 2679 N N . GLN A 1 380 ? 20.256 -1.513 109.290 1.00 12.53 380 GLN A N 1
ATOM 2680 C CA . GLN A 1 380 ? 21.680 -1.643 109.583 1.00 10.04 380 GLN A CA 1
ATOM 2681 C C . GLN A 1 380 ? 21.930 -2.513 110.809 1.00 11.07 380 GLN A C 1
ATOM 2682 O O . GLN A 1 380 ? 22.840 -3.348 110.800 1.00 11.13 380 GLN A O 1
ATOM 2688 N N . LEU A 1 381 ? 21.142 -2.327 111.867 1.00 10.29 381 LEU A N 1
ATOM 2689 C CA . LEU A 1 381 ? 21.257 -3.158 113.064 1.00 10.92 381 LEU A CA 1
ATOM 2690 C C . LEU A 1 381 ? 21.142 -4.650 112.760 1.00 11.09 381 LEU A C 1
ATOM 2691 O O . LEU A 1 381 ? 21.866 -5.465 113.341 1.00 10.78 381 LEU A O 1
ATOM 2696 N N . LYS A 1 382 ? 20.229 -5.027 111.863 1.00 10.85 382 LYS A N 1
ATOM 2697 C CA . LYS A 1 382 ? 20.086 -6.428 111.470 1.00 10.31 382 LYS A CA 1
ATOM 2698 C C . LYS A 1 382 ? 21.342 -7.016 110.832 1.00 9.22 382 LYS A C 1
ATOM 2699 O O . LYS A 1 382 ? 21.568 -8.226 110.938 1.00 10.84 382 LYS A O 1
ATOM 2705 N N . GLN A 1 383 ? 22.168 -6.210 110.176 1.00 8.95 383 GLN A N 1
ATOM 2706 C CA . GLN A 1 383 ? 23.289 -6.735 109.403 1.00 7.96 383 GLN A CA 1
ATOM 2707 C C . GLN A 1 383 ? 24.639 -6.468 110.067 1.00 8.23 383 GLN A C 1
ATOM 2708 O O . GLN A 1 383 ? 25.604 -6.074 109.412 1.00 9.57 383 GLN A O 1
ATOM 2714 N N . LEU A 1 384 ? 24.708 -6.682 111.382 1.00 8.14 384 LEU A N 1
ATOM 2715 C CA . LEU A 1 384 ? 25.925 -6.558 112.186 1.00 9.19 384 LEU A CA 1
ATOM 2716 C C . LEU A 1 384 ? 26.500 -5.148 112.214 1.00 9.60 384 LEU A C 1
ATOM 2717 O O . LEU A 1 384 ? 27.679 -4.970 112.520 1.00 11.51 384 LEU A O 1
ATOM 2722 N N . GLN A 1 385 ? 25.715 -4.128 111.884 1.00 9.70 385 GLN A N 1
ATOM 2723 C CA . GLN A 1 385 ? 26.224 -2.765 111.898 1.00 9.98 385 GLN A CA 1
ATOM 2724 C C . GLN A 1 385 ? 25.718 -1.967 113.089 1.00 11.61 385 GLN A C 1
ATOM 2725 O O . GLN A 1 385 ? 25.967 -0.764 113.156 1.00 14.12 385 GLN A O 1
ATOM 2731 N N . GLY A 1 386 ? 25.036 -2.605 114.034 1.00 12.49 386 GLY A N 1
ATOM 2732 C CA . GLY A 1 386 ? 24.553 -1.915 115.214 1.00 13.08 386 GLY A CA 1
ATOM 2733 C C . GLY A 1 386 ? 25.590 -1.092 115.947 1.00 14.82 386 GLY A C 1
ATOM 2734 O O . GLY A 1 386 ? 26.790 -1.366 115.872 1.00 17.76 386 GLY A O 1
ATOM 2735 N N . LEU A 1 387 ? 25.128 -0.055 116.636 1.00 14.17 387 LEU A N 1
ATOM 2736 C CA . LEU A 1 387 ? 25.979 0.691 117.551 1.00 14.92 387 LEU A CA 1
ATOM 2737 C C . LEU A 1 387 ? 26.567 -0.218 118.624 1.00 16.77 387 LEU A C 1
ATOM 2738 O O . LEU A 1 387 ? 25.919 -1.161 119.086 1.00 18.95 387 LEU A O 1
ATOM 2743 N N . ASN A 1 388 ? 27.814 0.068 119.002 1.00 17.37 388 ASN A N 1
ATOM 2744 C CA . ASN A 1 388 ? 28.589 -0.722 119.960 1.00 20.36 388 ASN A CA 1
ATOM 2745 C C . ASN A 1 388 ? 28.832 -2.160 119.509 1.00 20.70 388 ASN A C 1
ATOM 2746 O O . ASN A 1 388 ? 29.113 -3.027 120.339 1.00 23.98 388 ASN A O 1
ATOM 2751 N N . MET A 1 389 ? 28.721 -2.451 118.213 1.00 19.44 389 MET A N 1
ATOM 2752 C CA . MET A 1 389 ? 29.182 -3.741 117.715 1.00 18.26 389 MET A CA 1
ATOM 2753 C C . MET A 1 389 ? 30.689 -3.860 117.893 1.00 20.85 389 MET A C 1
ATOM 2754 O O . MET A 1 389 ? 31.456 -3.150 117.239 1.00 25.33 389 MET A O 1
ATOM 2759 N N . HIS A 1 390 ? 31.118 -4.743 118.785 1.00 20.94 390 HIS A N 1
ATOM 2760 C CA . HIS A 1 390 ? 32.531 -5.053 118.924 1.00 22.52 390 HIS A CA 1
ATOM 2761 C C . HIS A 1 390 ? 32.982 -6.021 117.839 1.00 21.64 390 HIS A C 1
ATOM 2762 O O . HIS A 1 390 ? 32.223 -6.882 117.389 1.00 23.05 390 HIS A O 1
ATOM 2769 N N . THR A 1 391 ? 34.233 -5.872 117.418 1.00 21.52 391 THR A N 1
ATOM 2770 C CA . THR A 1 391 ? 34.917 -6.890 116.635 1.00 21.33 391 THR A CA 1
ATOM 2771 C C . THR A 1 391 ? 36.138 -7.376 117.396 1.00 21.96 391 THR A C 1
ATOM 2772 O O . THR A 1 391 ? 36.902 -6.572 117.936 1.00 24.76 391 THR A O 1
ATOM 2776 N N . TYR A 1 392 ? 36.312 -8.690 117.434 1.00 22.60 392 TYR A N 1
ATOM 2777 C CA . TYR A 1 392 ? 37.326 -9.335 118.251 1.00 23.09 392 TYR A CA 1
ATOM 2778 C C . TYR A 1 392 ? 38.419 -9.901 117.356 1.00 24.45 392 TYR A C 1
ATOM 2779 O O . TYR A 1 392 ? 38.137 -10.697 116.454 1.00 25.41 392 TYR A O 1
ATOM 2788 N N . PHE A 1 393 ? 39.661 -9.487 117.606 1.00 28.35 393 PHE A N 1
ATOM 2789 C CA . PHE A 1 393 ? 40.831 -9.925 116.846 1.00 27.68 393 PHE A CA 1
ATOM 2790 C C . PHE A 1 393 ? 41.735 -10.704 117.791 1.00 29.01 393 PHE A C 1
ATOM 2791 O O . PHE A 1 393 ? 42.586 -10.116 118.475 1.00 33.72 393 PHE A O 1
ATOM 2799 N N . PRO A 1 394 ? 41.584 -12.032 117.868 1.00 33.81 394 PRO A N 1
ATOM 2800 C CA . PRO A 1 394 ? 42.241 -12.848 118.892 1.00 34.27 394 PRO A CA 1
ATOM 2801 C C . PRO A 1 394 ? 43.749 -12.959 118.687 1.00 31.16 394 PRO A C 1
ATOM 2802 O O . PRO A 1 394 ? 44.255 -12.478 117.676 1.00 28.68 394 PRO A O 1
ATOM 2806 N N . THR A 1 402 ? 42.559 -6.469 121.214 1.00 37.47 402 THR A N 1
ATOM 2807 C CA . THR A 1 402 ? 41.841 -7.624 120.690 1.00 36.51 402 THR A CA 1
ATOM 2808 C C . THR A 1 402 ? 40.341 -7.351 120.577 1.00 35.25 402 THR A C 1
ATOM 2809 O O . THR A 1 402 ? 39.691 -7.823 119.650 1.00 33.13 402 THR A O 1
ATOM 2813 N N . ASP A 1 403 ? 39.802 -6.576 121.512 1.00 33.77 403 ASP A N 1
ATOM 2814 C CA . ASP A 1 403 ? 38.410 -6.147 121.485 1.00 33.17 403 ASP A CA 1
ATOM 2815 C C . ASP A 1 403 ? 38.382 -4.683 121.064 1.00 33.87 403 ASP A C 1
ATOM 2816 O O . ASP A 1 403 ? 38.967 -3.830 121.738 1.00 36.85 403 ASP A O 1
ATOM 2821 N N . GLN A 1 404 ? 37.708 -4.397 119.953 1.00 29.97 404 GLN A N 1
ATOM 2822 C CA . GLN A 1 404 ? 37.635 -3.037 119.443 1.00 30.47 404 GLN A CA 1
ATOM 2823 C C . GLN A 1 404 ? 36.308 -2.840 118.727 1.00 27.76 404 GLN A C 1
ATOM 2824 O O . GLN A 1 404 ? 35.673 -3.796 118.278 1.00 28.08 404 GLN A O 1
ATOM 2830 N N . ILE A 1 405 ? 35.886 -1.577 118.640 1.00 26.42 405 ILE A N 1
ATOM 2831 C CA . ILE A 1 405 ? 34.672 -1.241 117.902 1.00 26.60 405 ILE A CA 1
ATOM 2832 C C . ILE A 1 405 ? 34.933 -1.080 116.405 1.00 24.87 405 ILE A C 1
ATOM 2833 O O . ILE A 1 405 ? 34.050 -1.360 115.586 1.00 25.83 405 ILE A O 1
ATOM 2838 N N . GLU A 1 406 ? 36.131 -0.659 116.020 1.00 26.10 406 GLU A N 1
ATOM 2839 C CA . GLU A 1 406 ? 36.440 -0.441 114.612 1.00 25.07 406 GLU A CA 1
ATOM 2840 C C . GLU A 1 406 ? 36.418 -1.747 113.823 1.00 23.12 406 GLU A C 1
ATOM 2841 O O . GLU A 1 406 ? 37.048 -2.732 114.217 1.00 25.31 406 GLU A O 1
ATOM 2847 N N . ARG A 1 407 ? 35.674 -1.759 112.710 1.00 19.03 407 ARG A N 1
ATOM 2848 C CA . ARG A 1 407 ? 35.886 -2.763 111.678 1.00 13.47 407 ARG A CA 1
ATOM 2849 C C . ARG A 1 407 ? 36.532 -2.139 110.459 1.00 12.79 407 ARG A C 1
ATOM 2850 O O . ARG A 1 407 ? 36.009 -1.150 109.929 1.00 16.22 407 ARG A O 1
ATOM 2858 N N . PRO A 1 408 ? 37.647 -2.679 109.982 1.00 13.11 408 PRO A N 1
ATOM 2859 C CA . PRO A 1 408 ? 38.174 -2.238 108.693 1.00 10.27 408 PRO A CA 1
ATOM 2860 C C . PRO A 1 408 ? 37.229 -2.664 107.584 1.00 9.55 408 PRO A C 1
ATOM 2861 O O . PRO A 1 408 ? 36.451 -3.608 107.728 1.00 11.98 408 PRO A O 1
ATOM 2865 N N . LEU A 1 409 ? 37.299 -1.954 106.465 1.00 9.17 409 LEU A N 1
ATOM 2866 C CA . LEU A 1 409 ? 36.720 -2.485 105.240 1.00 8.43 409 LEU A CA 1
ATOM 2867 C C . LEU A 1 409 ? 37.436 -3.770 104.849 1.00 8.47 409 LEU A C 1
ATOM 2868 O O . LEU A 1 409 ? 38.651 -3.776 104.636 1.00 10.74 409 LEU A O 1
ATOM 2873 N N . MET A 1 410 ? 36.687 -4.859 104.778 1.00 7.58 410 MET A N 1
ATOM 2874 C CA . MET A 1 410 ? 37.213 -6.150 104.371 1.00 8.45 410 MET A CA 1
ATOM 2875 C C . MET A 1 410 ? 36.817 -6.436 102.930 1.00 6.61 410 MET A C 1
ATOM 2876 O O . MET A 1 410 ? 35.760 -6.007 102.464 1.00 7.70 410 MET A O 1
ATOM 2881 N N . VAL A 1 411 ? 37.688 -7.154 102.221 1.00 6.19 411 VAL A N 1
ATOM 2882 C CA . VAL A 1 411 ? 37.279 -7.761 100.963 1.00 5.66 411 VAL A CA 1
ATOM 2883 C C . VAL A 1 411 ? 36.080 -8.669 101.196 1.00 5.88 411 VAL A C 1
ATOM 2884 O O . VAL A 1 411 ? 36.042 -9.460 102.147 1.00 7.00 411 VAL A O 1
ATOM 2888 N N . GLY A 1 412 ? 35.090 -8.557 100.315 1.00 5.63 412 GLY A N 1
ATOM 2889 C CA . GLY A 1 412 ? 33.857 -9.309 100.444 1.00 4.66 412 GLY A CA 1
ATOM 2890 C C . GLY A 1 412 ? 32.938 -8.816 101.537 1.00 6.15 412 GLY A C 1
ATOM 2891 O O . GLY A 1 412 ? 32.141 -9.595 102.064 1.00 8.76 412 GLY A O 1
ATOM 2892 N N . SER A 1 413 ? 33.042 -7.542 101.905 1.00 6.83 413 SER A N 1
ATOM 2893 C CA . SER A 1 413 ? 32.100 -6.925 102.827 1.00 5.53 413 SER A CA 1
ATOM 2894 C C . SER A 1 413 ? 30.746 -6.675 102.173 1.00 4.88 413 SER A C 1
ATOM 2895 O O . SER A 1 413 ? 30.644 -6.410 100.974 1.00 5.88 413 SER A O 1
ATOM 2898 N N . VAL A 1 414 ? 29.700 -6.767 102.985 1.00 5.30 414 VAL A N 1
ATOM 2899 C CA . VAL A 1 414 ? 28.356 -6.344 102.618 1.00 4.52 414 VAL A CA 1
ATOM 2900 C C . VAL A 1 414 ? 27.816 -5.505 103.767 1.00 4.12 414 VAL A C 1
ATOM 2901 O O . VAL A 1 414 ? 28.110 -5.763 104.937 1.00 5.40 414 VAL A O 1
ATOM 2905 N N . TRP A 1 415 ? 27.026 -4.490 103.432 1.00 4.32 415 TRP A N 1
ATOM 2906 C CA . TRP A 1 415 ? 26.432 -3.647 104.460 1.00 5.06 415 TRP A CA 1
ATOM 2907 C C . TRP A 1 415 ? 25.214 -2.929 103.902 1.00 5.55 415 TRP A C 1
ATOM 2908 O O . TRP A 1 415 ? 24.967 -2.914 102.695 1.00 6.11 415 TRP A O 1
ATOM 2919 N N . ASN A 1 416 ? 24.461 -2.327 104.813 1.00 5.60 416 ASN A N 1
ATOM 2920 C CA . ASN A 1 416 ? 23.351 -1.450 104.481 1.00 6.89 416 ASN A CA 1
ATOM 2921 C C . ASN A 1 416 ? 23.770 -0.006 104.713 1.00 6.57 416 ASN A C 1
ATOM 2922 O O . ASN A 1 416 ? 24.494 0.296 105.665 1.00 8.30 416 ASN A O 1
ATOM 2927 N N . ARG A 1 417 ? 23.329 0.878 103.827 1.00 7.87 417 ARG A N 1
ATOM 2928 C CA . ARG A 1 417 ? 23.427 2.307 104.068 1.00 8.69 417 ARG A CA 1
ATOM 2929 C C . ARG A 1 417 ? 22.329 2.788 105.012 1.00 8.86 417 ARG A C 1
ATOM 2930 O O . ARG A 1 417 ? 21.279 2.160 105.165 1.00 10.80 417 ARG A O 1
ATOM 2938 N N . ARG A 1 418 ? 22.600 3.922 105.655 1.00 10.14 418 ARG A N 1
ATOM 2939 C CA . ARG A 1 418 ? 21.582 4.667 106.386 1.00 10.46 418 ARG A CA 1
ATOM 2940 C C . ARG A 1 418 ? 20.366 4.966 105.517 1.00 11.53 418 ARG A C 1
ATOM 2941 O O . ARG A 1 418 ? 20.494 5.413 104.376 1.00 11.40 418 ARG A O 1
ATOM 2949 N N . ALA A 1 419 ? 19.186 4.696 106.071 1.00 12.37 419 ALA A N 1
ATOM 2950 C CA . ALA A 1 419 ? 17.937 4.826 105.333 1.00 14.58 419 ALA A CA 1
ATOM 2951 C C . ALA A 1 419 ? 17.666 6.269 104.923 1.00 14.10 419 ALA A C 1
ATOM 2952 O O . ALA A 1 419 ? 17.869 7.206 105.699 1.00 14.00 419 ALA A O 1
ATOM 2954 N N . LEU A 1 420 ? 17.204 6.440 103.687 1.00 13.60 420 LEU A N 1
ATOM 2955 C CA . LEU A 1 420 ? 16.561 7.685 103.294 1.00 14.17 420 LEU A CA 1
ATOM 2956 C C . LEU A 1 420 ? 15.337 7.937 104.165 1.00 13.82 420 LEU A C 1
ATOM 2957 O O . LEU A 1 420 ? 14.610 7.008 104.526 1.00 15.28 420 LEU A O 1
ATOM 2962 N N . HIS A 1 421 ? 15.110 9.200 104.507 1.00 10.52 421 HIS A N 1
ATOM 2963 C CA . HIS A 1 421 ? 13.956 9.561 105.312 1.00 9.46 421 HIS A CA 1
ATOM 2964 C C . HIS A 1 421 ? 13.301 10.821 104.768 1.00 8.68 421 HIS A C 1
ATOM 2965 O O . HIS A 1 421 ? 13.882 11.568 103.977 1.00 9.68 421 HIS A O 1
ATOM 2972 N N . TYR A 1 422 ? 12.053 11.016 105.202 1.00 8.35 422 TYR A N 1
ATOM 2973 C CA . TYR A 1 422 ? 11.207 12.101 104.716 1.00 7.97 422 TYR A CA 1
ATOM 2974 C C . TYR A 1 422 ? 11.897 13.462 104.758 1.00 8.32 422 TYR A C 1
ATOM 2975 O O . TYR A 1 422 ? 11.741 14.269 103.837 1.00 8.09 422 TYR A O 1
ATOM 2984 N N . GLU A 1 423 ? 12.684 13.728 105.798 1.00 8.47 423 GLU A N 1
ATOM 2985 C CA . GLU A 1 423 ? 13.333 15.022 105.965 1.00 9.32 423 GLU A CA 1
ATOM 2986 C C . GLU A 1 423 ? 14.769 15.069 105.446 1.00 8.97 423 GLU A C 1
ATOM 2987 O O . GLU A 1 423 ? 15.460 16.064 105.678 1.00 10.32 423 GLU A O 1
ATOM 2993 N N . SER A 1 424 ? 15.240 14.024 104.773 1.00 8.45 424 SER A N 1
ATOM 2994 C CA . SER A 1 424 ? 16.632 13.985 104.340 1.00 8.31 424 SER A CA 1
ATOM 2995 C C . SER A 1 424 ? 16.888 15.007 103.244 1.00 6.93 424 SER A C 1
ATOM 2996 O O . SER A 1 424 ? 16.025 15.263 102.401 1.00 7.42 424 SER A O 1
ATOM 2999 N N . GLN A 1 425 ? 18.082 15.594 103.254 1.00 6.76 425 GLN A N 1
ATOM 3000 C CA . GLN A 1 425 ? 18.533 16.305 102.069 1.00 8.24 425 GLN A CA 1
ATOM 3001 C C . GLN A 1 425 ? 18.514 15.364 100.869 1.00 7.34 425 GLN A C 1
ATOM 3002 O O . GLN A 1 425 ? 18.657 14.146 101.001 1.00 6.61 425 GLN A O 1
ATOM 3008 N N . LEU A 1 426 ? 18.322 15.937 99.689 1.00 7.38 426 LEU A N 1
ATOM 3009 C CA . LEU A 1 426 ? 18.292 15.140 98.472 1.00 6.84 426 LEU A CA 1
ATOM 3010 C C . LEU A 1 426 ? 19.658 14.939 97.839 1.00 6.87 426 LEU A C 1
ATOM 3011 O O . LEU A 1 426 ? 19.898 13.889 97.234 1.00 7.90 426 LEU A O 1
ATOM 3016 N N . TRP A 1 427 ? 20.557 15.911 97.944 1.00 6.48 427 TRP A N 1
ATOM 3017 C CA . TRP A 1 427 ? 21.872 15.752 97.349 1.00 6.37 427 TRP A CA 1
ATOM 3018 C C . TRP A 1 427 ? 22.906 16.534 98.142 1.00 6.79 427 TRP A C 1
ATOM 3019 O O . TRP A 1 427 ? 22.581 17.405 98.950 1.00 7.72 427 TRP A O 1
ATOM 3030 N N . SER A 1 428 ? 24.169 16.212 97.885 1.00 7.25 428 SER A N 1
ATOM 3031 C CA . SER A 1 428 ? 25.283 17.090 98.197 1.00 8.02 428 SER A CA 1
ATOM 3032 C C . SER A 1 428 ? 26.290 17.020 97.061 1.00 7.13 428 SER A C 1
ATOM 3033 O O . SER A 1 428 ? 26.383 16.009 96.361 1.00 9.61 428 SER A O 1
ATOM 3036 N N . LYS A 1 429 ? 27.039 18.100 96.875 1.00 7.49 429 LYS A N 1
ATOM 3037 C CA . LYS A 1 429 ? 28.128 18.080 95.907 1.00 7.88 429 LYS A CA 1
ATOM 3038 C C . LYS A 1 429 ? 29.276 17.217 96.417 1.00 7.30 429 LYS A C 1
ATOM 3039 O O . LYS A 1 429 ? 29.820 17.469 97.496 1.00 8.32 429 LYS A O 1
ATOM 3045 N N . ILE A 1 430 ? 29.643 16.200 95.646 1.00 7.06 430 ILE A N 1
ATOM 3046 C CA . ILE A 1 430 ? 30.899 15.492 95.867 1.00 6.80 430 ILE A CA 1
ATOM 3047 C C . ILE A 1 430 ? 32.049 16.445 95.568 1.00 8.60 430 ILE A C 1
ATOM 3048 O O . ILE A 1 430 ? 32.130 16.980 94.453 1.00 9.55 430 ILE A O 1
ATOM 3053 N N . PRO A 1 431 ? 32.940 16.709 96.519 1.00 9.50 431 PRO A N 1
ATOM 3054 C CA . PRO A 1 431 ? 34.073 17.594 96.229 1.00 10.52 431 PRO A CA 1
ATOM 3055 C C . PRO A 1 431 ? 34.945 17.000 95.131 1.00 11.49 431 PRO A C 1
ATOM 3056 O O . PRO A 1 431 ? 35.306 15.823 95.167 1.00 13.32 431 PRO A O 1
ATOM 3060 N N . ASN A 1 432 ? 35.280 17.829 94.146 1.00 13.42 432 ASN A N 1
ATOM 3061 C CA . ASN A 1 432 ? 36.024 17.364 92.982 1.00 14.24 432 ASN A CA 1
ATOM 3062 C C . ASN A 1 432 ? 37.511 17.192 93.273 1.00 14.28 432 ASN A C 1
ATOM 3063 O O . ASN A 1 432 ? 38.361 17.706 92.541 1.00 18.32 432 ASN A O 1
ATOM 3068 N N . LEU A 1 433 ? 37.827 16.470 94.345 1.00 13.20 433 LEU A N 1
ATOM 3069 C CA . LEU A 1 433 ? 39.186 16.032 94.614 1.00 13.51 433 LEU A CA 1
ATOM 3070 C C . LEU A 1 433 ? 39.587 14.919 93.644 1.00 13.10 433 LEU A C 1
ATOM 3071 O O . LEU A 1 433 ? 38.776 14.412 92.865 1.00 16.89 433 LEU A O 1
ATOM 3076 N N . ASP A 1 434 ? 40.867 14.542 93.699 1.00 14.70 434 ASP A N 1
ATOM 3077 C CA . ASP A 1 434 ? 41.423 13.629 92.703 1.00 13.85 434 ASP A CA 1
ATOM 3078 C C . ASP A 1 434 ? 40.723 12.275 92.709 1.00 12.24 434 ASP A C 1
ATOM 3079 O O . ASP A 1 434 ? 40.474 11.698 91.647 1.00 12.83 434 ASP A O 1
ATOM 3084 N N . ASP A 1 435 ? 40.383 11.757 93.886 1.00 12.14 435 ASP A N 1
ATOM 3085 C CA . ASP A 1 435 ? 39.904 10.387 93.980 1.00 12.51 435 ASP A CA 1
ATOM 3086 C C . ASP A 1 435 ? 38.938 10.276 95.148 1.00 12.04 435 ASP A C 1
ATOM 3087 O O . ASP A 1 435 ? 38.945 11.098 96.066 1.00 15.05 435 ASP A O 1
ATOM 3092 N N . SER A 1 436 ? 38.100 9.245 95.105 1.00 11.33 436 SER A N 1
ATOM 3093 C CA . SER A 1 436 ? 37.140 9.031 96.176 1.00 10.71 436 SER A CA 1
ATOM 3094 C C . SER A 1 436 ? 36.712 7.573 96.201 1.00 9.74 436 SER A C 1
ATOM 3095 O O . SER A 1 436 ? 36.906 6.830 95.237 1.00 10.78 436 SER A O 1
ATOM 3098 N N . PHE A 1 437 ? 36.134 7.175 97.331 1.00 7.53 437 PHE A N 1
ATOM 3099 C CA . PHE A 1 437 ? 35.615 5.828 97.529 1.00 6.39 437 PHE A CA 1
ATOM 3100 C C . PHE A 1 437 ? 34.142 5.892 97.912 1.00 6.25 437 PHE A C 1
ATOM 3101 O O . PHE A 1 437 ? 33.791 6.480 98.940 1.00 7.67 437 PHE A O 1
ATOM 3109 N N . LYS A 1 438 ? 33.294 5.280 97.085 1.00 6.43 438 LYS A N 1
ATOM 3110 C CA . LYS A 1 438 ? 31.864 5.090 97.354 1.00 6.91 438 LYS A CA 1
ATOM 3111 C C . LYS A 1 438 ? 31.170 6.371 97.821 1.00 6.68 438 LYS A C 1
ATOM 3112 O O . LYS A 1 438 ? 30.546 6.421 98.881 1.00 9.39 438 LYS A O 1
ATOM 3118 N N . THR A 1 439 ? 31.293 7.421 97.020 1.00 7.86 439 THR A N 1
ATOM 3119 C CA . THR A 1 439 ? 30.679 8.708 97.319 1.00 6.97 439 THR A CA 1
ATOM 3120 C C . THR A 1 439 ? 29.278 8.873 96.735 1.00 7.49 439 THR A C 1
ATOM 3121 O O . THR A 1 439 ? 28.757 9.991 96.741 1.00 9.00 439 THR A O 1
ATOM 3125 N N . GLN A 1 440 ? 28.659 7.802 96.226 1.00 7.81 440 GLN A N 1
ATOM 3126 C CA . GLN A 1 440 ? 27.327 7.933 95.636 1.00 8.94 440 GLN A CA 1
ATOM 3127 C C . GLN A 1 440 ? 26.288 8.471 96.617 1.00 7.74 440 GLN A C 1
ATOM 3128 O O . GLN A 1 440 ? 25.296 9.068 96.190 1.00 8.91 440 GLN A O 1
ATOM 3134 N N . PHE A 1 441 ? 26.482 8.270 97.917 1.00 6.97 441 PHE A N 1
ATOM 3135 C CA . PHE A 1 441 ? 25.563 8.767 98.934 1.00 6.93 441 PHE A CA 1
ATOM 3136 C C . PHE A 1 441 ? 26.275 9.684 99.918 1.00 7.47 441 PHE A C 1
ATOM 3137 O O . PHE A 1 441 ? 27.302 9.313 100.492 1.00 9.33 441 PHE A O 1
ATOM 3145 N N . ALA A 1 442 ? 25.728 10.882 100.096 1.00 6.94 442 ALA A N 1
ATOM 3146 C CA . ALA A 1 442 ? 26.279 11.855 101.025 1.00 7.13 442 ALA A CA 1
ATOM 3147 C C . ALA A 1 442 ? 25.931 11.485 102.462 1.00 6.97 442 ALA A C 1
ATOM 3148 O O . ALA A 1 442 ? 24.897 10.871 102.734 1.00 10.47 442 ALA A O 1
ATOM 3150 N N . ALA A 1 443 ? 26.829 11.850 103.382 1.00 6.50 443 ALA A N 1
ATOM 3151 C CA . ALA A 1 443 ? 26.686 11.444 104.778 1.00 7.18 443 ALA A CA 1
ATOM 3152 C C . ALA A 1 443 ? 25.408 11.995 105.402 1.00 7.88 443 ALA A C 1
ATOM 3153 O O . ALA A 1 443 ? 24.783 11.331 106.235 1.00 8.45 443 ALA A O 1
ATOM 3155 N N . LEU A 1 444 ? 25.002 13.202 105.015 1.00 8.50 444 LEU A N 1
ATOM 3156 C CA . LEU A 1 444 ? 23.774 13.795 105.530 1.00 8.23 444 LEU A CA 1
ATOM 3157 C C . LEU A 1 444 ? 22.524 13.254 104.856 1.00 8.52 444 LEU A C 1
ATOM 3158 O O . LEU A 1 444 ? 21.421 13.694 105.194 1.00 11.47 444 LEU A O 1
ATOM 3163 N N . GLY A 1 445 ? 22.662 12.324 103.927 1.00 8.00 445 GLY A N 1
ATOM 3164 C CA . GLY A 1 445 ? 21.535 11.761 103.215 1.00 7.17 445 GLY A CA 1
ATOM 3165 C C . GLY A 1 445 ? 21.496 12.208 101.766 1.00 7.02 445 GLY A C 1
ATOM 3166 O O . GLY A 1 445 ? 22.200 13.120 101.336 1.00 8.65 445 GLY A O 1
ATOM 3167 N N . GLY A 1 446 ? 20.645 11.525 101.012 1.00 6.66 446 GLY A N 1
ATOM 3168 C CA . GLY A 1 446 ? 20.526 11.762 99.595 1.00 6.27 446 GLY A CA 1
ATOM 3169 C C . GLY A 1 446 ? 21.791 11.371 98.845 1.00 6.57 446 GLY A C 1
ATOM 3170 O O . GLY A 1 446 ? 22.680 10.691 99.360 1.00 7.75 446 GLY A O 1
ATOM 3171 N N . TRP A 1 447 ? 21.866 11.840 97.607 1.00 6.31 447 TRP A N 1
ATOM 3172 C CA . TRP A 1 447 ? 22.854 11.375 96.643 1.00 6.84 447 TRP A CA 1
ATOM 3173 C C . TRP A 1 447 ? 24.025 12.342 96.546 1.00 6.74 447 TRP A C 1
ATOM 3174 O O . TRP A 1 447 ? 23.832 13.555 96.435 1.00 7.01 447 TRP A O 1
ATOM 3185 N N . GLY A 1 448 ? 25.234 11.791 96.563 1.00 6.11 448 GLY A N 1
ATOM 3186 C CA . GLY A 1 448 ? 26.402 12.551 96.156 1.00 5.85 448 GLY A CA 1
ATOM 3187 C C . GLY A 1 448 ? 26.385 12.792 94.661 1.00 5.96 448 GLY A C 1
ATOM 3188 O O . GLY A 1 448 ? 26.157 11.869 93.871 1.00 7.15 448 GLY A O 1
ATOM 3189 N N . LEU A 1 449 ? 26.611 14.038 94.262 1.00 6.48 449 LEU A N 1
ATOM 3190 C CA . LEU A 1 449 ? 26.649 14.403 92.856 1.00 6.09 449 LEU A CA 1
ATOM 3191 C C . LEU A 1 449 ? 27.877 15.258 92.593 1.00 6.77 449 LEU A C 1
ATOM 3192 O O . LEU A 1 449 ? 28.177 16.180 93.354 1.00 8.89 449 LEU A O 1
ATOM 3197 N N . HIS A 1 450 ? 28.583 14.946 91.506 1.00 7.16 450 HIS A N 1
ATOM 3198 C CA . HIS A 1 450 ? 29.673 15.804 91.057 1.00 7.79 450 HIS A CA 1
ATOM 3199 C C . HIS A 1 450 ? 29.153 17.108 90.467 1.00 8.92 450 HIS A C 1
ATOM 3200 O O . HIS A 1 450 ? 29.716 18.178 90.720 1.00 11.54 450 HIS A O 1
ATOM 3207 N N . GLN A 1 451 ? 28.077 17.036 89.682 1.00 8.85 451 GLN A N 1
ATOM 3208 C CA . GLN A 1 451 ? 27.427 18.200 89.084 1.00 11.33 451 GLN A CA 1
ATOM 3209 C C . GLN A 1 451 ? 25.998 18.263 89.611 1.00 8.80 451 GLN A C 1
ATOM 3210 O O . GLN A 1 451 ? 25.048 17.860 88.924 1.00 9.89 451 GLN A O 1
ATOM 3216 N N . PRO A 1 452 ? 25.813 18.749 90.832 1.00 8.74 452 PRO A N 1
ATOM 3217 C CA . PRO A 1 452 ? 24.479 18.801 91.428 1.00 8.27 452 PRO A CA 1
ATOM 3218 C C . PRO A 1 452 ? 23.612 19.858 90.765 1.00 7.68 452 PRO A C 1
ATOM 3219 O O . PRO A 1 452 ? 24.085 20.598 89.891 1.00 7.87 452 PRO A O 1
ATOM 3223 N N . PRO A 1 453 ? 22.326 19.919 91.112 1.00 8.08 453 PRO A N 1
ATOM 3224 C CA . PRO A 1 453 ? 21.482 21.059 90.721 1.00 8.15 453 PRO A CA 1
ATOM 3225 C C . PRO A 1 453 ? 22.188 22.389 90.909 1.00 7.86 453 PRO A C 1
ATOM 3226 O O . PRO A 1 453 ? 22.697 22.682 91.999 1.00 7.53 453 PRO A O 1
ATOM 3230 N N . PRO A 1 454 ? 22.237 23.216 89.869 1.00 8.73 454 PRO A N 1
ATOM 3231 C CA . PRO A 1 454 ? 22.997 24.468 89.947 1.00 10.25 454 PRO A CA 1
ATOM 3232 C C . PRO A 1 454 ? 22.387 25.457 90.928 1.00 8.96 454 PRO A C 1
ATOM 3233 O O . PRO A 1 454 ? 21.169 25.536 91.096 1.00 9.06 454 PRO A O 1
ATOM 3237 N N . GLN A 1 455 ? 23.262 26.215 91.582 1.00 10.10 455 GLN A N 1
ATOM 3238 C CA . GLN A 1 455 ? 22.824 27.321 92.423 1.00 8.59 455 GLN A CA 1
ATOM 3239 C C . GLN A 1 455 ? 22.157 28.402 91.582 1.00 8.28 455 GLN A C 1
ATOM 3240 O O . GLN A 1 455 ? 22.674 28.803 90.536 1.00 10.38 455 GLN A O 1
ATOM 3246 N N . ILE A 1 456 ? 21.009 28.873 92.049 1.00 8.92 456 ILE A N 1
ATOM 3247 C CA . ILE A 1 456 ? 20.304 30.009 91.469 1.00 8.63 456 ILE A CA 1
ATOM 3248 C C . ILE A 1 456 ? 20.518 31.201 92.390 1.00 8.13 456 ILE A C 1
ATOM 3249 O O . ILE A 1 456 ? 20.029 31.216 93.522 1.00 10.25 456 ILE A O 1
ATOM 3254 N N . PHE A 1 457 ? 21.229 32.215 91.908 1.00 7.08 457 PHE A N 1
ATOM 3255 C CA . PHE A 1 457 ? 21.482 33.413 92.694 1.00 7.70 457 PHE A CA 1
ATOM 3256 C C . PHE A 1 457 ? 20.504 34.511 92.306 1.00 8.30 457 PHE A C 1
ATOM 3257 O O . PHE A 1 457 ? 20.270 34.753 91.119 1.00 10.71 457 PHE A O 1
ATOM 3265 N N . LEU A 1 458 ? 19.933 35.162 93.313 1.00 7.35 458 LEU A N 1
ATOM 3266 C CA . LEU A 1 458 ? 18.993 36.254 93.122 1.00 7.44 458 LEU A CA 1
ATOM 3267 C C . LEU A 1 458 ? 19.440 37.464 93.926 1.00 7.33 458 LEU A C 1
ATOM 3268 O O . LEU A 1 458 ? 19.881 37.327 95.070 1.00 8.80 458 LEU A O 1
ATOM 3273 N N . LYS A 1 459 ? 19.333 38.645 93.324 1.00 7.90 459 LYS A N 1
ATOM 3274 C CA . LYS A 1 459 ? 19.366 39.886 94.082 1.00 8.26 459 LYS A CA 1
ATOM 3275 C C . LYS A 1 459 ? 18.526 40.932 93.362 1.00 8.54 459 LYS A C 1
ATOM 3276 O O . LYS A 1 459 ? 18.256 40.819 92.166 1.00 9.28 459 LYS A O 1
ATOM 3282 N N . ILE A 1 460 ? 18.107 41.952 94.101 1.00 9.09 460 ILE A N 1
ATOM 3283 C CA . ILE A 1 460 ? 17.460 43.103 93.482 1.00 9.09 460 ILE A CA 1
ATOM 3284 C C . ILE A 1 460 ? 18.526 44.010 92.888 1.00 9.36 460 ILE A C 1
ATOM 3285 O O . ILE A 1 460 ? 19.529 44.316 93.539 1.00 10.35 460 ILE A O 1
ATOM 3290 N N . LEU A 1 461 ? 18.322 44.426 91.650 1.00 9.97 461 LEU A N 1
ATOM 3291 C CA . LEU A 1 461 ? 19.183 45.423 91.038 1.00 10.14 461 LEU A CA 1
ATOM 3292 C C . LEU A 1 461 ? 19.067 46.749 91.785 1.00 11.65 461 LEU A C 1
ATOM 3293 O O . LEU A 1 461 ? 17.967 47.314 91.854 1.00 13.99 461 LEU A O 1
ATOM 3298 N N . PRO A 1 462 ? 20.149 47.270 92.360 1.00 12.09 462 PRO A N 1
ATOM 3299 C CA . PRO A 1 462 ? 20.050 48.531 93.104 1.00 13.53 462 PRO A CA 1
ATOM 3300 C C . PRO A 1 462 ? 19.656 49.679 92.185 1.00 12.32 462 PRO A C 1
ATOM 3301 O O . PRO A 1 462 ? 20.125 49.778 91.050 1.00 15.95 462 PRO A O 1
ATOM 3305 N N . GLN A 1 463 ? 18.763 50.535 92.673 1.00 15.55 463 GLN A N 1
ATOM 3306 C CA . GLN A 1 463 ? 18.327 51.721 91.947 1.00 15.23 463 GLN A CA 1
ATOM 3307 C C . GLN A 1 463 ? 18.796 52.976 92.671 1.00 15.00 463 GLN A C 1
ATOM 3308 O O . GLN A 1 463 ? 18.574 53.118 93.877 1.00 16.63 463 GLN A O 1
ATOM 3314 N N . SER A 1 464 ? 19.440 53.879 91.934 1.00 14.59 464 SER A N 1
ATOM 3315 C CA . SER A 1 464 ? 19.912 55.134 92.509 1.00 14.30 464 SER A CA 1
ATOM 3316 C C . SER A 1 464 ? 18.751 56.062 92.848 1.00 14.14 464 SER A C 1
ATOM 3317 O O . SER A 1 464 ? 17.800 56.202 92.076 1.00 13.36 464 SER A O 1
ATOM 3320 N N . GLY A 1 465 ? 18.836 56.700 94.020 1.00 15.95 465 GLY A N 1
ATOM 3321 C CA . GLY A 1 465 ? 17.987 57.813 94.338 1.00 17.22 465 GLY A CA 1
ATOM 3322 C C . GLY A 1 465 ? 18.364 59.080 93.588 1.00 18.40 465 GLY A C 1
ATOM 3323 O O . GLY A 1 465 ? 19.350 59.127 92.843 1.00 18.80 465 GLY A O 1
ATOM 3324 N N . PRO A 1 466 ? 17.571 60.133 93.795 1.00 22.54 466 PRO A N 1
ATOM 3325 C CA . PRO A 1 466 ? 17.740 61.357 93.000 1.00 23.11 466 PRO A CA 1
ATOM 3326 C C . PRO A 1 466 ? 19.054 62.068 93.292 1.00 27.63 466 PRO A C 1
ATOM 3327 O O . PRO A 1 466 ? 19.519 62.117 94.433 1.00 32.01 466 PRO A O 1
ATOM 3331 N N . ILE A 1 467 ? 19.646 62.622 92.237 1.00 29.46 467 ILE A N 1
ATOM 3332 C CA . ILE A 1 467 ? 20.748 63.574 92.319 1.00 33.17 467 ILE A CA 1
ATOM 3333 C C . ILE A 1 467 ? 20.441 64.731 91.376 1.00 36.55 467 ILE A C 1
ATOM 3334 O O . ILE A 1 467 ? 19.911 64.520 90.280 1.00 35.35 467 ILE A O 1
ATOM 3339 N N . GLY A 1 468 ? 20.751 65.945 91.798 1.00 39.77 468 GLY A N 1
ATOM 3340 C CA . GLY A 1 468 ? 20.468 67.093 90.963 1.00 42.97 468 GLY A CA 1
ATOM 3341 C C . GLY A 1 468 ? 20.294 68.362 91.790 1.00 48.51 468 GLY A C 1
ATOM 3342 O O . GLY A 1 468 ? 21.046 68.608 92.735 1.00 53.90 468 GLY A O 1
ATOM 3343 N N . GLY A 1 469 ? 19.290 69.155 91.408 1.00 50.36 469 GLY A N 1
ATOM 3344 C CA . GLY A 1 469 ? 19.097 70.475 91.985 1.00 48.84 469 GLY A CA 1
ATOM 3345 C C . GLY A 1 469 ? 18.596 70.480 93.411 1.00 54.23 469 GLY A C 1
ATOM 3346 O O . GLY A 1 469 ? 18.709 71.507 94.088 1.00 57.69 469 GLY A O 1
ATOM 3347 N N . ILE A 1 470 ? 18.041 69.367 93.883 1.00 55.00 470 ILE A N 1
ATOM 3348 C CA . ILE A 1 470 ? 17.624 69.276 95.274 1.00 55.57 470 ILE A CA 1
ATOM 3349 C C . ILE A 1 470 ? 18.860 69.290 96.162 1.00 56.67 470 ILE A C 1
ATOM 3350 O O . ILE A 1 470 ? 19.889 68.689 95.835 1.00 56.76 470 ILE A O 1
ATOM 3355 N N . LYS A 1 471 ? 18.784 70.015 97.272 1.00 59.34 471 LYS A N 1
ATOM 3356 C CA . LYS A 1 471 ? 19.949 70.194 98.125 1.00 62.22 471 LYS A CA 1
ATOM 3357 C C . LYS A 1 471 ? 20.109 69.029 99.095 1.00 64.38 471 LYS A C 1
ATOM 3358 O O . LYS A 1 471 ? 19.143 68.351 99.455 1.00 64.57 471 LYS A O 1
ATOM 3364 N N . SER A 1 472 ? 21.359 68.795 99.503 1.00 65.40 472 SER A N 1
ATOM 3365 C CA . SER A 1 472 ? 21.711 67.908 100.613 1.00 68.10 472 SER A CA 1
ATOM 3366 C C . SER A 1 472 ? 21.352 66.445 100.360 1.00 65.51 472 SER A C 1
ATOM 3367 O O . SER A 1 472 ? 21.290 65.653 101.306 1.00 65.18 472 SER A O 1
ATOM 3370 N N . MET A 1 473 ? 21.100 66.064 99.104 1.00 62.51 473 MET A N 1
ATOM 3371 C CA . MET A 1 473 ? 20.545 64.741 98.828 1.00 61.02 473 MET A CA 1
ATOM 3372 C C . MET A 1 473 ? 21.492 63.632 99.271 1.00 58.96 473 MET A C 1
ATOM 3373 O O . MET A 1 473 ? 21.055 62.605 99.803 1.00 56.40 473 MET A O 1
ATOM 3378 N N . GLY A 1 474 ? 22.790 63.823 99.064 1.00 56.47 474 GLY A N 1
ATOM 3379 C CA . GLY A 1 474 ? 23.738 62.730 99.099 1.00 51.73 474 GLY A CA 1
ATOM 3380 C C . GLY A 1 474 ? 23.453 61.706 98.005 1.00 47.99 474 GLY A C 1
ATOM 3381 O O . GLY A 1 474 ? 22.696 61.936 97.065 1.00 49.32 474 GLY A O 1
ATOM 3382 N N . ILE A 1 475 ? 24.083 60.546 98.161 1.00 44.00 475 ILE A N 1
ATOM 3383 C CA . ILE A 1 475 ? 23.777 59.370 97.355 1.00 38.98 475 ILE A CA 1
ATOM 3384 C C . ILE A 1 475 ? 22.881 58.442 98.160 1.00 34.37 475 ILE A C 1
ATOM 3385 O O . ILE A 1 475 ? 23.158 58.160 99.332 1.00 37.62 475 ILE A O 1
ATOM 3390 N N . THR A 1 476 ? 21.806 57.968 97.535 1.00 29.67 476 THR A N 1
ATOM 3391 C CA . THR A 1 476 ? 20.855 57.075 98.179 1.00 25.76 476 THR A CA 1
ATOM 3392 C C . THR A 1 476 ? 20.478 55.981 97.195 1.00 22.38 476 THR A C 1
ATOM 3393 O O . THR A 1 476 ? 20.704 56.099 95.989 1.00 21.97 476 THR A O 1
ATOM 3397 N N . THR A 1 477 ? 19.892 54.911 97.720 1.00 20.50 477 THR A N 1
ATOM 3398 C CA . THR A 1 477 ? 19.231 53.914 96.895 1.00 19.50 477 THR A CA 1
ATOM 3399 C C . THR A 1 477 ? 17.732 53.922 97.157 1.00 16.44 477 THR A C 1
ATOM 3400 O O . THR A 1 477 ? 17.280 54.221 98.264 1.00 18.80 477 THR A O 1
ATOM 3404 N N . LEU A 1 478 ? 16.966 53.598 96.120 1.00 15.44 478 LEU A N 1
ATOM 3405 C CA . LEU A 1 478 ? 15.536 53.391 96.291 1.00 15.37 478 LEU A CA 1
ATOM 3406 C C . LEU A 1 478 ? 15.291 52.195 97.200 1.00 13.84 478 LEU A C 1
ATOM 3407 O O . LEU A 1 478 ? 15.901 51.136 97.030 1.00 15.00 478 LEU A O 1
ATOM 3412 N N . VAL A 1 479 ? 14.401 52.362 98.173 1.00 14.32 479 VAL A N 1
ATOM 3413 C CA . VAL A 1 479 ? 13.981 51.229 98.990 1.00 14.45 479 VAL A CA 1
ATOM 3414 C C . VAL A 1 479 ? 13.118 50.317 98.125 1.00 13.49 479 VAL A C 1
ATOM 3415 O O . VAL A 1 479 ? 11.994 50.672 97.761 1.00 14.58 479 VAL A O 1
ATOM 3419 N N . GLN A 1 480 ? 13.649 49.147 97.783 1.00 12.42 480 GLN A N 1
ATOM 3420 C CA . GLN A 1 480 ? 12.926 48.167 96.991 1.00 12.62 480 GLN A CA 1
ATOM 3421 C C . GLN A 1 480 ? 13.151 46.786 97.576 1.00 11.11 480 GLN A C 1
ATOM 3422 O O . GLN A 1 480 ? 14.246 46.473 98.044 1.00 13.54 480 GLN A O 1
ATOM 3428 N N . TYR A 1 481 ? 12.123 45.956 97.521 1.00 10.45 481 TYR A N 1
ATOM 3429 C CA . TYR A 1 481 ? 12.256 44.544 97.826 1.00 8.75 481 TYR A CA 1
ATOM 3430 C C . TYR A 1 481 ? 11.569 43.758 96.724 1.00 8.69 481 TYR A C 1
ATOM 3431 O O . TYR A 1 481 ? 10.774 44.299 95.954 1.00 11.02 481 TYR A O 1
ATOM 3440 N N . ALA A 1 482 ? 11.881 42.473 96.646 1.00 8.59 482 ALA A N 1
ATOM 3441 C CA . ALA A 1 482 ? 11.274 41.615 95.646 1.00 8.09 482 ALA A CA 1
ATOM 3442 C C . ALA A 1 482 ? 10.520 40.471 96.299 1.00 7.37 482 ALA A C 1
ATOM 3443 O O . ALA A 1 482 ? 10.903 39.964 97.355 1.00 10.00 482 ALA A O 1
ATOM 3445 N N . VAL A 1 483 ? 9.439 40.070 95.642 1.00 8.09 483 VAL A N 1
ATOM 3446 C CA . VAL A 1 483 ? 8.714 38.859 95.977 1.00 7.99 483 VAL A CA 1
ATOM 3447 C C . VAL A 1 483 ? 8.474 38.091 94.689 1.00 8.89 483 VAL A C 1
ATOM 3448 O O . VAL A 1 483 ? 8.614 38.619 93.585 1.00 11.81 483 VAL A O 1
ATOM 3452 N N . GLY A 1 484 ? 8.118 36.826 94.847 1.00 8.77 484 GLY A N 1
ATOM 3453 C CA . GLY A 1 484 ? 7.657 36.045 93.721 1.00 8.84 484 GLY A CA 1
ATOM 3454 C C . GLY A 1 484 ? 7.288 34.657 94.181 1.00 9.08 484 GLY A C 1
ATOM 3455 O O . GLY A 1 484 ? 7.242 34.373 95.378 1.00 9.80 484 GLY A O 1
ATOM 3456 N N . ILE A 1 485 ? 7.029 33.791 93.211 1.00 9.76 485 ILE A N 1
ATOM 3457 C CA . ILE A 1 485 ? 6.734 32.391 93.471 1.00 9.55 485 ILE A CA 1
ATOM 3458 C C . ILE A 1 485 ? 7.867 31.553 92.904 1.00 9.39 485 ILE A C 1
ATOM 3459 O O . ILE A 1 485 ? 8.135 31.590 91.697 1.00 11.78 485 ILE A O 1
ATOM 3464 N N . MET A 1 486 ? 8.534 30.805 93.774 1.00 9.97 486 MET A N 1
ATOM 3465 C CA . MET A 1 486 ? 9.426 29.737 93.353 1.00 10.32 486 MET A CA 1
ATOM 3466 C C . MET A 1 486 ? 8.609 28.463 93.197 1.00 10.75 486 MET A C 1
ATOM 3467 O O . MET A 1 486 ? 8.040 27.963 94.171 1.00 12.44 486 MET A O 1
ATOM 3472 N N . THR A 1 487 ? 8.534 27.954 91.975 1.00 10.82 487 THR A N 1
ATOM 3473 C CA . THR A 1 487 ? 7.937 26.656 91.701 1.00 10.94 487 THR A CA 1
ATOM 3474 C C . THR A 1 487 ? 9.058 25.684 91.372 1.00 11.89 487 THR A C 1
ATOM 3475 O O . THR A 1 487 ? 9.833 25.919 90.441 1.00 13.51 487 THR A O 1
ATOM 3479 N N . VAL A 1 488 ? 9.139 24.597 92.128 1.00 11.85 488 VAL A N 1
ATOM 3480 C CA . VAL A 1 488 ? 10.149 23.571 91.914 1.00 10.52 488 VAL A CA 1
ATOM 3481 C C . VAL A 1 488 ? 9.459 22.257 91.583 1.00 11.76 488 VAL A C 1
ATOM 3482 O O . VAL A 1 488 ? 8.665 21.743 92.381 1.00 11.73 488 VAL A O 1
ATOM 3486 N N . THR A 1 489 ? 9.763 21.722 90.409 1.00 12.05 489 THR A N 1
ATOM 3487 C CA . THR A 1 489 ? 9.276 20.427 89.959 1.00 12.20 489 THR A CA 1
ATOM 3488 C C . THR A 1 489 ? 10.452 19.462 89.989 1.00 13.00 489 THR A C 1
ATOM 3489 O O . THR A 1 489 ? 11.484 19.723 89.363 1.00 14.61 489 THR A O 1
ATOM 3493 N N . MET A 1 490 ? 10.307 18.359 90.713 1.00 12.48 490 MET A N 1
ATOM 3494 C CA . MET A 1 490 ? 11.292 17.290 90.679 1.00 12.62 490 MET A CA 1
ATOM 3495 C C . MET A 1 490 ? 10.633 15.972 90.305 1.00 12.30 490 MET A C 1
ATOM 3496 O O . MET A 1 490 ? 9.676 15.542 90.956 1.00 14.46 490 MET A O 1
ATOM 3501 N N . THR A 1 491 ? 11.156 15.335 89.266 1.00 10.57 491 THR A N 1
ATOM 3502 C CA . THR A 1 491 ? 10.792 13.973 88.912 1.00 11.40 491 THR A CA 1
ATOM 3503 C C . THR A 1 491 ? 11.717 12.992 89.621 1.00 11.03 491 THR A C 1
ATOM 3504 O O . THR A 1 491 ? 12.937 13.177 89.636 1.00 11.69 491 THR A O 1
ATOM 3508 N N . PHE A 1 492 ? 11.135 11.954 90.209 1.00 11.03 492 PHE A N 1
ATOM 3509 C CA . PHE A 1 492 ? 11.894 10.843 90.757 1.00 9.24 492 PHE A CA 1
ATOM 3510 C C . PHE A 1 492 ? 11.585 9.586 89.959 1.00 9.87 492 PHE A C 1
ATOM 3511 O O . PHE A 1 492 ? 10.426 9.317 89.640 1.00 13.24 492 PHE A O 1
ATOM 3519 N N . LYS A 1 493 ? 12.624 8.820 89.639 1.00 10.86 493 LYS A N 1
ATOM 3520 C CA . LYS A 1 493 ? 12.441 7.458 89.156 1.00 10.78 493 LYS A CA 1
ATOM 3521 C C . LYS A 1 493 ? 12.048 6.533 90.302 1.00 9.96 493 LYS A C 1
ATOM 3522 O O . LYS A 1 493 ? 12.670 6.551 91.367 1.00 9.63 493 LYS A O 1
ATOM 3528 N N . LEU A 1 494 ? 11.020 5.717 90.084 1.00 9.16 494 LEU A N 1
ATOM 3529 C CA . LEU A 1 494 ? 10.542 4.784 91.095 1.00 10.17 494 LEU A CA 1
ATOM 3530 C C . LEU A 1 494 ? 10.703 3.349 90.618 1.00 10.70 494 LEU A C 1
ATOM 3531 O O . LEU A 1 494 ? 10.233 2.997 89.533 1.00 13.28 494 LEU A O 1
ATOM 3536 N N . GLY A 1 495 ? 11.369 2.529 91.425 1.00 10.66 495 GLY A N 1
ATOM 3537 C CA . GLY A 1 495 ? 11.409 1.105 91.199 1.00 11.19 495 GLY A CA 1
ATOM 3538 C C . GLY A 1 495 ? 10.148 0.420 91.684 1.00 11.32 495 GLY A C 1
ATOM 3539 O O . GLY A 1 495 ? 9.514 0.855 92.649 1.00 11.54 495 GLY A O 1
ATOM 3540 N N . PRO A 1 496 ? 9.754 -0.663 91.018 1.00 13.94 496 PRO A N 1
ATOM 3541 C CA . PRO A 1 496 ? 8.650 -1.482 91.528 1.00 12.59 496 PRO A CA 1
ATOM 3542 C C . PRO A 1 496 ? 8.993 -2.157 92.848 1.00 12.46 496 PRO A C 1
ATOM 3543 O O . PRO A 1 496 ? 10.159 -2.397 93.168 1.00 15.09 496 PRO A O 1
ATOM 3547 N N . ARG A 1 497 ? 7.952 -2.449 93.622 1.00 14.30 497 ARG A N 1
ATOM 3548 C CA . ARG A 1 497 ? 8.083 -3.323 94.782 1.00 15.70 497 ARG A CA 1
ATOM 3549 C C . ARG A 1 497 ? 8.534 -4.723 94.376 1.00 17.93 497 ARG A C 1
ATOM 3550 O O . ARG A 1 497 ? 8.153 -5.235 93.321 1.00 20.26 497 ARG A O 1
ATOM 3558 N N . LYS A 1 498 ? 9.353 -5.341 95.222 1.00 19.91 498 LYS A N 1
ATOM 3559 C CA . LYS A 1 498 ? 9.723 -6.738 95.031 1.00 21.62 498 LYS A CA 1
ATOM 3560 C C . LYS A 1 498 ? 8.531 -7.653 95.297 1.00 22.90 498 LYS A C 1
ATOM 3561 O O . LYS A 1 498 ? 7.715 -7.393 96.185 1.00 22.59 498 LYS A O 1
ATOM 3567 N N . ALA A 1 499 ? 8.425 -8.726 94.514 1.00 23.06 499 ALA A N 1
ATOM 3568 C CA . ALA A 1 499 ? 7.383 -9.722 94.739 1.00 23.20 499 ALA A CA 1
ATOM 3569 C C . ALA A 1 499 ? 7.580 -10.432 96.076 1.00 26.18 499 ALA A C 1
ATOM 3570 O O . ALA A 1 499 ? 8.705 -10.739 96.476 1.00 27.56 499 ALA A O 1
ATOM 3572 N N . THR A 1 500 ? 6.471 -10.707 96.759 1.00 27.00 500 THR A N 1
ATOM 3573 C CA . THR A 1 500 ? 6.475 -11.300 98.092 1.00 26.22 500 THR A CA 1
ATOM 3574 C C . THR A 1 500 ? 6.008 -12.749 98.016 1.00 25.76 500 THR A C 1
ATOM 3575 O O . THR A 1 500 ? 4.913 -13.026 97.515 1.00 28.54 500 THR A O 1
ATOM 3579 N N . GLY A 1 501 ? 6.838 -13.666 98.504 1.00 22.90 501 GLY A N 1
ATOM 3580 C CA . GLY A 1 501 ? 6.487 -15.067 98.628 1.00 20.28 501 GLY A CA 1
ATOM 3581 C C . GLY A 1 501 ? 5.843 -15.475 99.937 1.00 16.98 501 GLY A C 1
ATOM 3582 O O . GLY A 1 501 ? 5.303 -16.580 100.027 1.00 19.04 501 GLY A O 1
ATOM 3583 N N . ARG A 1 502 ? 5.906 -14.612 100.952 1.00 15.40 502 ARG A N 1
ATOM 3584 C CA . ARG A 1 502 ? 5.444 -14.929 102.301 1.00 11.48 502 ARG A CA 1
ATOM 3585 C C . ARG A 1 502 ? 4.009 -15.435 102.320 1.00 9.13 502 ARG A C 1
ATOM 3586 O O . ARG A 1 502 ? 3.175 -15.047 101.499 1.00 10.16 502 ARG A O 1
ATOM 3594 N N . TRP A 1 503 ? 3.732 -16.319 103.278 1.00 7.53 503 TRP A N 1
ATOM 3595 C CA . TRP A 1 503 ? 2.362 -16.588 103.695 1.00 5.35 503 TRP A CA 1
ATOM 3596 C C . TRP A 1 503 ? 1.821 -15.460 104.568 1.00 5.95 503 TRP A C 1
ATOM 3597 O O . TRP A 1 503 ? 0.753 -14.907 104.289 1.00 6.49 503 TRP A O 1
ATOM 3608 N N . ASN A 1 504 ? 2.541 -15.122 105.636 1.00 6.40 504 ASN A N 1
ATOM 3609 C CA . ASN A 1 504 ? 2.069 -14.132 106.590 1.00 6.75 504 ASN A CA 1
ATOM 3610 C C . ASN A 1 504 ? 2.138 -12.722 105.999 1.00 7.30 504 ASN A C 1
ATOM 3611 O O . ASN A 1 504 ? 2.971 -12.443 105.134 1.00 8.10 504 ASN A O 1
ATOM 3616 N N . PRO A 1 505 ? 1.242 -11.828 106.430 1.00 8.20 505 PRO A N 1
ATOM 3617 C CA . PRO A 1 505 ? 1.305 -10.428 105.989 1.00 8.49 505 PRO A CA 1
ATOM 3618 C C . PRO A 1 505 ? 2.685 -9.814 106.185 1.00 8.68 505 PRO A C 1
ATOM 3619 O O . PRO A 1 505 ? 3.395 -10.119 107.143 1.00 11.76 505 PRO A O 1
ATOM 3623 N N . GLN A 1 506 ? 3.050 -8.932 105.260 1.00 9.06 506 GLN A N 1
ATOM 3624 C CA . GLN A 1 506 ? 4.119 -7.984 105.510 1.00 9.52 506 GLN A CA 1
ATOM 3625 C C . GLN A 1 506 ? 3.778 -7.111 106.717 1.00 10.88 506 GLN A C 1
ATOM 3626 O O . GLN A 1 506 ? 2.603 -6.904 107.031 1.00 12.59 506 GLN A O 1
ATOM 3632 N N . PRO A 1 507 ? 4.788 -6.593 107.419 1.00 13.65 507 PRO A N 1
ATOM 3633 C CA . PRO A 1 507 ? 4.536 -5.548 108.416 1.00 14.60 507 PRO A CA 1
ATOM 3634 C C . PRO A 1 507 ? 3.751 -4.381 107.833 1.00 16.00 507 PRO A C 1
ATOM 3635 O O . PRO A 1 507 ? 3.847 -4.072 106.644 1.00 17.20 507 PRO A O 1
ATOM 3639 N N . GLY A 1 508 ? 2.962 -3.741 108.690 1.00 17.56 508 GLY A N 1
ATOM 3640 C CA . GLY A 1 508 ? 2.265 -2.536 108.278 1.00 21.22 508 GLY A CA 1
ATOM 3641 C C . GLY A 1 508 ? 3.237 -1.415 107.957 1.00 21.34 508 GLY A C 1
ATOM 3642 O O . GLY A 1 508 ? 4.256 -1.235 108.628 1.00 22.81 508 GLY A O 1
ATOM 3643 N N . VAL A 1 509 ? 2.914 -0.652 106.916 1.00 21.43 509 VAL A N 1
ATOM 3644 C CA . VAL A 1 509 ? 3.589 0.614 106.658 1.00 21.67 509 VAL A CA 1
ATOM 3645 C C . VAL A 1 509 ? 2.974 1.673 107.562 1.00 23.37 509 VAL A C 1
ATOM 3646 O O . VAL A 1 509 ? 2.177 2.506 107.117 1.00 24.19 509 VAL A O 1
ATOM 3650 N N . TYR A 1 510 ? 3.306 1.615 108.846 1.00 24.32 510 TYR A N 1
ATOM 3651 C CA . TYR A 1 510 ? 2.751 2.557 109.802 1.00 26.30 510 TYR A CA 1
ATOM 3652 C C . TYR A 1 510 ? 3.210 3.976 109.472 1.00 24.56 510 TYR A C 1
ATOM 3653 O O . TYR A 1 510 ? 4.378 4.188 109.127 1.00 23.73 510 TYR A O 1
ATOM 3662 N N . PRO A 1 511 ? 2.324 4.965 109.556 1.00 26.57 511 PRO A N 1
ATOM 3663 C CA . PRO A 1 511 ? 2.790 6.341 109.623 1.00 24.96 511 PRO A CA 1
ATOM 3664 C C . PRO A 1 511 ? 3.560 6.569 110.907 1.00 23.06 511 PRO A C 1
ATOM 3665 O O . PRO A 1 511 ? 3.329 5.883 111.920 1.00 25.74 511 PRO A O 1
ATOM 3669 N N . PRO A 1 512 ? 4.485 7.523 110.916 1.00 22.50 512 PRO A N 1
ATOM 3670 C CA . PRO A 1 512 ? 5.361 7.679 112.076 1.00 22.45 512 PRO A CA 1
ATOM 3671 C C . PRO A 1 512 ? 4.603 8.268 113.254 1.00 23.48 512 PRO A C 1
ATOM 3672 O O . PRO A 1 512 ? 3.517 8.832 113.113 1.00 22.11 512 PRO A O 1
ATOM 3676 N N . HIS A 1 513 ? 5.185 8.114 114.435 1.00 23.48 513 HIS A N 1
ATOM 3677 C CA . HIS A 1 513 ? 4.545 8.557 115.663 1.00 25.15 513 HIS A CA 1
ATOM 3678 C C . HIS A 1 513 ? 5.092 9.910 116.090 1.00 25.63 513 HIS A C 1
ATOM 3679 O O . HIS A 1 513 ? 6.293 10.171 115.986 1.00 27.26 513 HIS A O 1
ATOM 3686 N N . ALA A 1 514 ? 4.200 10.758 116.583 1.00 24.06 514 ALA A N 1
ATOM 3687 C CA . ALA A 1 514 ? 4.546 12.043 117.162 1.00 26.88 514 ALA A CA 1
ATOM 3688 C C . ALA A 1 514 ? 4.805 11.905 118.656 1.00 30.65 514 ALA A C 1
ATOM 3689 O O . ALA A 1 514 ? 4.348 10.965 119.309 1.00 30.24 514 ALA A O 1
ATOM 3691 N N . ALA A 1 515 ? 5.558 12.866 119.195 1.00 34.07 515 ALA A N 1
ATOM 3692 C CA . ALA A 1 515 ? 5.757 12.916 120.638 1.00 36.83 515 ALA A CA 1
ATOM 3693 C C . ALA A 1 515 ? 4.443 13.155 121.367 1.00 36.53 515 ALA A C 1
ATOM 3694 O O . ALA A 1 515 ? 4.169 12.519 122.391 1.00 36.39 515 ALA A O 1
ATOM 3696 N N . GLY A 1 516 ? 3.620 14.059 120.860 1.00 36.03 516 GLY A N 1
ATOM 3697 C CA . GLY A 1 516 ? 2.245 14.199 121.313 1.00 36.14 516 GLY A CA 1
ATOM 3698 C C . GLY A 1 516 ? 1.267 13.873 120.202 1.00 34.99 516 GLY A C 1
ATOM 3699 O O . GLY A 1 516 ? 1.485 14.243 119.050 1.00 39.02 516 GLY A O 1
ATOM 3700 N N . HIS A 1 517 ? 0.178 13.199 120.566 1.00 32.89 517 HIS A N 1
ATOM 3701 C CA . HIS A 1 517 ? -0.931 12.915 119.659 1.00 32.75 517 HIS A CA 1
ATOM 3702 C C . HIS A 1 517 ? -0.465 12.345 118.319 1.00 29.70 517 HIS A C 1
ATOM 3703 O O . HIS A 1 517 ? 0.169 11.287 118.283 1.00 30.88 517 HIS A O 1
ATOM 3710 N N . LEU A 1 518 ? -0.768 13.031 117.215 1.00 27.02 518 LEU A N 1
ATOM 3711 C CA . LEU A 1 518 ? -0.484 12.544 115.872 1.00 23.97 518 LEU A CA 1
ATOM 3712 C C . LEU A 1 518 ? 0.285 13.580 115.066 1.00 21.59 518 LEU A C 1
ATOM 3713 O O . LEU A 1 518 ? 0.059 14.785 115.222 1.00 25.27 518 LEU A O 1
ATOM 3718 N N . PRO A 1 519 ? 1.198 13.144 114.203 1.00 19.84 519 PRO A N 1
ATOM 3719 C CA . PRO A 1 519 ? 1.905 14.078 113.326 1.00 17.79 519 PRO A CA 1
ATOM 3720 C C . PRO A 1 519 ? 1.111 14.447 112.081 1.00 16.12 519 PRO A C 1
ATOM 3721 O O . PRO A 1 519 ? 0.177 13.758 111.668 1.00 16.64 519 PRO A O 1
ATOM 3725 N N . TYR A 1 520 ? 1.517 15.569 111.482 1.00 15.27 520 TYR A N 1
ATOM 3726 C CA . TYR A 1 520 ? 1.049 16.021 110.173 1.00 14.46 520 TYR A CA 1
ATOM 3727 C C . TYR A 1 520 ? -0.445 16.298 110.107 1.00 16.04 520 TYR A C 1
ATOM 3728 O O . TYR A 1 520 ? -0.970 16.597 109.032 1.00 20.41 520 TYR A O 1
ATOM 3737 N N . VAL A 1 521 ? -1.142 16.200 111.231 1.00 17.37 521 VAL A N 1
ATOM 3738 C CA . VAL A 1 521 ? -2.548 16.563 111.311 1.00 17.06 521 VAL A CA 1
ATOM 3739 C C . VAL A 1 521 ? -2.647 17.799 112.187 1.00 18.07 521 VAL A C 1
ATOM 3740 O O . VAL A 1 521 ? -2.085 17.830 113.287 1.00 22.14 521 VAL A O 1
ATOM 3744 N N . LEU A 1 522 ? -3.352 18.815 111.706 1.00 17.84 522 LEU A N 1
ATOM 3745 C CA . LEU A 1 522 ? -3.708 19.921 112.579 1.00 17.73 522 LEU A CA 1
ATOM 3746 C C . LEU A 1 522 ? -4.738 19.449 113.594 1.00 17.88 522 LEU A C 1
ATOM 3747 O O . LEU A 1 522 ? -5.820 18.984 113.224 1.00 21.80 522 LEU A O 1
ATOM 3752 N N . TYR A 1 523 ? -4.400 19.561 114.870 1.00 19.61 523 TYR A N 1
ATOM 3753 C CA . TYR A 1 523 ? -5.290 19.182 115.953 1.00 22.65 523 TYR A CA 1
ATOM 3754 C C . TYR A 1 523 ? -5.400 20.331 116.944 1.00 25.50 523 TYR A C 1
ATOM 3755 O O . TYR A 1 523 ? -4.545 21.217 117.000 1.00 26.61 523 TYR A O 1
ATOM 3764 N N . ASP A 1 524 ? -6.478 20.309 117.718 1.00 28.79 524 ASP A N 1
ATOM 3765 C CA . ASP A 1 524 ? -6.644 21.226 118.834 1.00 33.79 524 ASP A CA 1
ATOM 3766 C C . ASP A 1 524 ? -5.917 20.654 120.045 1.00 36.20 524 ASP A C 1
ATOM 3767 O O . ASP A 1 524 ? -6.341 19.635 120.605 1.00 36.36 524 ASP A O 1
ATOM 3772 N N . PRO A 1 525 ? -4.817 21.280 120.475 1.00 37.64 525 PRO A N 1
ATOM 3773 C CA . PRO A 1 525 ? -4.046 20.734 121.600 1.00 38.96 525 PRO A CA 1
ATOM 3774 C C . PRO A 1 525 ? -4.760 20.817 122.939 1.00 41.82 525 PRO A C 1
ATOM 3775 O O . PRO A 1 525 ? -4.328 20.148 123.886 1.00 46.46 525 PRO A O 1
ATOM 3779 N N . THR A 1 526 ? -5.828 21.605 123.052 1.00 41.62 526 THR A N 1
ATOM 3780 C CA . THR A 1 526 ? -6.634 21.627 124.265 1.00 42.93 526 THR A CA 1
ATOM 3781 C C . THR A 1 526 ? -7.564 20.428 124.384 1.00 43.71 526 THR A C 1
ATOM 3782 O O . THR A 1 526 ? -8.138 20.217 125.456 1.00 46.63 526 THR A O 1
ATOM 3786 N N . ALA A 1 527 ? -7.734 19.647 123.318 1.00 42.63 527 ALA A N 1
ATOM 3787 C CA . ALA A 1 527 ? -8.531 18.431 123.403 1.00 43.83 527 ALA A CA 1
ATOM 3788 C C . ALA A 1 527 ? -7.733 17.241 123.921 1.00 47.43 527 ALA A C 1
ATOM 3789 O O . ALA A 1 527 ? -8.334 16.243 124.332 1.00 50.12 527 ALA A O 1
ATOM 3791 N N . THR A 1 528 ? -6.406 17.321 123.909 1.00 47.65 528 THR A N 1
ATOM 3792 C CA . THR A 1 528 ? -5.544 16.177 124.160 1.00 51.44 528 THR A CA 1
ATOM 3793 C C . THR A 1 528 ? -4.658 16.439 125.368 1.00 55.06 528 THR A C 1
ATOM 3794 O O . THR A 1 528 ? -4.267 17.578 125.641 1.00 54.62 528 THR A O 1
ATOM 3798 N N . ASP A 1 529 ? -4.350 15.366 126.093 1.00 58.17 529 ASP A N 1
ATOM 3799 C CA . ASP A 1 529 ? -3.442 15.405 127.232 1.00 59.17 529 ASP A CA 1
ATOM 3800 C C . ASP A 1 529 ? -1.974 15.387 126.829 1.00 59.54 529 ASP A C 1
ATOM 3801 O O . ASP A 1 529 ? -1.110 15.344 127.711 1.00 60.98 529 ASP A O 1
ATOM 3806 N N . ALA A 1 530 ? -1.670 15.405 125.533 1.00 58.71 530 ALA A N 1
ATOM 3807 C CA . ALA A 1 530 ? -0.292 15.556 125.088 1.00 57.27 530 ALA A CA 1
ATOM 3808 C C . ALA A 1 530 ? 0.301 16.867 125.594 1.00 60.46 530 ALA A C 1
ATOM 3809 O O . ALA A 1 530 ? -0.411 17.836 125.870 1.00 60.85 530 ALA A O 1
ATOM 3811 N N . LYS A 1 531 ? 1.629 16.886 125.716 1.00 59.56 531 LYS A N 1
ATOM 3812 C CA . LYS A 1 531 ? 2.359 17.990 126.326 1.00 58.89 531 LYS A CA 1
ATOM 3813 C C . LYS A 1 531 ? 3.124 18.827 125.305 1.00 57.95 531 LYS A C 1
ATOM 3814 O O . LYS A 1 531 ? 4.071 19.531 125.668 1.00 57.91 531 LYS A O 1
ATOM 3820 N N . GLN A 1 532 ? 2.734 18.759 124.034 1.00 57.51 532 GLN A N 1
ATOM 3821 C CA . GLN A 1 532 ? 3.392 19.473 122.941 1.00 55.93 532 GLN A CA 1
ATOM 3822 C C . GLN A 1 532 ? 2.615 20.719 122.530 1.00 57.18 532 GLN A C 1
ATOM 3823 O O . GLN A 1 532 ? 2.498 21.029 121.341 1.00 55.83 532 GLN A O 1
ATOM 3829 N N . HIS A 1 533 ? 2.062 21.439 123.511 1.00 58.39 533 HIS A N 1
ATOM 3830 C CA . HIS A 1 533 ? 1.348 22.686 123.242 1.00 58.73 533 HIS A CA 1
ATOM 3831 C C . HIS A 1 533 ? 2.211 23.710 122.513 1.00 57.88 533 HIS A C 1
ATOM 3832 O O . HIS A 1 533 ? 1.685 24.530 121.752 1.00 55.96 533 HIS A O 1
ATOM 3839 N N . HIS A 1 534 ? 3.527 23.692 122.734 1.00 58.46 534 HIS A N 1
ATOM 3840 C CA . HIS A 1 534 ? 4.417 24.602 122.019 1.00 59.59 534 HIS A CA 1
ATOM 3841 C C . HIS A 1 534 ? 4.390 24.385 120.512 1.00 55.99 534 HIS A C 1
ATOM 3842 O O . HIS A 1 534 ? 4.767 25.289 119.761 1.00 55.85 534 HIS A O 1
ATOM 3849 N N . ARG A 1 535 ? 3.951 23.217 120.053 1.00 53.97 535 ARG A N 1
ATOM 3850 C CA . ARG A 1 535 ? 3.763 22.967 118.631 1.00 50.30 535 ARG A CA 1
ATOM 3851 C C . ARG A 1 535 ? 2.421 23.461 118.106 1.00 48.26 535 ARG A C 1
ATOM 3852 O O . ARG A 1 535 ? 2.178 23.364 116.899 1.00 45.50 535 ARG A O 1
ATOM 3860 N N . HIS A 1 536 ? 1.556 23.987 118.977 1.00 48.98 536 HIS A N 1
ATOM 3861 C CA . HIS A 1 536 ? 0.280 24.586 118.577 1.00 47.87 536 HIS A CA 1
ATOM 3862 C C . HIS A 1 536 ? -0.584 23.635 117.753 1.00 42.40 536 HIS A C 1
ATOM 3863 O O . HIS A 1 536 ? -1.319 24.055 116.857 1.00 40.14 536 HIS A O 1
ATOM 3870 N N . GLY A 1 537 ? -0.492 22.344 118.047 1.00 38.18 537 GLY A N 1
ATOM 3871 C CA . GLY A 1 537 ? -1.337 21.355 117.416 1.00 31.81 537 GLY A CA 1
ATOM 3872 C C . GLY A 1 537 ? -0.979 20.948 116.007 1.00 27.84 537 GLY A C 1
ATOM 3873 O O . GLY A 1 537 ? -1.795 20.290 115.354 1.00 27.11 537 GLY A O 1
ATOM 3874 N N . TYR A 1 538 ? 0.180 21.342 115.491 1.00 27.42 538 TYR A N 1
ATOM 3875 C CA . TYR A 1 538 ? 0.735 20.716 114.298 1.00 24.70 538 TYR A CA 1
ATOM 3876 C C . TYR A 1 538 ? 2.119 20.195 114.645 1.00 26.18 538 TYR A C 1
ATOM 3877 O O . TYR A 1 538 ? 2.980 20.961 115.088 1.00 29.03 538 TYR A O 1
ATOM 3886 N N . GLU A 1 539 ? 2.334 18.905 114.437 1.00 25.21 539 GLU A N 1
ATOM 3887 C CA . GLU A 1 539 ? 3.424 18.198 115.084 1.00 26.61 539 GLU A CA 1
ATOM 3888 C C . GLU A 1 539 ? 4.187 17.372 114.062 1.00 22.76 539 GLU A C 1
ATOM 3889 O O . GLU A 1 539 ? 3.588 16.737 113.191 1.00 20.98 539 GLU A O 1
ATOM 3895 N N . LYS A 1 540 ? 5.505 17.402 114.162 1.00 24.87 540 LYS A N 1
ATOM 3896 C CA . LYS A 1 540 ? 6.342 16.443 113.468 1.00 21.26 540 LYS A CA 1
ATOM 3897 C C . LYS A 1 540 ? 6.425 15.140 114.257 1.00 20.80 540 LYS A C 1
ATOM 3898 O O . LYS A 1 540 ? 6.309 15.141 115.484 1.00 24.76 540 LYS A O 1
ATOM 3904 N N . PRO A 1 541 ? 6.638 14.016 113.582 1.00 18.92 541 PRO A N 1
ATOM 3905 C CA . PRO A 1 541 ? 6.988 12.797 114.308 1.00 20.07 541 PRO A CA 1
ATOM 3906 C C . PRO A 1 541 ? 8.319 12.960 115.023 1.00 20.60 541 PRO A C 1
ATOM 3907 O O . PRO A 1 541 ? 9.171 13.756 114.626 1.00 20.64 541 PRO A O 1
ATOM 3911 N N . GLU A 1 542 ? 8.489 12.190 116.095 1.00 22.45 542 GLU A N 1
ATOM 3912 C CA . GLU A 1 542 ? 9.746 12.228 116.831 1.00 23.59 542 GLU A CA 1
ATOM 3913 C C . GLU A 1 542 ? 10.801 11.314 116.220 1.00 20.27 542 GLU A C 1
ATOM 3914 O O . GLU A 1 542 ? 11.999 11.569 116.383 1.00 23.49 542 GLU A O 1
ATOM 3920 N N . GLU A 1 543 ? 10.389 10.255 115.530 1.00 20.15 543 GLU A N 1
ATOM 3921 C CA . GLU A 1 543 ? 11.253 9.571 114.579 1.00 19.26 543 GLU A CA 1
ATOM 3922 C C . GLU A 1 543 ? 11.203 10.243 113.213 1.00 18.13 543 GLU A C 1
ATOM 3923 O O . GLU A 1 543 ? 10.195 10.840 112.828 1.00 21.47 543 GLU A O 1
ATOM 3929 N N . LEU A 1 544 ? 12.302 10.133 112.474 1.00 14.12 544 LEU A N 1
ATOM 3930 C CA . LEU A 1 544 ? 12.269 10.421 111.049 1.00 12.43 544 LEU A CA 1
ATOM 3931 C C . LEU A 1 544 ? 11.656 9.244 110.300 1.00 14.28 544 LEU A C 1
ATOM 3932 O O . LEU A 1 544 ? 11.913 8.079 110.616 1.00 17.89 544 LEU A O 1
ATOM 3937 N N . TRP A 1 545 ? 10.835 9.564 109.309 1.00 12.73 545 TRP A N 1
ATOM 3938 C CA . TRP A 1 545 ? 9.979 8.600 108.626 1.00 12.39 545 TRP A CA 1
ATOM 3939 C C . TRP A 1 545 ? 10.757 7.948 107.481 1.00 11.94 545 TRP A C 1
ATOM 3940 O O . TRP A 1 545 ? 11.064 8.609 106.486 1.00 13.33 545 TRP A O 1
ATOM 3951 N N . THR A 1 546 ? 11.060 6.646 107.608 1.00 12.89 546 THR A N 1
ATOM 3952 C CA . THR A 1 546 ? 12.201 6.058 106.904 1.00 15.37 546 THR A CA 1
ATOM 3953 C C . THR A 1 546 ? 11.885 5.028 105.817 1.00 19.45 546 THR A C 1
ATOM 3954 O O . THR A 1 546 ? 12.826 4.553 105.170 1.00 24.17 546 THR A O 1
ATOM 3958 N N . ALA A 1 547 ? 10.629 4.653 105.600 1.00 15.88 547 ALA A N 1
ATOM 3959 C CA . ALA A 1 547 ? 10.280 3.482 104.765 1.00 16.62 547 ALA A CA 1
ATOM 3960 C C . ALA A 1 547 ? 10.901 2.189 105.321 1.00 16.57 547 ALA A C 1
ATOM 3961 O O . ALA A 1 547 ? 11.137 2.066 106.530 1.00 19.35 547 ALA A O 1
ATOM 3963 N N . LYS A 1 548 ? 11.165 1.224 104.427 1.00 17.36 548 LYS A N 1
ATOM 3964 C CA . LYS A 1 548 ? 11.780 -0.080 104.719 1.00 17.24 548 LYS A CA 1
ATOM 3965 C C . LYS A 1 548 ? 10.983 -0.946 105.689 1.00 17.57 548 LYS A C 1
ATOM 3966 O O . LYS A 1 548 ? 11.541 -1.843 106.325 1.00 18.21 548 LYS A O 1
ATOM 3972 N N . SER A 1 549 ? 9.682 -0.698 105.813 1.00 17.03 549 SER A N 1
ATOM 3973 C CA . SER A 1 549 ? 8.863 -1.506 106.708 1.00 16.63 549 SER A CA 1
ATOM 3974 C C . SER A 1 549 ? 8.639 -2.908 106.143 1.00 15.35 549 SER A C 1
ATOM 3975 O O . SER A 1 549 ? 8.654 -3.890 106.892 1.00 17.95 549 SER A O 1
ATOM 3978 N N . ARG A 1 550 ? 8.429 -3.024 104.834 1.00 13.92 550 ARG A N 1
ATOM 3979 C CA . ARG A 1 550 ? 8.302 -4.327 104.192 1.00 14.16 550 ARG A CA 1
ATOM 3980 C C . ARG A 1 550 ? 9.668 -4.955 103.929 1.00 14.57 550 ARG A C 1
ATOM 3981 O O . ARG A 1 550 ? 10.656 -4.266 103.663 1.00 15.90 550 ARG A O 1
ATOM 3989 N N . VAL A 1 551 ? 9.715 -6.284 104.016 1.00 12.28 551 VAL A N 1
ATOM 3990 C CA . VAL A 1 551 ? 10.965 -7.029 104.065 1.00 12.27 551 VAL A CA 1
ATOM 3991 C C . VAL A 1 551 ? 10.886 -8.218 103.121 1.00 12.71 551 VAL A C 1
ATOM 3992 O O . VAL A 1 551 ? 9.809 -8.753 102.843 1.00 15.42 551 VAL A O 1
ATOM 3996 N N . HIS A 1 552 ? 12.044 -8.611 102.614 1.00 11.88 552 HIS A N 1
ATOM 3997 C CA . HIS A 1 552 ? 12.197 -9.678 101.642 1.00 14.14 552 HIS A CA 1
ATOM 3998 C C . HIS A 1 552 ? 13.374 -10.532 102.075 1.00 12.78 552 HIS A C 1
ATOM 3999 O O . HIS A 1 552 ? 14.263 -10.054 102.787 1.00 13.30 552 HIS A O 1
ATOM 4006 N N . PRO A 1 553 ? 13.409 -11.799 101.673 1.00 12.16 553 PRO A N 1
ATOM 4007 C CA . PRO A 1 553 ? 14.553 -12.642 102.026 1.00 12.13 553 PRO A CA 1
ATOM 4008 C C . PRO A 1 553 ? 15.819 -12.191 101.316 1.00 15.05 553 PRO A C 1
ATOM 4009 O O . PRO A 1 553 ? 15.809 -11.375 100.393 1.00 16.49 553 PRO A O 1
ATOM 4013 N N . LEU A 1 554 ? 16.931 -12.744 101.775 1.00 14.58 554 LEU A N 1
ATOM 4014 C CA . LEU A 1 554 ? 18.200 -12.619 101.079 1.00 18.15 554 LEU A CA 1
ATOM 4015 C C . LEU A 1 554 ? 18.419 -13.785 100.118 1.00 26.19 554 LEU A C 1
ATOM 4016 O O . LEU A 1 554 ? 18.532 -14.939 100.534 1.00 25.56 554 LEU A O 1
#